Protein AF-0000000074207151 (afdb_homodimer)

pLDDT: mean 81.83, std 17.17, range [24.09, 97.5]

InterPro domains:
  IPR008628 Golgi phosphoprotein 3-like [PF05719] (12-209)
  IPR038261 Golgi phosphoprotein 3-like domain superfamily [G3DSA:1.10.3630.10] (6-221)

Foldseek 3Di:
DPPPPPPPDDDPVRVVQVVQADPVLRDGPPDDLQLLLVLLVLQLVCLLQVQWDWACDADPQGTKIAGPVVRADPDPLSNVLSVVRPVPIDHLLVSSVVNRVPRVVVVVVVCVVVQQKDWDWDADVHHRTDIDIDGSPDCVVVVLLVQQQCCLPVVDQHDLVSLLVLLSCLLSVCQPVVCVSRNDDPSSNVSSVCSQCLNRDPDPSSVSSVSSSVSSNVNSSCSSVPVPPPVD/DPPPPPPPDDDPVRVVQVVQADPVLRDGPPDDLQLLLVLLVLQLVCVLQVQWDWAPDADPQGTKIAGPVVRADPDPLSNVLSVVRPVPIDHLLVSSVVNRVPRVVVVVVVCVVVQQKDWDWDADVHHRTDIDIDGSPDCVVVVLLVQQQCCLPVVDQHDLVSLLVLLSCLLSVCQVVVCVSRNDDPSSNVSSVCSCCLNRDPDPSSVSSVSSSVSSNVNSSCSSVPVPPPVD

Sequence (464 aa):
MTAPTTPDTSLIAEDLLLLLFDPRSGTIAGENTLFYTLAGAVLTELAVGDHVEIDSKPGLTGPKITANAGSPPADPLLRERWDLLVQKPRGSQTFLAEVGPYLREPLLDRLVERGHVGREKRKALGFIPTTALTDGGTPRRAELLAAVRPVLTDGAEPDPRTAVLGALLSASGSLPVLNSDIPWSGAVYTRGKELEQGDWGASAAGEAVLRTTIAIATSSAAIAIASVQSNSMTAPTTPDTSLIAEDLLLLLFDPRSGTIAGENTLFYTLAGAVLTELAVGDHVEIDSKPGLTGPKITANAGSPPADPLLRERWDLLVQKPRGSQTFLAEVGPYLREPLLDRLVERGHVGREKRKALGFIPTTALTDGGTPRRAELLAAVRPVLTDGAEPDPRTAVLGALLSASGSLPVLNSDIPWSGAVYTRGKELEQGDWGASAAGEAVLRTTIAIATSSAAIAIASVQSNS

Organism: NCBI:txid88382

Solvent-accessible surface area (backbone atoms only — not comparable to full-atom values): 24074 Å² total; per-residue (Å²): 131,77,69,78,72,66,75,84,68,77,49,60,36,45,53,46,50,46,66,38,38,38,56,89,78,32,43,52,59,36,48,64,42,36,33,49,42,44,24,33,30,48,51,28,49,35,36,63,69,52,25,36,45,72,42,86,57,72,36,71,43,33,30,38,34,36,46,36,85,92,35,76,56,85,51,66,74,57,28,58,58,46,49,51,24,64,74,42,64,34,25,36,36,54,46,29,64,70,48,8,78,66,43,62,61,61,44,49,51,49,35,38,74,73,31,54,33,29,82,37,84,40,53,44,84,76,56,15,82,31,45,40,44,32,66,34,78,52,64,60,55,59,52,51,45,64,58,32,36,45,31,38,71,67,62,46,85,50,56,67,69,43,37,47,49,40,14,49,44,40,72,52,65,38,47,45,71,38,28,93,80,37,71,59,47,71,63,28,51,54,41,21,53,37,32,30,64,23,65,67,55,99,43,76,55,23,52,33,38,22,54,30,39,48,41,34,55,43,28,56,59,32,53,62,26,48,79,61,53,75,80,106,130,75,70,78,73,67,76,86,68,76,48,60,37,46,52,46,52,46,66,38,38,38,55,90,76,31,44,52,59,37,48,65,42,36,32,48,43,43,25,32,29,49,50,29,49,35,36,61,70,52,26,36,46,72,43,84,57,71,36,72,43,34,31,39,33,36,45,35,85,91,35,77,56,85,49,67,74,56,28,59,59,45,50,50,24,62,75,43,64,34,25,37,38,54,45,28,64,71,49,7,77,66,43,60,63,62,43,50,51,51,35,36,74,72,31,56,31,30,82,39,83,41,54,42,83,76,57,16,81,29,45,40,44,34,67,33,77,53,63,60,54,59,52,50,46,65,57,34,36,44,33,37,71,69,62,46,84,49,56,67,70,44,37,48,50,40,13,49,44,39,69,53,64,40,48,44,71,38,28,91,79,39,70,60,46,73,63,30,51,52,42,21,53,35,33,30,65,22,65,66,54,98,42,75,55,22,52,32,36,23,54,29,39,49,41,34,54,44,29,56,57,31,53,63,25,49,78,63,54,74,81,107

Radius of gyration: 22.94 Å; Cα contacts (8 Å, |Δi|>4): 802; chains: 2; bounding box: 50×70×58 Å

Structure (mmCIF, N/CA/C/O backbone):
data_AF-0000000074207151-model_v1
#
loop_
_entity.id
_entity.type
_entity.pdbx_description
1 polymer 'Golgi phosphoprotein 3 GPP34'
#
loop_
_atom_site.group_PDB
_atom_site.id
_atom_site.type_symbol
_atom_site.label_atom_id
_atom_site.label_alt_id
_atom_site.label_comp_id
_atom_site.label_asym_id
_atom_site.label_entity_id
_atom_site.label_seq_id
_atom_site.pdbx_PDB_ins_code
_atom_site.Cartn_x
_atom_site.Cartn_y
_atom_site.Cartn_z
_atom_site.occupancy
_atom_site.B_iso_or_equiv
_atom_site.auth_seq_id
_atom_site.auth_comp_id
_atom_site.auth_asym_id
_atom_site.auth_atom_id
_atom_site.pdbx_PDB_model_num
ATOM 1 N N . MET A 1 1 ? -20.766 29.281 32.156 1 27.58 1 MET A N 1
ATOM 2 C CA . MET A 1 1 ? -19.594 29.562 31.312 1 27.58 1 MET A CA 1
ATOM 3 C C . MET A 1 1 ? -19.312 28.391 30.375 1 27.58 1 MET A C 1
ATOM 5 O O . MET A 1 1 ? -18.953 27.297 30.828 1 27.58 1 MET A O 1
ATOM 9 N N . THR A 1 2 ? -20.016 28.266 29.281 1 30.5 2 THR A N 1
ATOM 10 C CA . THR A 1 2 ? -20.094 27.172 28.312 1 30.5 2 THR A CA 1
ATOM 11 C C . THR A 1 2 ? -18.719 26.859 27.75 1 30.5 2 THR A C 1
ATOM 13 O O . THR A 1 2 ? -17.984 27.75 27.344 1 30.5 2 THR A O 1
ATOM 16 N N . ALA A 1 3 ? -18.047 25.922 28.312 1 38.69 3 ALA A N 1
ATOM 17 C CA . ALA A 1 3 ? -16.703 25.562 27.891 1 38.69 3 ALA A CA 1
ATOM 18 C C . ALA A 1 3 ? -16.562 25.703 26.375 1 38.69 3 ALA A C 1
ATOM 20 O O . ALA A 1 3 ? -17.484 25.391 25.625 1 38.69 3 ALA A O 1
ATOM 21 N N . PRO A 1 4 ? -15.82 26.797 25.938 1 35.03 4 PRO A N 1
ATOM 22 C CA . PRO A 1 4 ? -15.703 26.938 24.484 1 35.03 4 PRO A CA 1
ATOM 23 C C . PRO A 1 4 ? -15.602 25.609 23.766 1 35.03 4 PRO A C 1
ATOM 25 O O . PRO A 1 4 ? -14.984 24.672 24.281 1 35.03 4 PRO A O 1
ATOM 28 N N . THR A 1 5 ? -16.688 24.969 23.391 1 36.44 5 THR A N 1
ATOM 29 C CA . THR A 1 5 ? -16.703 23.844 22.484 1 36.44 5 THR A CA 1
ATOM 30 C C . THR A 1 5 ? -15.57 23.953 21.453 1 36.44 5 THR A C 1
ATOM 32 O O . THR A 1 5 ? -15.555 24.875 20.641 1 36.44 5 THR A O 1
ATOM 35 N N . THR A 1 6 ? -14.266 23.953 21.859 1 39.94 6 THR A N 1
ATOM 36 C CA . THR A 1 6 ? -13.164 23.953 20.906 1 39.94 6 THR A CA 1
ATOM 37 C C . THR A 1 6 ? -13.602 23.375 19.562 1 39.94 6 THR A C 1
ATOM 39 O O . THR A 1 6 ? -14.164 22.281 19.5 1 39.94 6 THR A O 1
ATOM 42 N N . PRO A 1 7 ? -14.07 24.156 18.656 1 44.84 7 PRO A N 1
ATOM 43 C CA . PRO A 1 7 ? -14.539 23.688 17.344 1 44.84 7 PRO A CA 1
ATOM 44 C C . PRO A 1 7 ? -13.828 22.422 16.891 1 44.84 7 PRO A C 1
ATOM 46 O O . PRO A 1 7 ? -12.625 22.266 17.094 1 44.84 7 PRO A O 1
ATOM 49 N N . ASP A 1 8 ? -14.344 21.234 17.188 1 52.12 8 ASP A N 1
ATOM 50 C CA . ASP A 1 8 ? -13.977 19.844 16.922 1 52.12 8 ASP A CA 1
ATOM 51 C C . ASP A 1 8 ? -13.273 19.719 15.57 1 52.12 8 ASP A C 1
ATOM 53 O O . ASP A 1 8 ? -13.914 19.422 14.562 1 52.12 8 ASP A O 1
ATOM 57 N N . THR A 1 9 ? -12.312 20.641 15.258 1 79.12 9 THR A N 1
ATOM 58 C CA . THR A 1 9 ? -11.68 20.672 13.945 1 79.12 9 THR A CA 1
ATOM 59 C C . THR A 1 9 ? -10.898 19.391 13.688 1 79.12 9 THR A C 1
ATOM 61 O O . THR A 1 9 ? -10.164 18.922 14.562 1 79.12 9 THR A O 1
ATOM 64 N N . SER A 1 10 ? -11.242 18.703 12.711 1 91.5 10 SER A N 1
ATOM 65 C CA . SER A 1 10 ? -10.57 17.484 12.281 1 91.5 10 SER A CA 1
ATOM 66 C C . SER A 1 10 ? -9.086 17.734 12.023 1 91.5 10 SER A C 1
ATOM 68 O O . SER A 1 10 ? -8.695 18.828 11.617 1 91.5 10 SER A O 1
ATOM 70 N N . LEU A 1 11 ? -8.289 16.859 12.453 1 94.94 11 LEU A N 1
ATOM 71 C CA . LEU A 1 11 ? -6.867 16.891 12.117 1 94.94 11 LEU A CA 1
ATOM 72 C C . LEU A 1 11 ? -6.652 16.688 10.625 1 94.94 11 LEU A C 1
ATOM 74 O O . LEU A 1 11 ? -7.477 16.062 9.945 1 94.94 11 LEU A O 1
ATOM 78 N N . ILE A 1 12 ? -5.527 17.219 10.18 1 92.81 12 ILE A N 1
ATOM 79 C CA . ILE A 1 12 ? -5.125 17 8.797 1 92.81 12 ILE A CA 1
ATOM 80 C C . ILE A 1 12 ? -5.008 15.508 8.531 1 92.81 12 ILE A C 1
ATOM 82 O O . ILE A 1 12 ? -5.445 15.016 7.488 1 92.81 12 ILE A O 1
ATOM 86 N N . ALA A 1 13 ? -4.473 14.781 9.516 1 94.75 13 ALA A N 1
ATOM 87 C CA . ALA A 1 13 ? -4.285 13.344 9.367 1 94.75 13 ALA A CA 1
ATOM 88 C C . ALA A 1 13 ? -5.629 12.625 9.258 1 94.75 13 ALA A C 1
ATOM 90 O O . ALA A 1 13 ? -5.758 11.648 8.508 1 94.75 13 ALA A O 1
ATOM 91 N N . GLU A 1 14 ? -6.633 13.047 9.992 1 96.94 14 GLU A N 1
ATOM 92 C CA . GLU A 1 14 ? -7.965 12.469 9.906 1 96.94 14 GLU A CA 1
ATOM 93 C C . GLU A 1 14 ? -8.586 12.695 8.531 1 96.94 14 GLU A C 1
ATOM 95 O O . GLU A 1 14 ? -9.109 11.766 7.918 1 96.94 14 GLU A O 1
ATOM 100 N N . ASP A 1 15 ? -8.492 13.922 8.094 1 96.5 15 ASP A N 1
ATOM 101 C CA . ASP A 1 15 ? -9.055 14.266 6.793 1 96.5 15 ASP A CA 1
ATOM 102 C C . ASP A 1 15 ? -8.336 13.531 5.668 1 96.5 15 ASP A C 1
ATOM 104 O O . ASP A 1 15 ? -8.961 13.07 4.711 1 96.5 15 ASP A O 1
ATOM 108 N N . LEU A 1 16 ? -7.031 13.438 5.828 1 95.19 16 LEU A N 1
ATOM 109 C CA . LEU A 1 16 ? -6.246 12.719 4.832 1 95.19 16 LEU A CA 1
ATOM 110 C C . LEU A 1 16 ? -6.645 11.25 4.789 1 95.19 16 LEU A C 1
ATOM 112 O O . LEU A 1 16 ? -6.832 10.68 3.711 1 95.19 16 LEU A O 1
ATOM 116 N N . LEU A 1 17 ? -6.758 10.648 5.957 1 96.38 17 LEU A N 1
ATOM 117 C CA . LEU A 1 17 ? -7.164 9.25 6.023 1 96.38 17 LEU A CA 1
ATOM 118 C C . LEU A 1 17 ? -8.547 9.055 5.402 1 96.38 17 LEU A C 1
ATOM 120 O O . LEU A 1 17 ? -8.773 8.078 4.68 1 96.38 17 LEU A O 1
ATOM 124 N N . LEU A 1 18 ? -9.414 9.984 5.664 1 96.88 18 LEU A N 1
ATOM 125 C CA . LEU A 1 18 ? -10.75 9.922 5.098 1 96.88 18 LEU A CA 1
ATOM 126 C C . LEU A 1 18 ? -10.711 10.039 3.578 1 96.88 18 LEU A C 1
ATOM 128 O O . LEU A 1 18 ? -11.445 9.336 2.879 1 96.88 18 LEU A O 1
ATOM 132 N N . LEU A 1 19 ? -9.836 10.867 3.045 1 96.44 19 LEU A N 1
ATOM 133 C CA . LEU A 1 19 ? -9.68 11.023 1.604 1 96.44 19 LEU A CA 1
ATOM 134 C C . LEU A 1 19 ? -9.078 9.766 0.98 1 96.44 19 LEU A C 1
ATOM 136 O O . LEU A 1 19 ? -9.43 9.398 -0.143 1 96.44 19 LEU A O 1
ATOM 140 N N . LEU A 1 20 ? -8.211 9.086 1.729 1 94.69 20 LEU A N 1
ATOM 141 C CA . LEU A 1 20 ? -7.539 7.883 1.235 1 94.69 20 LEU A CA 1
ATOM 142 C C . LEU A 1 20 ? -8.453 6.672 1.33 1 94.69 20 LEU A C 1
ATOM 144 O O . LEU A 1 20 ? -8.188 5.637 0.716 1 94.69 20 LEU A O 1
ATOM 148 N N . PHE A 1 21 ? -9.484 6.824 2.105 1 94.12 21 PHE A N 1
ATOM 149 C CA . PHE A 1 21 ? -10.477 5.773 2.301 1 94.12 21 PHE A CA 1
ATOM 150 C C . PHE A 1 21 ? -11.445 5.719 1.126 1 94.12 21 PHE A C 1
ATOM 152 O O . PHE A 1 21 ? -12 6.746 0.72 1 94.12 21 PHE A O 1
ATOM 159 N N . ASP A 1 22 ? -11.641 4.59 0.52 1 87.94 22 ASP A N 1
ATOM 160 C CA . ASP A 1 22 ? -12.648 4.363 -0.511 1 87.94 22 ASP A CA 1
ATOM 161 C C . ASP A 1 22 ? -13.836 3.586 0.047 1 87.94 22 ASP A C 1
ATOM 163 O O . ASP A 1 22 ? -13.734 2.385 0.306 1 87.94 22 ASP A O 1
ATOM 167 N N . PRO A 1 23 ? -14.93 4.199 0.179 1 88.69 23 PRO A N 1
ATOM 168 C CA . PRO A 1 23 ? -16.078 3.527 0.784 1 88.69 23 PRO A CA 1
ATOM 169 C C . PRO A 1 23 ? -16.656 2.426 -0.103 1 88.69 23 PRO A C 1
ATOM 171 O O . PRO A 1 23 ? -17.406 1.577 0.374 1 88.69 23 PRO A O 1
ATOM 174 N N . ARG A 1 24 ? -16.406 2.434 -1.391 1 82.56 24 ARG A N 1
ATOM 175 C CA . ARG A 1 24 ? -16.922 1.416 -2.301 1 82.56 24 ARG A CA 1
ATOM 176 C C . ARG A 1 24 ? -16.266 0.066 -2.043 1 82.56 24 ARG A C 1
ATOM 178 O O . ARG A 1 24 ? -16.922 -0.975 -2.109 1 82.56 24 ARG A O 1
ATOM 185 N N . SER A 1 25 ? -15.07 0.11 -1.684 1 73.88 25 SER A N 1
ATOM 186 C CA . SER A 1 25 ? -14.312 -1.119 -1.492 1 73.88 25 SER A CA 1
ATOM 187 C C . SER A 1 25 ? -14 -1.354 -0.018 1 73.88 25 SER A C 1
ATOM 189 O O . SER A 1 25 ? -13.617 -2.459 0.373 1 73.88 25 SER A O 1
ATOM 191 N N . GLY A 1 26 ? -14.094 -0.278 0.765 1 82.5 26 GLY A N 1
ATOM 192 C CA . GLY A 1 26 ? -13.734 -0.38 2.17 1 82.5 26 GLY A CA 1
ATOM 193 C C . GLY A 1 26 ? -12.242 -0.349 2.408 1 82.5 26 GLY A C 1
ATOM 194 O O . GLY A 1 26 ? -11.773 -0.63 3.516 1 82.5 26 GLY A O 1
ATOM 195 N N . THR A 1 27 ? -11.477 -0.031 1.393 1 83.56 27 THR A N 1
ATOM 196 C CA . THR A 1 27 ? -10.023 -0.059 1.485 1 83.56 27 THR A CA 1
ATOM 197 C C . THR A 1 27 ? -9.469 1.347 1.696 1 83.56 27 THR A C 1
ATOM 199 O O . THR A 1 27 ? -10.164 2.336 1.476 1 83.56 27 THR A O 1
ATOM 202 N N . ILE A 1 28 ? -8.25 1.35 2.191 1 88.81 28 ILE A N 1
ATOM 203 C CA . ILE A 1 28 ? -7.512 2.596 2.357 1 88.81 28 ILE A CA 1
ATOM 204 C C . ILE A 1 28 ? -6.258 2.572 1.485 1 88.81 28 ILE A C 1
ATOM 206 O O . ILE A 1 28 ? -5.465 1.633 1.559 1 88.81 28 ILE A O 1
ATOM 210 N N . ALA A 1 29 ? -6.117 3.568 0.637 1 87.25 29 ALA A N 1
ATOM 211 C CA . ALA A 1 29 ? -4.953 3.662 -0.239 1 87.25 29 ALA A CA 1
ATOM 212 C C . ALA A 1 29 ? -3.662 3.748 0.572 1 87.25 29 ALA A C 1
ATOM 214 O O . ALA A 1 29 ? -3.59 4.48 1.56 1 87.25 29 ALA A O 1
ATOM 215 N N . GLY A 1 30 ? -2.625 2.945 0.11 1 85.69 30 GLY A N 1
ATOM 216 C CA . GLY A 1 30 ? -1.329 2.979 0.769 1 85.69 30 GLY A CA 1
ATOM 217 C C . GLY A 1 30 ? -1.15 1.869 1.788 1 85.69 30 GLY A C 1
ATOM 218 O O . GLY A 1 30 ? -0.064 1.703 2.348 1 85.69 30 GLY A O 1
ATOM 219 N N . GLU A 1 31 ? -2.207 1.117 2.129 1 84.88 31 GLU A N 1
ATOM 220 C CA . GLU A 1 31 ? -2.092 -0.038 3.016 1 84.88 31 GLU A CA 1
ATOM 221 C C . GLU A 1 31 ? -1.225 -1.127 2.391 1 84.88 31 GLU A C 1
ATOM 223 O O . GLU A 1 31 ? -1.09 -1.196 1.168 1 84.88 31 GLU A O 1
ATOM 228 N N . ASN A 1 32 ? -0.538 -1.846 3.246 1 80.19 32 ASN A N 1
ATOM 229 C CA . ASN A 1 32 ? 0.312 -2.93 2.766 1 80.19 32 ASN A CA 1
ATOM 230 C C . ASN A 1 32 ? -0.514 -4.074 2.186 1 80.19 32 ASN A C 1
ATOM 232 O O . ASN A 1 32 ? -1.205 -4.781 2.92 1 80.19 32 ASN A O 1
ATOM 236 N N . THR A 1 33 ? -0.488 -4.258 0.905 1 82.19 33 THR A N 1
ATOM 237 C CA . THR A 1 33 ? -1.187 -5.359 0.249 1 82.19 33 THR A CA 1
ATOM 238 C C . THR A 1 33 ? -0.197 -6.305 -0.427 1 82.19 33 THR A C 1
ATOM 240 O O . THR A 1 33 ? -0.569 -7.395 -0.859 1 82.19 33 THR A O 1
ATOM 243 N N . LEU A 1 34 ? 1.073 -5.98 -0.401 1 86.25 34 LEU A N 1
ATOM 244 C CA . LEU A 1 34 ? 2.07 -6.75 -1.136 1 86.25 34 LEU A CA 1
ATOM 245 C C . LEU A 1 34 ? 2.223 -8.148 -0.544 1 86.25 34 LEU A C 1
ATOM 247 O O . LEU A 1 34 ? 2.385 -9.125 -1.28 1 86.25 34 LEU A O 1
ATOM 251 N N . PHE A 1 35 ? 2.227 -8.266 0.757 1 85.44 35 PHE A N 1
ATOM 252 C CA . PHE A 1 35 ? 2.477 -9.547 1.407 1 85.44 35 PHE A CA 1
ATOM 253 C C . PHE A 1 35 ? 1.423 -10.57 1.005 1 85.44 35 PHE A C 1
ATOM 255 O O . PHE A 1 35 ? 1.742 -11.734 0.772 1 85.44 35 PHE A O 1
ATOM 262 N N . TYR A 1 36 ? 0.182 -10.125 0.846 1 85.12 36 TYR A N 1
ATOM 263 C CA . TYR A 1 36 ? -0.853 -11.078 0.457 1 85.12 36 TYR A CA 1
ATOM 264 C C . TYR A 1 36 ? -0.74 -11.43 -1.021 1 85.12 36 TYR A C 1
ATOM 266 O O . TYR A 1 36 ? -1.009 -12.57 -1.416 1 85.12 36 TYR A O 1
ATOM 274 N N . THR A 1 37 ? -0.407 -10.414 -1.772 1 88.81 37 THR A N 1
ATOM 275 C CA . THR A 1 37 ? -0.25 -10.617 -3.207 1 88.81 37 THR A CA 1
ATOM 276 C C . THR A 1 37 ? 0.837 -11.648 -3.49 1 88.81 37 THR A C 1
ATOM 278 O O . THR A 1 37 ? 0.622 -12.594 -4.254 1 88.81 37 THR A O 1
ATOM 281 N N . LEU A 1 38 ? 1.928 -11.578 -2.818 1 92 38 LEU A N 1
ATOM 282 C CA . LEU A 1 38 ? 3.037 -12.508 -3.016 1 92 38 LEU A CA 1
ATOM 283 C C . LEU A 1 38 ? 2.705 -13.883 -2.445 1 92 38 LEU A C 1
ATOM 285 O O . LEU A 1 38 ? 3.043 -14.906 -3.045 1 92 38 LEU A O 1
ATOM 289 N N . ALA A 1 39 ? 2.072 -13.898 -1.343 1 91.12 39 ALA A N 1
ATOM 290 C CA . ALA A 1 39 ? 1.636 -15.164 -0.774 1 91.12 39 ALA A CA 1
ATOM 291 C C . ALA A 1 39 ? 0.654 -15.875 -1.703 1 91.12 39 ALA A C 1
ATOM 293 O O . ALA A 1 39 ? 0.719 -17.094 -1.871 1 91.12 39 ALA A O 1
ATOM 294 N N . GLY A 1 40 ? -0.26 -15.102 -2.252 1 88.62 40 GLY A N 1
ATOM 295 C CA . GLY A 1 40 ? -1.163 -15.656 -3.248 1 88.62 40 GLY A CA 1
ATOM 296 C C . GLY A 1 40 ? -0.441 -16.266 -4.434 1 88.62 40 GLY A C 1
ATOM 297 O O . GLY A 1 40 ? -0.832 -17.328 -4.926 1 88.62 40 GLY A O 1
ATOM 298 N N . ALA A 1 41 ? 0.56 -15.625 -4.887 1 91.81 41 ALA A N 1
ATOM 299 C CA . ALA A 1 41 ? 1.352 -16.141 -6 1 91.81 41 ALA A CA 1
ATOM 300 C C . ALA A 1 41 ? 2.02 -17.469 -5.625 1 91.81 41 ALA A C 1
ATOM 302 O O . ALA A 1 41 ? 2.041 -18.406 -6.422 1 91.81 41 ALA A O 1
ATOM 303 N N . VAL A 1 42 ? 2.568 -17.531 -4.473 1 93.06 42 VAL A N 1
ATOM 304 C CA . VAL A 1 42 ? 3.197 -18.766 -3.988 1 93.06 42 VAL A CA 1
ATOM 305 C C . VAL A 1 42 ? 2.16 -19.875 -3.912 1 93.06 42 VAL A C 1
ATOM 307 O O . VAL A 1 42 ? 2.408 -21 -4.371 1 93.06 42 VAL A O 1
ATOM 310 N N . LEU A 1 43 ? 1.015 -19.578 -3.363 1 90.75 43 LEU A N 1
ATOM 311 C CA . LEU A 1 43 ? -0.05 -20.578 -3.258 1 90.75 43 LEU A CA 1
ATOM 312 C C . LEU A 1 43 ? -0.493 -21.047 -4.641 1 90.75 43 LEU A C 1
ATOM 314 O O . LEU A 1 43 ? -0.719 -22.234 -4.852 1 90.75 43 LEU A O 1
ATOM 318 N N . THR A 1 44 ? -0.646 -20.125 -5.527 1 88.25 44 THR A N 1
ATOM 319 C CA . THR A 1 44 ? -1.039 -20.453 -6.895 1 88.25 44 THR A CA 1
ATOM 320 C C . THR A 1 44 ? -0.025 -21.406 -7.531 1 88.25 44 THR A C 1
ATOM 322 O O . THR A 1 44 ? -0.404 -22.391 -8.164 1 88.25 44 THR A O 1
ATOM 325 N N . GLU A 1 45 ? 1.224 -21.078 -7.363 1 90.81 45 GLU A N 1
ATOM 326 C CA . GLU A 1 45 ? 2.273 -21.922 -7.922 1 90.81 45 GLU A CA 1
ATOM 327 C C . GLU A 1 45 ? 2.225 -23.328 -7.324 1 90.81 45 GLU A C 1
ATOM 329 O O . GLU A 1 45 ? 2.359 -24.312 -8.047 1 90.81 45 GLU A O 1
ATOM 334 N N . LEU A 1 46 ? 2.043 -23.422 -6.07 1 91.62 46 LEU A N 1
ATOM 335 C CA . LEU A 1 46 ? 1.935 -24.719 -5.41 1 91.62 46 LEU A CA 1
ATOM 336 C C . LEU A 1 46 ? 0.728 -25.5 -5.926 1 91.62 46 LEU A C 1
ATOM 338 O O . LEU A 1 46 ? 0.797 -26.719 -6.102 1 91.62 46 LEU A O 1
ATOM 342 N N . ALA A 1 47 ? -0.358 -24.812 -6.145 1 87.44 47 ALA A N 1
ATOM 343 C CA . ALA A 1 47 ? -1.587 -25.438 -6.613 1 87.44 47 ALA A CA 1
ATOM 344 C C . ALA A 1 47 ? -1.442 -25.922 -8.055 1 87.44 47 ALA A C 1
ATOM 346 O O . ALA A 1 47 ? -1.819 -27.047 -8.391 1 87.44 47 ALA A O 1
ATOM 347 N N . VAL A 1 48 ? -0.895 -25.109 -8.914 1 84.38 48 VAL A N 1
ATOM 348 C CA . VAL A 1 48 ? -0.723 -25.453 -10.32 1 84.38 48 VAL A CA 1
ATOM 349 C C . VAL A 1 48 ? 0.243 -26.625 -10.453 1 84.38 48 VAL A C 1
ATOM 351 O O . VAL A 1 48 ? 0.073 -27.484 -11.328 1 84.38 48 VAL A O 1
ATOM 354 N N . GLY A 1 49 ? 1.251 -26.672 -9.586 1 86.69 49 GLY A N 1
ATOM 355 C CA . GLY A 1 49 ? 2.227 -27.75 -9.602 1 86.69 49 GLY A CA 1
ATOM 356 C C . GLY A 1 49 ? 1.746 -29 -8.875 1 86.69 49 GLY A C 1
ATOM 357 O O . GLY A 1 49 ? 2.484 -29.984 -8.758 1 86.69 49 GLY A O 1
ATOM 358 N N . ASP A 1 50 ? 0.532 -28.953 -8.375 1 88.5 50 ASP A N 1
ATOM 359 C CA . ASP A 1 50 ? -0.104 -30.078 -7.695 1 88.5 50 ASP A CA 1
ATOM 360 C C . ASP A 1 50 ? 0.619 -30.422 -6.395 1 88.5 50 ASP A C 1
ATOM 362 O O . ASP A 1 50 ? 0.741 -31.594 -6.035 1 88.5 50 ASP A O 1
ATOM 366 N N . HIS A 1 51 ? 1.136 -29.438 -5.789 1 93.44 51 HIS A N 1
ATOM 367 C CA . HIS A 1 51 ? 1.817 -29.641 -4.516 1 93.44 51 HIS A CA 1
ATOM 368 C C . HIS A 1 51 ? 0.852 -29.484 -3.344 1 93.44 51 HIS A C 1
ATOM 370 O O . HIS A 1 51 ? 1.146 -29.938 -2.234 1 93.44 51 HIS A O 1
ATOM 376 N N . VAL A 1 52 ? -0.266 -28.812 -3.605 1 92 52 VAL A N 1
ATOM 377 C CA . VAL A 1 52 ? -1.268 -28.625 -2.562 1 92 52 VAL A CA 1
ATOM 378 C C . VAL A 1 52 ? -2.664 -28.828 -3.141 1 92 52 VAL A C 1
ATOM 380 O O . VAL A 1 52 ? -2.848 -28.797 -4.359 1 92 52 VAL A O 1
ATOM 383 N N . GLU A 1 53 ? -3.52 -29.078 -2.244 1 88.31 53 GLU A N 1
ATOM 384 C CA . GLU A 1 53 ? -4.949 -29.109 -2.533 1 88.31 53 GLU A CA 1
ATOM 385 C C . GLU A 1 53 ? -5.699 -28.062 -1.718 1 88.31 53 GLU A C 1
ATOM 387 O O . GLU A 1 53 ? -5.41 -27.859 -0.537 1 88.31 53 GLU A O 1
ATOM 392 N N . ILE A 1 54 ? -6.543 -27.281 -2.371 1 83.19 54 ILE A N 1
ATOM 393 C CA . ILE A 1 54 ? -7.375 -26.266 -1.727 1 83.19 54 ILE A CA 1
ATOM 394 C C . ILE A 1 54 ? -8.828 -26.734 -1.704 1 83.19 54 ILE A C 1
ATOM 396 O O . ILE A 1 54 ? -9.43 -26.969 -2.756 1 83.19 54 ILE A O 1
ATOM 400 N N . ASP A 1 55 ? -9.227 -26.938 -0.494 1 80.06 55 ASP A N 1
ATOM 401 C CA . ASP A 1 55 ? -10.602 -27.391 -0.322 1 80.06 55 ASP A CA 1
ATOM 402 C C . ASP A 1 55 ? -11.594 -26.266 -0.606 1 80.06 55 ASP A C 1
ATOM 404 O O . ASP A 1 55 ? -11.344 -25.109 -0.255 1 80.06 55 ASP A O 1
ATOM 408 N N . SER A 1 56 ? -12.531 -26.531 -1.435 1 67.44 56 SER A N 1
ATOM 409 C CA . SER A 1 56 ? -13.523 -25.516 -1.777 1 67.44 56 SER A CA 1
ATOM 410 C C . SER A 1 56 ? -14.445 -25.234 -0.597 1 67.44 56 SER A C 1
ATOM 412 O O . SER A 1 56 ? -15.164 -24.234 -0.594 1 67.44 56 SER A O 1
ATOM 414 N N . LYS A 1 57 ? -14.391 -26.141 0.384 1 67.69 57 LYS A N 1
ATOM 415 C CA . LYS A 1 57 ? -15.273 -25.906 1.52 1 67.69 57 LYS A CA 1
ATOM 416 C C . LYS A 1 57 ? -14.75 -24.766 2.4 1 67.69 57 LYS A C 1
ATOM 418 O O . LYS A 1 57 ? -13.57 -24.75 2.756 1 67.69 57 LYS A O 1
ATOM 423 N N . PRO A 1 58 ? -15.609 -23.812 2.688 1 63.84 58 PRO A N 1
ATOM 424 C CA . PRO A 1 58 ? -15.219 -22.641 3.479 1 63.84 58 PRO A CA 1
ATOM 425 C C . PRO A 1 58 ? -14.977 -22.984 4.949 1 63.84 58 PRO A C 1
ATOM 427 O O . PRO A 1 58 ? -15.617 -23.891 5.488 1 63.84 58 PRO A O 1
ATOM 430 N N . GLY A 1 59 ? -13.828 -22.688 5.496 1 67.06 59 GLY A N 1
ATOM 431 C CA . GLY A 1 59 ? -13.555 -22.75 6.926 1 67.06 59 GLY A CA 1
ATOM 432 C C . GLY A 1 59 ? -13.43 -21.375 7.555 1 67.06 59 GLY A C 1
ATOM 433 O O . GLY A 1 59 ? -13.648 -20.359 6.891 1 67.06 59 GLY A O 1
ATOM 434 N N . LEU A 1 60 ? -13.195 -21.297 8.906 1 68.25 60 LEU A N 1
ATOM 435 C CA . LEU A 1 60 ? -13.117 -20.062 9.68 1 68.25 60 LEU A CA 1
ATOM 436 C C . LEU A 1 60 ? -12.047 -19.141 9.117 1 68.25 60 LEU A C 1
ATOM 438 O O . LEU A 1 60 ? -12.211 -17.922 9.125 1 68.25 60 LEU A O 1
ATOM 442 N N . THR A 1 61 ? -11 -19.781 8.664 1 74.06 61 THR A N 1
ATOM 443 C CA . THR A 1 61 ? -9.898 -19 8.125 1 74.06 61 THR A CA 1
ATOM 444 C C . THR A 1 61 ? -9.75 -19.219 6.625 1 74.06 61 THR A C 1
ATOM 446 O O . THR A 1 61 ? -8.633 -19.266 6.102 1 74.06 61 THR A O 1
ATOM 449 N N . GLY A 1 62 ? -10.891 -19.516 5.961 1 74.62 62 GLY A N 1
ATOM 450 C CA . GLY A 1 62 ? -10.883 -19.734 4.523 1 74.62 62 GLY A CA 1
ATOM 451 C C . GLY A 1 62 ? -10.75 -21.203 4.148 1 74.62 62 GLY A C 1
ATOM 452 O O . GLY A 1 62 ? -10.734 -22.078 5.02 1 74.62 62 GLY A O 1
ATOM 453 N N . PRO A 1 63 ? -10.672 -21.406 2.803 1 79.5 63 PRO A N 1
ATOM 454 C CA . PRO A 1 63 ? -10.508 -22.797 2.367 1 79.5 63 PRO A CA 1
ATOM 455 C C . PRO A 1 63 ? -9.258 -23.453 2.938 1 79.5 63 PRO A C 1
ATOM 457 O O . PRO A 1 63 ? -8.211 -22.812 3.059 1 79.5 63 PRO A O 1
ATOM 460 N N . LYS A 1 64 ? -9.398 -24.656 3.254 1 86.25 64 LYS A N 1
ATOM 461 C CA . LYS A 1 64 ? -8.289 -25.422 3.818 1 86.25 64 LYS A CA 1
ATOM 462 C C . LYS A 1 64 ? -7.273 -25.781 2.742 1 86.25 64 LYS A C 1
ATOM 464 O O . LYS A 1 64 ? -7.648 -26.219 1.649 1 86.25 64 LYS A O 1
ATOM 469 N N . ILE A 1 65 ? -6.043 -25.531 3.031 1 91.06 65 ILE A N 1
ATOM 470 C CA . ILE A 1 65 ? -4.934 -25.891 2.154 1 91.06 65 ILE A CA 1
ATOM 471 C C . ILE A 1 65 ? -4.188 -27.094 2.734 1 91.06 65 ILE A C 1
ATOM 473 O O . ILE A 1 65 ? -3.742 -27.047 3.885 1 91.06 65 ILE A O 1
ATOM 477 N N . THR A 1 66 ? -4.078 -28.141 1.964 1 92.75 66 THR A N 1
ATOM 478 C CA . THR A 1 66 ? -3.391 -29.359 2.391 1 92.75 66 THR A CA 1
ATOM 479 C C . THR A 1 66 ? -2.248 -29.703 1.436 1 92.75 66 THR A C 1
ATOM 481 O O . THR A 1 66 ? -2.395 -29.578 0.217 1 92.75 66 THR A O 1
ATOM 484 N N . ALA A 1 67 ? -1.163 -30.125 2.068 1 95.5 67 ALA A N 1
ATOM 485 C CA . ALA A 1 67 ? -0.019 -30.516 1.25 1 95.5 67 ALA A CA 1
ATOM 486 C C . ALA A 1 67 ? -0.238 -31.891 0.626 1 95.5 67 ALA A C 1
ATOM 488 O O . ALA A 1 67 ? -0.781 -32.812 1.271 1 95.5 67 ALA A O 1
ATOM 489 N N . ASN A 1 68 ? 0.12 -31.938 -0.625 1 94.44 68 ASN 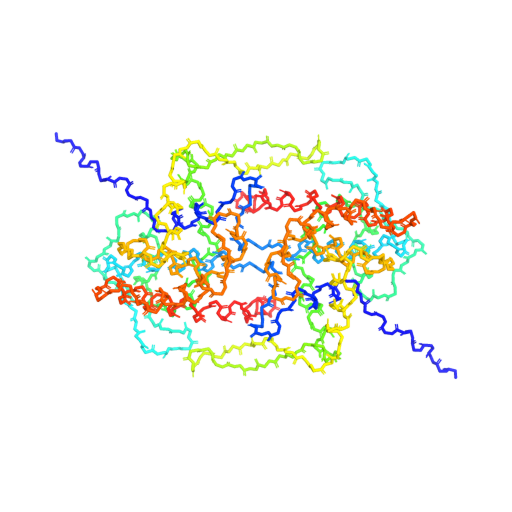A N 1
ATOM 490 C CA . ASN A 1 68 ? 0.251 -33.25 -1.23 1 94.44 68 ASN A CA 1
ATOM 491 C C . ASN A 1 68 ? 1.584 -33.906 -0.873 1 94.44 68 ASN A C 1
ATOM 493 O O . ASN A 1 68 ? 2.615 -33.594 -1.469 1 94.44 68 ASN A O 1
ATOM 497 N N . ALA A 1 69 ? 1.613 -34.75 0.086 1 85.62 69 ALA A N 1
ATOM 498 C CA . ALA A 1 69 ? 2.818 -35.281 0.707 1 85.62 69 ALA A CA 1
ATOM 499 C C . ALA A 1 69 ? 3.729 -35.938 -0.333 1 85.62 69 ALA A C 1
ATOM 501 O O . ALA A 1 69 ? 4.953 -35.906 -0.192 1 85.62 69 ALA A O 1
ATOM 502 N N . GLY A 1 70 ? 3.293 -36.406 -1.377 1 88.81 70 GLY A N 1
ATOM 503 C CA . GLY A 1 70 ? 4.109 -37.094 -2.359 1 88.81 70 GLY A CA 1
ATOM 504 C C . GLY A 1 70 ? 4.645 -36.188 -3.443 1 88.81 70 GLY A C 1
ATOM 505 O O . GLY A 1 70 ? 5.289 -36.625 -4.391 1 88.81 70 GLY A O 1
ATOM 506 N N . SER A 1 71 ? 4.512 -34.875 -3.27 1 93.06 71 SER A N 1
ATOM 507 C CA . SER A 1 71 ? 4.879 -33.969 -4.352 1 93.06 71 SER A CA 1
ATOM 508 C C . SER A 1 71 ? 5.613 -32.719 -3.824 1 93.06 71 SER A C 1
ATOM 510 O O . SER A 1 71 ? 5.164 -31.609 -4.012 1 93.06 71 SER A O 1
ATOM 512 N N . PRO A 1 72 ? 6.777 -32.969 -3.201 1 94.75 72 PRO A N 1
ATOM 513 C CA . PRO A 1 72 ? 7.523 -31.812 -2.715 1 94.75 72 PRO A CA 1
ATOM 514 C C . PRO A 1 72 ? 8.031 -30.922 -3.846 1 94.75 72 PRO A C 1
ATOM 516 O O . PRO A 1 72 ? 8.539 -31.422 -4.855 1 94.75 72 PRO A O 1
ATOM 519 N N . PRO A 1 73 ? 7.836 -29.609 -3.668 1 95.75 73 PRO A N 1
ATOM 520 C CA . PRO A 1 73 ? 8.375 -28.719 -4.688 1 95.75 73 PRO A CA 1
ATOM 521 C C . PRO A 1 73 ? 9.898 -28.734 -4.75 1 95.75 73 PRO A C 1
ATOM 523 O O . PRO A 1 73 ? 10.562 -28.906 -3.721 1 95.75 73 PRO A O 1
ATOM 526 N N . ALA A 1 74 ? 10.477 -28.516 -5.938 1 94.12 74 ALA A N 1
ATOM 527 C CA . ALA A 1 74 ? 11.93 -28.484 -6.129 1 94.12 74 ALA A CA 1
ATOM 528 C C . ALA A 1 74 ? 12.516 -27.156 -5.66 1 94.12 74 ALA A C 1
ATOM 530 O O . ALA A 1 74 ? 13.602 -27.109 -5.078 1 94.12 74 ALA A O 1
ATOM 531 N N . ASP A 1 75 ? 11.828 -26.125 -5.871 1 95.5 75 ASP A N 1
ATOM 532 C CA . ASP A 1 75 ? 12.32 -24.797 -5.512 1 95.5 75 ASP A CA 1
ATOM 533 C C . ASP A 1 75 ? 12.352 -24.625 -3.994 1 95.5 75 ASP A C 1
ATOM 535 O O . ASP A 1 75 ? 11.352 -24.859 -3.312 1 95.5 75 ASP A O 1
ATOM 539 N N . PRO A 1 76 ? 13.484 -24.141 -3.508 1 95.94 76 PRO A N 1
ATOM 540 C CA . PRO A 1 76 ? 13.617 -24.047 -2.053 1 95.94 76 PRO A CA 1
ATOM 541 C C . PRO A 1 76 ? 12.609 -23.078 -1.432 1 95.94 76 PRO A C 1
ATOM 543 O O . PRO A 1 76 ? 12.141 -23.312 -0.316 1 95.94 76 PRO A O 1
ATOM 546 N N . LEU A 1 77 ? 12.305 -22.031 -2.074 1 96.38 77 LEU A N 1
ATOM 547 C CA . LEU A 1 77 ? 11.344 -21.078 -1.549 1 96.38 77 LEU A CA 1
ATOM 548 C C . LEU A 1 77 ? 9.961 -21.703 -1.427 1 96.38 77 LEU A C 1
ATOM 550 O O . LEU A 1 77 ? 9.281 -21.531 -0.409 1 96.38 77 LEU A O 1
ATOM 554 N N . LEU A 1 78 ? 9.539 -22.453 -2.422 1 96.31 78 LEU A N 1
ATOM 555 C CA . LEU A 1 78 ? 8.25 -23.141 -2.4 1 96.31 78 LEU A CA 1
ATOM 556 C C . LEU A 1 78 ? 8.266 -24.281 -1.382 1 96.31 78 LEU A C 1
ATOM 558 O O . LEU A 1 78 ? 7.277 -24.5 -0.678 1 96.31 78 LEU A O 1
ATOM 562 N N . ARG A 1 79 ? 9.406 -24.938 -1.32 1 96.31 79 ARG A N 1
ATOM 563 C CA . ARG A 1 79 ? 9.539 -26.078 -0.429 1 96.31 79 ARG A CA 1
ATOM 564 C C . ARG A 1 79 ? 9.375 -25.672 1.028 1 96.31 79 ARG A C 1
ATOM 566 O O . ARG A 1 79 ? 8.688 -26.344 1.797 1 96.31 79 ARG A O 1
ATOM 573 N N . GLU A 1 80 ? 9.953 -24.578 1.376 1 96.25 80 GLU A N 1
ATOM 574 C CA . GLU A 1 80 ? 9.875 -24.078 2.744 1 96.25 80 GLU A CA 1
ATOM 575 C C . GLU A 1 80 ? 8.422 -23.812 3.15 1 96.25 80 GLU A C 1
ATOM 577 O O . GLU A 1 80 ? 8.023 -24.125 4.273 1 96.25 80 GLU A O 1
ATOM 582 N N . ARG A 1 81 ? 7.633 -23.266 2.32 1 95.62 81 ARG A N 1
ATOM 583 C CA . ARG A 1 81 ? 6.238 -22.953 2.609 1 95.62 81 ARG A CA 1
ATOM 584 C C . ARG A 1 81 ? 5.375 -24.203 2.553 1 95.62 81 ARG A C 1
ATOM 586 O O . ARG A 1 81 ? 4.406 -24.344 3.307 1 95.62 81 ARG A O 1
ATOM 593 N N . TRP A 1 82 ? 5.738 -25.078 1.627 1 96.19 82 TRP A N 1
ATOM 594 C CA . TRP A 1 82 ? 5.07 -26.375 1.528 1 96.19 82 TRP A CA 1
ATOM 595 C C . TRP A 1 82 ? 5.258 -27.188 2.809 1 96.19 82 TRP A C 1
ATOM 597 O O . TRP A 1 82 ? 4.32 -27.812 3.291 1 96.19 82 TRP A O 1
ATOM 607 N N . ASP A 1 83 ? 6.438 -27.125 3.395 1 96.31 83 ASP A N 1
ATOM 608 C CA . ASP A 1 83 ? 6.75 -27.844 4.621 1 96.31 83 ASP A CA 1
ATOM 609 C C . ASP A 1 83 ? 5.844 -27.406 5.77 1 96.31 83 ASP A C 1
ATOM 611 O O . ASP A 1 83 ? 5.488 -28.203 6.633 1 96.31 83 ASP A O 1
ATOM 615 N N . LEU A 1 84 ? 5.48 -26.156 5.789 1 95.31 84 LEU A N 1
ATOM 616 C CA . LEU A 1 84 ? 4.551 -25.656 6.801 1 95.31 84 LEU A CA 1
ATOM 617 C C . LEU A 1 84 ? 3.209 -26.375 6.703 1 95.31 84 LEU A C 1
ATOM 619 O O . LEU A 1 84 ? 2.594 -26.688 7.727 1 95.31 84 LEU A O 1
ATOM 623 N N . LEU A 1 85 ? 2.799 -26.609 5.469 1 94.81 85 LEU A N 1
ATOM 624 C CA . LEU A 1 85 ? 1.514 -27.25 5.227 1 94.81 85 LEU A CA 1
ATOM 625 C C . LEU A 1 85 ? 1.588 -28.734 5.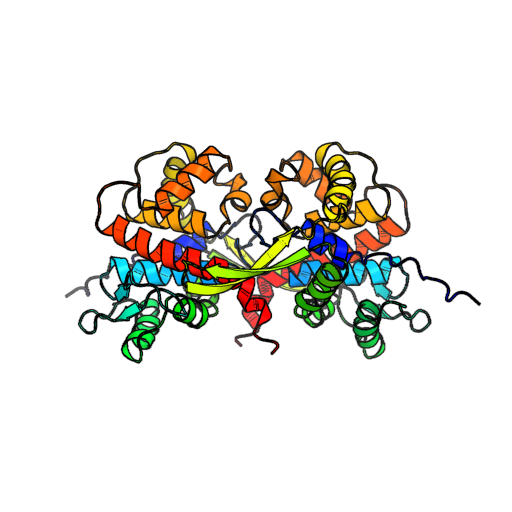535 1 94.81 85 LEU A C 1
ATOM 627 O O . LEU A 1 85 ? 0.586 -29.344 5.914 1 94.81 85 LEU A O 1
ATOM 631 N N . VAL A 1 86 ? 2.781 -29.359 5.289 1 94.75 86 VAL A N 1
ATOM 632 C CA . VAL A 1 86 ? 3.002 -30.75 5.645 1 94.75 86 VAL A CA 1
ATOM 633 C C . VAL A 1 86 ? 2.875 -30.922 7.156 1 94.75 86 VAL A C 1
ATOM 635 O O . VAL A 1 86 ? 2.309 -31.922 7.625 1 94.75 86 VAL A O 1
ATOM 638 N N . GLN A 1 87 ? 3.375 -29.984 7.863 1 94.94 87 GLN A N 1
ATOM 639 C CA . GLN A 1 87 ? 3.273 -30.031 9.32 1 94.94 87 GLN A CA 1
ATOM 640 C C . GLN A 1 87 ? 1.82 -29.938 9.773 1 94.94 87 GLN A C 1
ATOM 642 O O . GLN A 1 87 ? 1.375 -30.719 10.617 1 94.94 87 GLN A O 1
ATOM 647 N N . LYS A 1 88 ? 1.116 -28.984 9.242 1 94.44 88 LYS A N 1
ATOM 648 C CA . LYS A 1 88 ? -0.282 -28.766 9.602 1 94.44 88 LYS A CA 1
ATOM 649 C C . LYS A 1 88 ? -1.028 -28.047 8.484 1 94.44 88 LYS A C 1
ATOM 651 O O . LYS A 1 88 ? -0.593 -26.984 8.023 1 94.44 88 LYS A O 1
ATOM 656 N N . PRO A 1 89 ? -2.076 -28.734 8.086 1 92.25 89 PRO A N 1
ATOM 657 C CA . PRO A 1 89 ? -2.916 -27.984 7.145 1 92.25 89 PRO A CA 1
ATOM 658 C C . PRO A 1 89 ? -3.35 -26.625 7.688 1 92.25 89 PRO A C 1
ATOM 660 O O . PRO A 1 89 ? -3.473 -26.453 8.906 1 92.25 89 PRO A O 1
ATOM 663 N N . ARG A 1 90 ? -3.479 -25.641 6.832 1 88.81 90 ARG A N 1
ATOM 664 C CA . ARG A 1 90 ? -3.857 -24.297 7.203 1 88.81 90 ARG A CA 1
ATOM 665 C C . ARG A 1 90 ? -5.039 -23.797 6.371 1 88.81 90 ARG A C 1
ATOM 667 O O . ARG A 1 90 ? -5.199 -24.203 5.215 1 88.81 90 ARG A O 1
ATOM 674 N N . GLY A 1 91 ? -5.844 -22.938 7.004 1 85.44 91 GLY A N 1
ATOM 675 C CA . GLY A 1 91 ? -6.723 -22.125 6.184 1 85.44 91 GLY A CA 1
ATOM 676 C C . GLY A 1 91 ? -5.977 -21.125 5.305 1 85.44 91 GLY A C 1
ATOM 677 O O . GLY A 1 91 ? -4.863 -20.719 5.637 1 85.44 91 GLY A O 1
ATOM 678 N N . SER A 1 92 ? -6.566 -20.797 4.176 1 84.25 92 SER A N 1
ATOM 679 C CA . SER A 1 92 ? -5.906 -19.938 3.207 1 84.25 92 SER A CA 1
ATOM 680 C C . SER A 1 92 ? -5.484 -18.609 3.844 1 84.25 92 SER A C 1
ATOM 682 O O . SER A 1 92 ? -4.387 -18.125 3.588 1 84.25 92 SER A O 1
ATOM 684 N N . GLN A 1 93 ? -6.32 -18.016 4.676 1 81 93 GLN A N 1
ATOM 685 C CA . GLN A 1 93 ? -5.996 -16.734 5.309 1 81 93 GLN A CA 1
ATOM 686 C C . GLN A 1 93 ? -4.805 -16.875 6.25 1 81 93 GLN A C 1
ATOM 688 O O . GLN A 1 93 ? -3.914 -16.031 6.262 1 81 93 GLN A O 1
ATOM 693 N N . THR A 1 94 ? -4.848 -17.906 7.031 1 83.56 94 THR A N 1
ATOM 694 C CA . THR A 1 94 ? -3.756 -18.188 7.961 1 83.56 94 THR A CA 1
ATOM 695 C C . THR A 1 94 ? -2.447 -18.406 7.207 1 83.56 94 THR A C 1
ATOM 697 O O . THR A 1 94 ? -1.404 -17.875 7.59 1 83.56 94 THR A O 1
ATOM 700 N N . PHE A 1 95 ? -2.578 -19.188 6.148 1 88.94 95 PHE A N 1
ATOM 701 C CA . PHE A 1 95 ? -1.397 -19.484 5.348 1 88.94 95 PHE A CA 1
ATOM 702 C C . PHE A 1 95 ? -0.805 -18.203 4.766 1 88.94 95 PHE A C 1
ATOM 704 O O . PHE A 1 95 ? 0.4 -17.969 4.875 1 88.94 95 PHE A O 1
ATOM 711 N N . LEU A 1 96 ? -1.642 -17.344 4.164 1 88.19 96 LEU A N 1
ATOM 712 C CA . LEU A 1 96 ? -1.174 -16.125 3.523 1 88.19 96 LEU A CA 1
ATOM 713 C C . LEU A 1 96 ? -0.548 -15.18 4.547 1 88.19 96 LEU A C 1
ATOM 715 O O . LEU A 1 96 ? 0.498 -14.578 4.289 1 88.19 96 LEU A O 1
ATOM 719 N N . ALA A 1 97 ? -1.118 -15.125 5.695 1 83.62 97 ALA A N 1
ATOM 720 C CA . ALA A 1 97 ? -0.629 -14.242 6.754 1 83.62 97 ALA A CA 1
ATOM 721 C C . ALA A 1 97 ? 0.699 -14.742 7.312 1 83.62 97 ALA A C 1
ATOM 723 O O . ALA A 1 97 ? 1.556 -13.945 7.703 1 83.62 97 ALA A O 1
ATOM 724 N N . GLU A 1 98 ? 0.851 -15.984 7.355 1 88.5 98 GLU A N 1
ATOM 725 C CA . GLU A 1 98 ? 2.045 -16.594 7.941 1 88.5 98 GLU A CA 1
ATOM 726 C C . GLU A 1 98 ? 3.232 -16.5 6.984 1 88.5 98 GLU A C 1
ATOM 728 O O . GLU A 1 98 ? 4.371 -16.328 7.422 1 88.5 98 GLU A O 1
ATOM 733 N N . VAL A 1 99 ? 2.951 -16.578 5.719 1 92.12 99 VAL A N 1
ATOM 734 C CA . VAL A 1 99 ? 4.055 -16.703 4.773 1 92.12 99 VAL A CA 1
ATOM 735 C C . VAL A 1 99 ? 4.309 -15.359 4.098 1 92.12 99 VAL A C 1
ATOM 737 O O . VAL A 1 99 ? 5.445 -15.047 3.734 1 92.12 99 VAL A O 1
ATOM 740 N N . GLY A 1 100 ? 3.318 -14.586 3.898 1 90.25 100 GLY A N 1
ATOM 741 C CA . GLY A 1 100 ? 3.314 -13.391 3.066 1 90.25 100 GLY A CA 1
ATOM 742 C C . GLY A 1 100 ? 4.363 -12.375 3.475 1 90.25 100 GLY A C 1
ATOM 743 O O . GLY A 1 100 ? 5.164 -11.93 2.646 1 90.25 100 GLY A O 1
ATOM 744 N N . PRO A 1 101 ? 4.387 -12.094 4.809 1 87 101 PRO A N 1
ATOM 745 C CA . PRO A 1 101 ? 5.27 -11.023 5.27 1 87 101 PRO A CA 1
ATOM 746 C C . PRO A 1 101 ? 6.746 -11.336 5.035 1 87 101 PRO A C 1
ATOM 748 O O . PRO A 1 101 ? 7.586 -10.438 5.066 1 87 101 PRO A O 1
ATOM 751 N N . TYR A 1 102 ? 7.113 -12.547 4.676 1 92 102 TYR A N 1
ATOM 752 C CA . TYR A 1 102 ? 8.516 -12.945 4.602 1 92 102 TYR A CA 1
ATOM 753 C C . TYR A 1 102 ? 8.922 -13.227 3.16 1 92 102 TYR A C 1
ATOM 755 O O . TYR A 1 102 ? 10.023 -13.719 2.908 1 92 102 TYR A O 1
ATOM 763 N N . LEU A 1 103 ? 8.094 -12.844 2.264 1 94.19 103 LEU A N 1
ATOM 764 C CA . LEU A 1 103 ? 8.359 -13.258 0.893 1 94.19 103 LEU A CA 1
ATOM 765 C C . LEU A 1 103 ? 9.078 -12.156 0.123 1 94.19 103 LEU A C 1
ATOM 767 O O . LEU A 1 103 ? 9.844 -12.43 -0.805 1 94.19 103 LEU A O 1
ATOM 771 N N . ARG A 1 104 ? 8.859 -10.922 0.51 1 92.19 104 ARG A N 1
ATOM 772 C CA . ARG A 1 104 ? 9.391 -9.805 -0.272 1 92.19 104 ARG A CA 1
ATOM 773 C C . ARG A 1 104 ? 10.906 -9.898 -0.402 1 92.19 104 ARG A C 1
ATOM 775 O O . ARG A 1 104 ? 11.438 -9.891 -1.513 1 92.19 104 ARG A O 1
ATOM 782 N N . GLU A 1 105 ? 11.594 -10.086 0.682 1 93 105 GLU A N 1
ATOM 783 C CA . GLU A 1 105 ? 13.047 -9.961 0.667 1 93 105 GLU A CA 1
ATOM 784 C C . GLU A 1 105 ? 13.695 -11.125 -0.079 1 93 105 GLU A C 1
ATOM 786 O O . GLU A 1 105 ? 14.516 -10.914 -0.974 1 93 105 GLU A O 1
ATOM 791 N N . PRO A 1 106 ? 13.328 -12.328 0.179 1 95.5 106 PRO A N 1
ATOM 792 C CA . PRO A 1 106 ? 13.945 -13.414 -0.594 1 95.5 106 PRO A CA 1
ATOM 793 C C . PRO A 1 106 ? 13.641 -13.32 -2.088 1 95.5 106 PRO A C 1
ATOM 795 O O . PRO A 1 106 ? 14.484 -13.656 -2.918 1 95.5 106 PRO A O 1
ATOM 798 N N . LEU A 1 107 ? 12.477 -12.891 -2.439 1 96.56 107 LEU A N 1
ATOM 799 C CA . LEU A 1 107 ? 12.133 -12.766 -3.852 1 96.56 107 LEU A CA 1
ATOM 800 C C . LEU A 1 107 ? 12.93 -11.648 -4.508 1 96.56 107 LEU A C 1
ATOM 802 O O . LEU A 1 107 ? 13.414 -11.797 -5.637 1 96.56 107 LEU A O 1
ATOM 806 N N . LEU A 1 108 ? 13.055 -10.562 -3.801 1 94.12 108 LEU A N 1
ATOM 807 C CA . LEU A 1 108 ? 13.852 -9.461 -4.32 1 94.12 108 LEU A CA 1
ATOM 808 C C . LEU A 1 108 ? 15.312 -9.875 -4.484 1 94.12 108 LEU A C 1
ATOM 810 O O . LEU A 1 108 ? 15.953 -9.531 -5.48 1 94.12 108 LEU A O 1
ATOM 814 N N . ASP A 1 109 ? 15.812 -10.617 -3.521 1 94.88 109 ASP A N 1
ATOM 815 C CA . ASP A 1 109 ? 17.188 -11.102 -3.598 1 94.88 109 ASP A CA 1
ATOM 816 C C . ASP A 1 109 ? 17.391 -11.961 -4.848 1 94.88 109 ASP A C 1
ATOM 818 O O . ASP A 1 109 ? 18.422 -11.828 -5.527 1 94.88 109 ASP A O 1
ATOM 822 N N . ARG A 1 110 ? 16.453 -12.742 -5.145 1 96.12 110 ARG A N 1
ATOM 823 C CA . ARG A 1 110 ? 16.531 -13.594 -6.332 1 96.12 110 ARG A CA 1
ATOM 824 C C . ARG A 1 110 ? 16.531 -12.75 -7.602 1 96.12 110 ARG A C 1
ATOM 826 O O . ARG A 1 110 ? 17.297 -13.023 -8.531 1 96.12 110 ARG A O 1
ATOM 833 N N . LEU A 1 111 ? 15.695 -11.75 -7.652 1 96.69 111 LEU A N 1
ATOM 834 C CA . LEU A 1 111 ? 15.617 -10.883 -8.828 1 96.69 111 LEU A CA 1
ATOM 835 C C . LEU A 1 111 ? 16.922 -10.109 -9.016 1 96.69 111 LEU A C 1
ATOM 837 O O . LEU A 1 111 ? 17.359 -9.891 -10.148 1 96.69 111 LEU A O 1
ATOM 841 N N . VAL A 1 112 ? 17.531 -9.742 -7.906 1 95.19 112 VAL A N 1
ATOM 842 C CA . VAL A 1 112 ? 18.797 -9.023 -7.957 1 95.19 112 VAL A CA 1
ATOM 843 C C . VAL A 1 112 ? 19.906 -9.961 -8.414 1 95.19 112 VAL A C 1
ATOM 845 O O . VAL A 1 112 ? 20.734 -9.602 -9.266 1 95.19 112 VAL A O 1
ATOM 848 N N . GLU A 1 113 ? 19.938 -11.109 -7.895 1 95.5 113 GLU A N 1
ATOM 849 C CA . GLU A 1 113 ? 20.938 -12.109 -8.258 1 95.5 113 GLU A CA 1
ATOM 850 C C . GLU A 1 113 ? 20.875 -12.43 -9.75 1 95.5 113 GLU A C 1
ATOM 852 O O . GLU A 1 113 ? 21.906 -12.609 -10.398 1 95.5 113 GLU A O 1
ATOM 857 N N . ARG A 1 114 ? 19.703 -12.445 -10.328 1 95.56 114 ARG A N 1
ATOM 858 C CA . ARG A 1 114 ? 19.516 -12.789 -11.734 1 95.56 114 ARG A CA 1
ATOM 859 C C . ARG A 1 114 ? 19.656 -11.562 -12.625 1 95.56 114 ARG A C 1
ATOM 861 O O . ARG A 1 114 ? 19.562 -11.664 -13.844 1 95.56 114 ARG A O 1
ATOM 868 N N . GLY A 1 115 ? 19.797 -10.406 -12 1 96 115 GLY A N 1
ATOM 869 C CA . GLY A 1 115 ? 20.062 -9.188 -12.734 1 96 115 GLY A CA 1
ATOM 870 C C . GLY A 1 115 ? 18.812 -8.484 -13.219 1 96 115 GLY A C 1
ATOM 871 O O . GLY A 1 115 ? 18.891 -7.566 -14.039 1 96 115 GLY A O 1
ATOM 872 N N . HIS A 1 116 ? 17.625 -8.844 -12.75 1 96.69 116 HIS A N 1
ATOM 873 C CA . HIS A 1 116 ? 16.375 -8.242 -13.203 1 96.69 116 HIS A CA 1
ATOM 874 C C . HIS A 1 116 ? 16.109 -6.934 -12.469 1 96.69 116 HIS A C 1
ATOM 876 O O . HIS A 1 116 ? 15.414 -6.055 -12.992 1 96.69 116 HIS A O 1
ATOM 882 N N . VAL A 1 117 ? 16.578 -6.797 -11.195 1 95.62 117 VAL A N 1
ATOM 883 C CA . VAL A 1 117 ? 16.469 -5.605 -10.359 1 95.62 117 VAL A CA 1
ATOM 884 C C . VAL A 1 117 ? 17.859 -5.219 -9.836 1 95.62 117 VAL A C 1
ATOM 886 O O . VAL A 1 117 ? 18.672 -6.086 -9.508 1 95.62 117 VAL A O 1
ATOM 889 N N . GLY A 1 118 ? 18.109 -4.008 -9.875 1 94.5 118 GLY A N 1
ATOM 890 C CA . GLY A 1 118 ? 19.328 -3.506 -9.281 1 94.5 118 GLY A CA 1
ATOM 891 C C . GLY A 1 118 ? 19.109 -2.854 -7.926 1 94.5 118 GLY A C 1
ATOM 892 O O . GLY A 1 118 ? 18.031 -2.33 -7.652 1 94.5 118 GLY A O 1
ATOM 893 N N . ARG A 1 119 ? 20.156 -2.996 -7.062 1 90.25 119 ARG A N 1
ATOM 894 C CA . ARG A 1 119 ? 20.203 -2.254 -5.809 1 90.25 119 ARG A CA 1
ATOM 895 C C . ARG A 1 119 ? 21.344 -1.242 -5.82 1 90.25 119 ARG A C 1
ATOM 897 O O . ARG A 1 119 ? 22.5 -1.603 -6.062 1 90.25 119 ARG A O 1
ATOM 904 N N . GLU A 1 120 ? 20.891 -0.01 -5.695 1 87.19 120 GLU A N 1
ATOM 905 C CA . GLU A 1 120 ? 21.906 1.041 -5.707 1 87.19 120 GLU A CA 1
ATOM 906 C C . GLU A 1 120 ? 21.859 1.873 -4.43 1 87.19 120 GLU A C 1
ATOM 908 O O . GLU A 1 120 ? 20.781 2.217 -3.951 1 87.19 120 GLU A O 1
ATOM 913 N N . LYS A 1 121 ? 23.078 2.092 -3.947 1 83.12 121 LYS A N 1
ATOM 914 C CA . LYS A 1 121 ? 23.156 3.025 -2.826 1 83.12 121 LYS A CA 1
ATOM 915 C C . LYS A 1 121 ? 23.016 4.469 -3.301 1 83.12 121 LYS A C 1
ATOM 917 O O . LYS A 1 121 ? 23.609 4.859 -4.309 1 83.12 121 LYS A O 1
ATOM 922 N N . ARG A 1 122 ? 22.047 5.094 -2.775 1 76.5 122 ARG A N 1
ATOM 923 C CA . ARG A 1 122 ? 21.812 6.504 -3.084 1 76.5 122 ARG A CA 1
ATOM 924 C C . ARG A 1 122 ? 21.688 7.328 -1.809 1 76.5 122 ARG A C 1
ATOM 926 O O . ARG A 1 122 ? 21.812 6.797 -0.703 1 76.5 122 ARG A O 1
ATOM 933 N N . LYS A 1 123 ? 21.859 8.625 -2.014 1 70.06 123 LYS A N 1
ATOM 934 C CA . LYS A 1 123 ? 21.609 9.539 -0.903 1 70.06 123 LYS A CA 1
ATOM 935 C C . LYS A 1 123 ? 20.281 10.266 -1.078 1 70.06 123 LYS A C 1
ATOM 937 O O . LYS A 1 123 ? 20.031 10.852 -2.133 1 70.06 123 LYS A O 1
ATOM 942 N N . ALA A 1 124 ? 19.391 9.945 -0.119 1 62.47 124 ALA A N 1
ATOM 943 C CA . ALA A 1 124 ? 18.156 10.711 -0.108 1 62.47 124 ALA A CA 1
ATOM 944 C C . ALA A 1 124 ? 18.391 12.133 0.4 1 62.47 124 ALA A C 1
ATOM 946 O O . ALA A 1 124 ? 19.078 12.328 1.397 1 62.47 124 ALA A O 1
ATOM 947 N N . LEU A 1 125 ? 17.844 13.055 -0.236 1 59.75 125 LEU A N 1
ATOM 948 C CA . LEU A 1 125 ? 17.969 14.461 0.107 1 59.75 125 LEU A CA 1
ATOM 949 C C . LEU A 1 125 ? 19.438 14.867 0.21 1 59.75 125 LEU A C 1
ATOM 951 O O . LEU A 1 125 ? 19.797 15.734 1.017 1 59.75 125 LEU A O 1
ATOM 955 N N . GLY A 1 126 ? 20.312 14.18 -0.41 1 60.16 126 GLY A N 1
ATOM 956 C CA . GLY A 1 126 ? 21.719 14.516 -0.58 1 60.16 126 GLY A CA 1
ATOM 957 C C . GLY A 1 126 ? 22.609 13.969 0.524 1 60.16 126 GLY A C 1
ATOM 958 O O . GLY A 1 126 ? 23.828 14.008 0.419 1 60.16 126 GLY A O 1
ATOM 959 N N . PHE A 1 127 ? 22.016 13.469 1.644 1 64.25 127 PHE A N 1
ATOM 960 C CA . PHE A 1 127 ? 22.938 13.117 2.717 1 64.25 127 PHE A CA 1
ATOM 961 C C . PHE A 1 127 ? 22.484 11.844 3.424 1 64.25 127 PHE A C 1
ATOM 963 O O . PHE A 1 127 ? 23.203 11.305 4.27 1 64.25 127 PHE A O 1
ATOM 970 N N . ILE A 1 128 ? 21.328 11.328 3.145 1 64 128 ILE A N 1
ATOM 971 C CA . ILE A 1 128 ? 20.875 10.148 3.861 1 64 128 ILE A CA 1
ATOM 972 C C . ILE A 1 128 ? 21.078 8.906 2.994 1 64 128 ILE A C 1
ATOM 974 O O . ILE A 1 128 ? 20.438 8.75 1.956 1 64 128 ILE A O 1
ATOM 978 N N . PRO A 1 129 ? 21.969 8.109 3.469 1 70.75 129 PRO A N 1
ATOM 979 C CA . PRO A 1 129 ? 22.188 6.887 2.693 1 70.75 129 PRO A CA 1
ATOM 980 C C . PRO A 1 129 ? 20.938 6.031 2.568 1 70.75 129 PRO A C 1
ATOM 982 O O . PRO A 1 129 ? 20.219 5.824 3.555 1 70.75 129 PRO A O 1
ATOM 985 N N . THR A 1 130 ? 20.562 5.746 1.321 1 72.31 130 THR A N 1
ATOM 986 C CA . THR A 1 130 ? 19.406 4.898 1.071 1 72.31 130 THR A CA 1
ATOM 987 C C . THR A 1 130 ? 19.688 3.895 -0.042 1 72.31 130 THR A C 1
ATOM 989 O O . THR A 1 130 ? 20.703 4.016 -0.746 1 72.31 130 THR A O 1
ATOM 992 N N . THR A 1 131 ? 18.922 2.734 0.023 1 79.06 131 THR A N 1
ATOM 993 C CA . THR A 1 131 ? 19.016 1.751 -1.051 1 79.06 131 THR A CA 1
ATOM 994 C C . THR A 1 131 ? 17.828 1.897 -2.01 1 79.06 131 THR A C 1
ATOM 996 O O . THR A 1 131 ? 16.672 1.912 -1.583 1 79.06 131 THR A O 1
ATOM 999 N N . ALA A 1 132 ? 18.172 2.197 -3.225 1 81.5 132 ALA A N 1
ATOM 1000 C CA . ALA A 1 132 ? 17.156 2.342 -4.254 1 81.5 132 ALA A CA 1
ATOM 1001 C C . ALA A 1 132 ? 17.125 1.125 -5.176 1 81.5 132 ALA A C 1
ATOM 1003 O O . ALA A 1 132 ? 18.172 0.588 -5.539 1 81.5 132 ALA A O 1
ATOM 1004 N N . LEU A 1 133 ? 15.93 0.649 -5.438 1 88.38 133 LEU A N 1
ATOM 1005 C CA . LEU A 1 133 ? 15.766 -0.379 -6.461 1 88.38 133 LEU A CA 1
ATOM 1006 C C . LEU A 1 133 ? 15.766 0.235 -7.855 1 88.38 133 LEU A C 1
ATOM 1008 O O . LEU A 1 133 ? 15.18 1.299 -8.07 1 88.38 133 LEU A O 1
ATOM 1012 N N . THR A 1 134 ? 16.5 -0.348 -8.695 1 90.94 134 THR A N 1
ATOM 1013 C CA . THR A 1 134 ? 16.609 0.142 -10.062 1 90.94 134 THR A CA 1
ATOM 1014 C C . THR A 1 134 ? 16.391 -0.992 -11.062 1 90.94 134 THR A C 1
ATOM 1016 O O . THR A 1 134 ? 16.297 -2.158 -10.672 1 90.94 134 THR A O 1
ATOM 1019 N N . ASP A 1 135 ? 16.219 -0.539 -12.312 1 93.5 135 ASP A N 1
ATOM 1020 C CA . ASP A 1 135 ? 16.141 -1.536 -13.375 1 93.5 135 ASP A CA 1
ATOM 1021 C C . ASP A 1 135 ? 17.438 -2.324 -13.477 1 93.5 135 ASP A C 1
ATOM 1023 O O . ASP A 1 135 ? 18.531 -1.74 -13.508 1 93.5 135 ASP A O 1
ATOM 1027 N N . GLY A 1 136 ? 17.422 -3.607 -13.5 1 94.88 136 GLY A N 1
ATOM 1028 C CA . GLY A 1 136 ? 18.594 -4.461 -13.555 1 94.88 136 GLY A CA 1
ATOM 1029 C C . GLY A 1 136 ? 19.172 -4.598 -14.953 1 94.88 136 GLY A C 1
ATOM 1030 O O . GLY A 1 136 ? 20.281 -5.094 -15.133 1 94.88 136 GLY A O 1
ATOM 1031 N N . GLY A 1 137 ? 18.375 -4.266 -15.953 1 93.62 137 GLY A N 1
ATOM 1032 C CA . GLY A 1 137 ? 18.938 -4.203 -17.297 1 93.62 137 GLY A CA 1
ATOM 1033 C C . GLY A 1 137 ? 18.562 -5.402 -18.156 1 93.62 137 GLY A C 1
ATOM 1034 O O . GLY A 1 137 ? 18.922 -5.469 -19.328 1 93.62 137 GLY A O 1
ATOM 1035 N N . THR A 1 138 ? 17.938 -6.414 -17.656 1 96.19 138 THR A N 1
ATOM 1036 C CA . THR A 1 138 ? 17.5 -7.551 -18.453 1 96.19 138 THR A CA 1
ATOM 1037 C C . THR A 1 138 ? 16.141 -7.281 -19.078 1 96.19 138 THR A C 1
ATOM 1039 O O . THR A 1 138 ? 15.391 -6.422 -18.594 1 96.19 138 THR A O 1
ATOM 1042 N N . PRO A 1 139 ? 15.805 -7.969 -20.062 1 96.31 139 PRO A N 1
ATOM 1043 C CA . PRO A 1 139 ? 14.523 -7.73 -20.734 1 96.31 139 PRO A CA 1
ATOM 1044 C C . PRO A 1 139 ? 13.352 -8.414 -20.031 1 96.31 139 PRO A C 1
ATOM 1046 O O . PRO A 1 139 ? 12.211 -8.328 -20.5 1 96.31 139 PRO A O 1
ATOM 1049 N N . ARG A 1 140 ? 13.555 -8.992 -18.938 1 96 140 ARG A N 1
ATOM 1050 C CA . ARG A 1 140 ? 12.562 -9.875 -18.344 1 96 140 ARG A CA 1
ATOM 1051 C C . ARG A 1 140 ? 11.281 -9.117 -18.016 1 96 140 ARG A C 1
ATOM 1053 O O . ARG A 1 140 ? 10.18 -9.562 -18.359 1 96 140 ARG A O 1
ATOM 1060 N N . ARG A 1 141 ? 11.359 -7.973 -17.312 1 96.81 141 ARG A N 1
ATOM 1061 C CA . ARG A 1 141 ? 10.156 -7.219 -16.969 1 96.81 141 ARG A CA 1
ATOM 1062 C C . ARG A 1 141 ? 9.406 -6.793 -18.234 1 96.81 141 ARG A C 1
ATOM 1064 O O . ARG A 1 141 ? 8.18 -6.895 -18.281 1 96.81 141 ARG A O 1
ATOM 1071 N N . ALA A 1 142 ? 10.156 -6.344 -19.203 1 96.44 142 ALA A N 1
ATOM 1072 C CA . ALA A 1 142 ? 9.547 -5.922 -20.453 1 96.44 142 ALA A CA 1
ATOM 1073 C C . ALA A 1 142 ? 8.836 -7.086 -21.141 1 96.44 142 ALA A C 1
ATOM 1075 O O . ALA A 1 142 ? 7.762 -6.914 -21.719 1 96.44 142 ALA A O 1
ATOM 1076 N N . GLU A 1 143 ? 9.43 -8.203 -21.125 1 97.25 143 GLU A N 1
ATOM 1077 C CA . GLU A 1 143 ? 8.82 -9.406 -21.688 1 97.25 143 GLU A CA 1
ATOM 1078 C C . GLU A 1 143 ? 7.527 -9.766 -20.969 1 97.25 143 GLU A C 1
ATOM 1080 O O . GLU A 1 143 ? 6.535 -10.125 -21.609 1 97.25 143 GLU A O 1
ATOM 1085 N N . LEU A 1 144 ? 7.574 -9.68 -19.688 1 97.19 144 LEU A N 1
ATOM 1086 C CA . LEU A 1 144 ? 6.383 -9.969 -18.906 1 97.19 144 LEU A CA 1
ATOM 1087 C C . LEU A 1 144 ? 5.262 -8.984 -19.234 1 97.19 144 LEU A C 1
ATOM 1089 O O . LEU A 1 144 ? 4.109 -9.383 -19.406 1 97.19 144 LEU A O 1
ATOM 1093 N N . LEU A 1 145 ? 5.609 -7.727 -19.359 1 97.44 145 LEU A N 1
ATOM 1094 C CA . LEU A 1 145 ? 4.629 -6.699 -19.688 1 97.44 145 LEU A CA 1
ATOM 1095 C C . LEU A 1 145 ? 4.062 -6.922 -21.078 1 97.44 145 LEU A C 1
ATOM 1097 O O . LEU A 1 145 ? 2.857 -6.766 -21.297 1 97.44 145 LEU A O 1
ATOM 1101 N N . ALA A 1 146 ? 4.918 -7.289 -21.953 1 97.12 146 ALA A N 1
ATOM 1102 C CA . ALA A 1 146 ? 4.484 -7.535 -23.328 1 97.12 146 ALA A CA 1
ATOM 1103 C C . ALA A 1 146 ? 3.49 -8.688 -23.391 1 97.12 146 ALA A C 1
ATOM 1105 O O . ALA A 1 146 ? 2.615 -8.719 -24.266 1 97.12 146 ALA A O 1
ATOM 1106 N N . ALA A 1 147 ? 3.656 -9.609 -22.5 1 96.5 147 ALA A N 1
ATOM 1107 C CA . ALA A 1 147 ? 2.762 -10.766 -22.469 1 96.5 147 ALA A CA 1
ATOM 1108 C C . ALA A 1 147 ? 1.439 -10.414 -21.797 1 96.5 147 ALA A C 1
ATOM 1110 O O . ALA A 1 147 ? 0.368 -10.773 -22.281 1 96.5 147 ALA A O 1
ATOM 1111 N N . VAL A 1 148 ? 1.466 -9.625 -20.672 1 96.94 148 VAL A N 1
ATOM 1112 C CA . VAL A 1 148 ? 0.298 -9.438 -19.828 1 96.94 148 VAL A CA 1
ATOM 1113 C C . VAL A 1 148 ? -0.548 -8.281 -20.344 1 96.94 148 VAL A C 1
ATOM 1115 O O . VAL A 1 148 ? -1.778 -8.328 -20.297 1 96.94 148 VAL A O 1
ATOM 1118 N N . ARG A 1 149 ? 0.092 -7.281 -20.891 1 97.5 149 ARG A N 1
ATOM 1119 C CA . ARG A 1 149 ? -0.601 -6.051 -21.266 1 97.5 149 ARG A CA 1
ATOM 1120 C C . ARG A 1 149 ? -1.66 -6.32 -22.328 1 97.5 149 ARG A C 1
ATOM 1122 O O . ARG A 1 149 ? -2.824 -5.949 -22.156 1 97.5 149 ARG A O 1
ATOM 1129 N N . PRO A 1 150 ? -1.376 -7.004 -23.422 1 96.5 150 PRO A N 1
ATOM 1130 C CA . PRO A 1 150 ? -2.41 -7.25 -24.438 1 96.5 150 PRO A CA 1
ATOM 1131 C C . PRO A 1 150 ? -3.578 -8.07 -23.891 1 96.5 150 PRO A C 1
ATOM 1133 O O . PRO A 1 150 ? -4.719 -7.898 -24.344 1 96.5 150 PRO A O 1
ATOM 1136 N N . VAL A 1 151 ? -3.307 -8.945 -22.984 1 94.69 151 VAL A N 1
ATOM 1137 C CA . VAL A 1 151 ? -4.359 -9.758 -22.391 1 94.69 151 VAL A CA 1
ATOM 1138 C C . VAL A 1 151 ? -5.324 -8.859 -21.609 1 94.69 151 VAL A C 1
ATOM 1140 O O . VAL A 1 151 ? -6.543 -9 -21.734 1 94.69 151 VAL A O 1
ATOM 1143 N N . LEU A 1 152 ? -4.793 -7.922 -20.875 1 95.44 152 LEU A N 1
ATOM 1144 C CA . LEU A 1 152 ? -5.602 -7.066 -20.016 1 95.44 152 LEU A CA 1
ATOM 1145 C C . LEU A 1 152 ? -6.246 -5.941 -20.812 1 95.44 152 LEU A C 1
ATOM 1147 O O . LEU A 1 152 ? -7.391 -5.562 -20.562 1 95.44 152 LEU A O 1
ATOM 1151 N N . THR A 1 153 ? -5.574 -5.391 -21.812 1 95.62 153 THR A N 1
ATOM 1152 C CA . THR A 1 153 ? -6.039 -4.188 -22.5 1 95.62 153 THR A CA 1
ATOM 1153 C C . THR A 1 153 ? -6.828 -4.547 -23.75 1 95.62 153 THR A C 1
ATOM 1155 O O . THR A 1 153 ? -7.766 -3.838 -24.125 1 95.6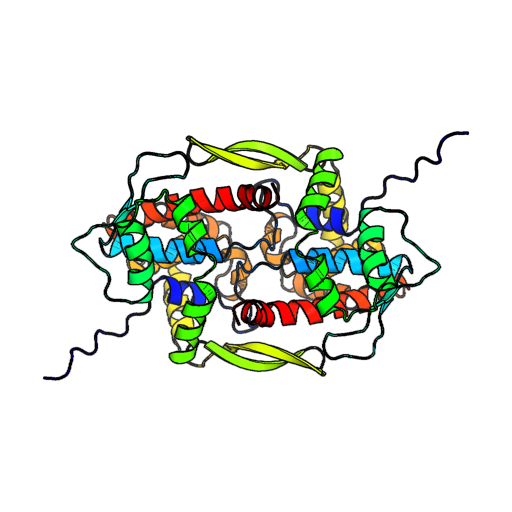2 153 THR A O 1
ATOM 1158 N N . ASP A 1 154 ? -6.434 -5.648 -24.375 1 93 154 ASP A N 1
ATOM 1159 C CA . ASP A 1 154 ? -6.992 -5.938 -25.703 1 93 154 ASP A CA 1
ATOM 1160 C C . ASP A 1 154 ? -7.812 -7.227 -25.672 1 93 154 ASP A C 1
ATOM 1162 O O . ASP A 1 154 ? -8.422 -7.598 -26.672 1 93 154 ASP A O 1
ATOM 1166 N N . GLY A 1 155 ? -7.75 -7.875 -24.656 1 89.75 155 GLY A N 1
ATOM 1167 C CA . GLY A 1 155 ? -8.508 -9.109 -24.547 1 89.75 155 GLY A CA 1
ATOM 1168 C C . GLY A 1 155 ? -7.855 -10.281 -25.25 1 89.75 155 GLY A C 1
ATOM 1169 O O . GLY A 1 155 ? -8.531 -11.242 -25.625 1 89.75 155 GLY A O 1
ATOM 1170 N N . ALA A 1 156 ? -6.57 -10.242 -25.531 1 92.56 156 ALA A N 1
ATOM 1171 C CA . ALA A 1 156 ? -5.836 -11.344 -26.141 1 92.56 156 ALA A CA 1
ATOM 1172 C C . ALA A 1 156 ? -5.941 -12.609 -25.297 1 92.56 156 ALA A C 1
ATOM 1174 O O . ALA A 1 156 ? -6.039 -12.539 -24.062 1 92.56 156 ALA A O 1
ATOM 1175 N N . GLU A 1 157 ? -5.938 -13.75 -25.922 1 89.5 157 GLU A N 1
ATOM 1176 C CA . GLU A 1 157 ? -5.969 -15.023 -25.219 1 89.5 157 GLU A CA 1
ATOM 1177 C C . GLU A 1 157 ? -4.621 -15.328 -24.578 1 89.5 157 GLU A C 1
ATOM 1179 O O . GLU A 1 157 ? -3.594 -15.367 -25.25 1 89.5 157 GLU A O 1
ATOM 1184 N N . PRO A 1 158 ? -4.621 -15.484 -23.328 1 90.25 158 PRO A N 1
ATOM 1185 C CA . PRO A 1 158 ? -3.344 -15.719 -22.641 1 90.25 158 PRO A CA 1
ATOM 1186 C C . PRO A 1 158 ? -2.965 -17.203 -22.594 1 90.25 158 PRO A C 1
ATOM 1188 O O . PRO A 1 158 ? -3.844 -18.062 -22.609 1 90.25 158 PRO A O 1
ATOM 1191 N N . ASP A 1 159 ? -1.658 -17.547 -22.641 1 87.62 159 ASP A N 1
ATOM 1192 C CA . ASP A 1 159 ? -1.209 -18.828 -22.125 1 87.62 159 ASP A CA 1
ATOM 1193 C C . ASP A 1 159 ? -1.441 -18.938 -20.625 1 87.62 159 ASP A C 1
ATOM 1195 O O . ASP A 1 159 ? -1.718 -17.938 -19.953 1 87.62 159 ASP A O 1
ATOM 1199 N N . PRO A 1 160 ? -1.41 -20.094 -20.062 1 85.12 160 PRO A N 1
ATOM 1200 C CA . PRO A 1 160 ? -1.778 -20.312 -18.672 1 85.12 160 PRO A CA 1
ATOM 1201 C C . PRO A 1 160 ? -0.964 -19.453 -17.703 1 85.12 160 PRO A C 1
ATOM 1203 O O . PRO A 1 160 ? -1.523 -18.859 -16.781 1 85.12 160 PRO A O 1
ATOM 1206 N N . ARG A 1 161 ? 0.318 -19.328 -17.875 1 87.5 161 ARG A N 1
ATOM 1207 C CA . ARG A 1 161 ? 1.161 -18.547 -16.969 1 87.5 161 ARG A CA 1
ATOM 1208 C C . ARG A 1 161 ? 0.81 -17.078 -17.016 1 87.5 161 ARG A C 1
ATOM 1210 O O . ARG A 1 161 ? 0.723 -16.406 -15.984 1 87.5 161 ARG A O 1
ATOM 1217 N N . THR A 1 162 ? 0.583 -16.562 -18.203 1 91.62 162 THR A N 1
ATOM 1218 C CA . THR A 1 162 ? 0.195 -15.164 -18.375 1 91.62 162 THR A CA 1
ATOM 1219 C C . THR A 1 162 ? -1.176 -14.898 -17.766 1 91.62 162 THR A C 1
ATOM 1221 O O . THR A 1 162 ? -1.397 -13.852 -17.156 1 91.62 162 THR A O 1
ATOM 1224 N N . ALA A 1 163 ? -2.033 -15.852 -17.891 1 88.62 163 ALA A N 1
ATOM 1225 C CA . ALA A 1 163 ? -3.361 -15.727 -17.281 1 88.62 163 ALA A CA 1
ATOM 1226 C C . ALA A 1 163 ? -3.27 -15.625 -15.766 1 88.62 163 ALA A C 1
ATOM 1228 O O . ALA A 1 163 ? -3.945 -14.797 -15.148 1 88.62 163 ALA A O 1
ATOM 1229 N N . VAL A 1 164 ? -2.404 -16.469 -15.25 1 87.62 164 VAL A N 1
ATOM 1230 C CA . VAL A 1 164 ? -2.211 -16.484 -13.805 1 87.62 164 VAL A CA 1
ATOM 1231 C C . VAL A 1 164 ? -1.651 -15.133 -13.352 1 87.62 164 VAL A C 1
ATOM 1233 O O . VAL A 1 164 ? -2.162 -14.531 -12.406 1 87.62 164 VAL A O 1
ATOM 1236 N N . LEU A 1 165 ? -0.66 -14.625 -14.039 1 92.12 165 LEU A N 1
ATOM 1237 C CA . LEU A 1 165 ? -0.054 -13.344 -13.688 1 92.12 165 LEU A CA 1
ATOM 1238 C C . LEU A 1 165 ? -1.068 -12.211 -13.805 1 92.12 165 LEU A C 1
ATOM 1240 O O . LEU A 1 165 ? -1.146 -11.344 -12.93 1 92.12 165 LEU A O 1
ATOM 1244 N N . GLY A 1 166 ? -1.855 -12.234 -14.859 1 92 166 GLY A N 1
ATOM 1245 C CA . GLY A 1 166 ? -2.896 -11.234 -15.023 1 92 166 GLY A CA 1
ATOM 1246 C C . GLY A 1 166 ? -3.936 -11.258 -13.922 1 92 166 GLY A C 1
ATOM 1247 O O . GLY A 1 166 ? -4.344 -10.211 -13.422 1 92 166 GLY A O 1
ATOM 1248 N N . ALA A 1 167 ? -4.344 -12.461 -13.555 1 88.69 167 ALA A N 1
ATOM 1249 C CA . ALA A 1 167 ? -5.324 -12.633 -12.484 1 88.69 167 ALA A CA 1
ATOM 1250 C C . ALA A 1 167 ? -4.781 -12.109 -11.156 1 88.69 167 ALA A C 1
ATOM 1252 O O . ALA A 1 167 ? -5.492 -11.422 -10.414 1 88.69 167 ALA A O 1
ATOM 1253 N N . LEU A 1 168 ? -3.553 -12.414 -10.898 1 88.81 168 LEU A N 1
ATOM 1254 C CA . LEU A 1 168 ? -2.945 -12 -9.641 1 88.81 168 LEU A CA 1
ATOM 1255 C C . LEU A 1 168 ? -2.717 -10.492 -9.609 1 88.81 168 LEU A C 1
ATOM 1257 O O . LEU A 1 168 ? -2.877 -9.852 -8.57 1 88.81 168 LEU A O 1
ATOM 1261 N N . LEU A 1 169 ? -2.32 -9.859 -10.727 1 91.25 169 LEU A N 1
ATOM 1262 C CA . LEU A 1 169 ? -2.211 -8.406 -10.82 1 91.25 169 LEU A CA 1
ATOM 1263 C C . LEU A 1 169 ? -3.551 -7.738 -10.523 1 91.25 169 LEU A C 1
ATOM 1265 O O . LEU A 1 169 ? -3.615 -6.773 -9.766 1 91.25 169 LEU A O 1
ATOM 1269 N N . SER A 1 170 ? -4.539 -8.312 -11.109 1 87.88 170 SER A N 1
ATOM 1270 C CA . SER A 1 170 ? -5.883 -7.793 -10.875 1 87.88 170 SER A CA 1
ATOM 1271 C C . SER A 1 170 ? -6.285 -7.926 -9.414 1 87.88 170 SER A C 1
ATOM 1273 O O . SER A 1 170 ? -6.746 -6.961 -8.797 1 87.88 170 SER A O 1
ATOM 1275 N N . ALA A 1 171 ? -6.066 -9.078 -8.852 1 82.88 171 ALA A N 1
ATOM 1276 C CA . ALA A 1 171 ? -6.441 -9.359 -7.473 1 82.88 171 ALA A CA 1
ATOM 1277 C C . ALA A 1 171 ? -5.66 -8.477 -6.5 1 82.88 171 ALA A C 1
ATOM 1279 O O . ALA A 1 171 ? -6.141 -8.164 -5.41 1 82.88 171 ALA A O 1
ATOM 1280 N N . SER A 1 172 ? -4.5 -8.094 -6.844 1 84.06 172 SER A N 1
ATOM 1281 C CA . SER A 1 172 ? -3.66 -7.258 -5.992 1 84.06 172 SER A CA 1
ATOM 1282 C C . SER A 1 172 ? -4.258 -5.863 -5.82 1 84.06 172 SER A C 1
ATOM 1284 O O . SER A 1 172 ? -3.873 -5.125 -4.91 1 84.06 172 SER A O 1
ATOM 1286 N N . GLY A 1 173 ? -5.141 -5.477 -6.773 1 81.94 173 GLY A N 1
ATOM 1287 C CA . GLY A 1 173 ? -5.684 -4.129 -6.762 1 81.94 173 GLY A CA 1
ATOM 1288 C C . GLY A 1 173 ? -4.699 -3.086 -7.258 1 81.94 173 GLY A C 1
ATOM 1289 O O . GLY A 1 173 ? -4.965 -1.884 -7.168 1 81.94 173 GLY A O 1
ATOM 1290 N N . SER A 1 174 ? -3.602 -3.469 -7.863 1 86.31 174 SER A N 1
ATOM 1291 C CA . SER A 1 174 ? -2.51 -2.549 -8.164 1 86.31 174 SER A CA 1
ATOM 1292 C C . SER A 1 174 ? -2.582 -2.055 -9.602 1 86.31 174 SER A C 1
ATOM 1294 O O . SER A 1 174 ? -1.808 -1.186 -10.008 1 86.31 174 SER A O 1
ATOM 1296 N N . LEU A 1 175 ? -3.555 -2.51 -10.375 1 87.88 175 LEU A N 1
ATOM 1297 C CA . LEU A 1 175 ? -3.578 -2.189 -11.805 1 87.88 175 LEU A CA 1
ATOM 1298 C C . LEU A 1 175 ? -3.688 -0.683 -12.016 1 87.88 175 LEU A C 1
ATOM 1300 O O . LEU A 1 175 ? -2.998 -0.123 -12.875 1 87.88 175 LEU A O 1
ATOM 1304 N N . PRO A 1 176 ? -4.43 0.054 -11.211 1 83.25 176 PRO A N 1
ATOM 1305 C CA . PRO A 1 176 ? -4.473 1.504 -11.414 1 83.25 176 PRO A CA 1
ATOM 1306 C C . PRO A 1 176 ? -3.111 2.168 -11.219 1 83.25 176 PRO A C 1
ATOM 1308 O O . PRO A 1 176 ? -2.783 3.135 -11.914 1 83.25 176 PRO A O 1
ATOM 1311 N N . VAL A 1 177 ? -2.326 1.637 -10.328 1 83.31 177 VAL A N 1
ATOM 1312 C CA . VAL A 1 177 ? -1.012 2.205 -10.047 1 83.31 177 VAL A CA 1
ATOM 1313 C C . VAL A 1 177 ? -0.051 1.883 -11.188 1 83.31 177 VAL A C 1
ATOM 1315 O O . VAL A 1 177 ? 0.927 2.602 -11.406 1 83.31 177 VAL A O 1
ATOM 1318 N N . LEU A 1 178 ? -0.379 0.848 -11.93 1 89.44 178 LEU A N 1
ATOM 1319 C CA . LEU A 1 178 ? 0.468 0.417 -13.039 1 89.44 178 LEU A CA 1
ATOM 1320 C C . LEU A 1 178 ? 0.018 1.058 -14.344 1 89.44 178 LEU A C 1
ATOM 1322 O O . LEU A 1 178 ? 0.326 0.551 -15.43 1 89.44 178 LEU A O 1
ATOM 1326 N N . ASN A 1 179 ? -0.659 2.137 -14.258 1 85.19 179 ASN A N 1
ATOM 1327 C CA . ASN A 1 179 ? -1.307 2.783 -15.391 1 85.19 179 ASN A CA 1
ATOM 1328 C C . ASN A 1 179 ? -0.305 3.119 -16.5 1 85.19 179 ASN A C 1
ATOM 1330 O O . ASN A 1 179 ? -0.632 3.043 -17.672 1 85.19 179 ASN A O 1
ATOM 1334 N N . SER A 1 180 ? 0.876 3.559 -16.203 1 84.81 180 SER A N 1
ATOM 1335 C CA . SER A 1 180 ? 1.88 3.928 -17.188 1 84.81 180 SER A CA 1
ATOM 1336 C C . SER A 1 180 ? 2.295 2.725 -18.031 1 84.81 180 SER A C 1
ATOM 1338 O O . SER A 1 180 ? 2.672 2.873 -19.203 1 84.81 180 SER A O 1
ATOM 1340 N N . ASP A 1 181 ? 2.213 1.546 -17.516 1 92.44 181 ASP A N 1
ATOM 1341 C CA . ASP A 1 181 ? 2.609 0.318 -18.203 1 92.44 181 ASP A CA 1
ATOM 1342 C C . ASP A 1 181 ? 1.398 -0.394 -18.797 1 92.44 181 ASP A C 1
ATOM 1344 O O . ASP A 1 181 ? 1.478 -0.949 -19.891 1 92.44 181 ASP A O 1
ATOM 1348 N N . ILE A 1 182 ? 0.383 -0.407 -18.062 1 93.75 182 ILE A N 1
ATOM 1349 C CA . ILE A 1 182 ? -0.897 -0.998 -18.438 1 93.75 182 ILE A CA 1
ATOM 1350 C C . ILE A 1 182 ? -2.008 0.042 -18.297 1 93.75 182 ILE A C 1
ATOM 1352 O O . ILE A 1 182 ? -2.541 0.243 -17.203 1 93.75 182 ILE A O 1
ATOM 1356 N N . PRO A 1 183 ? -2.281 0.672 -19.359 1 89.19 183 PRO A N 1
ATOM 1357 C CA . PRO A 1 183 ? -3.26 1.759 -19.266 1 89.19 183 PRO A CA 1
ATOM 1358 C C . PRO A 1 183 ? -4.57 1.321 -18.625 1 89.19 183 PRO A C 1
ATOM 1360 O O . PRO A 1 183 ? -5.293 0.489 -19.188 1 89.19 183 PRO A O 1
ATOM 1363 N N . TRP A 1 184 ? -4.828 1.861 -17.516 1 85.81 184 TRP A N 1
ATOM 1364 C CA . TRP A 1 184 ? -5.961 1.489 -16.672 1 85.81 184 TRP A CA 1
ATOM 1365 C C . TRP A 1 184 ? -7.27 2.004 -17.266 1 85.81 184 TRP A C 1
ATOM 1367 O O . TRP A 1 184 ? -7.336 3.135 -17.75 1 85.81 184 TRP A O 1
ATOM 1377 N N . SER A 1 185 ? -8.297 1.213 -17.234 1 86.19 185 SER A N 1
ATOM 1378 C CA . SER A 1 185 ? -9.641 1.528 -17.719 1 86.19 185 SER A CA 1
ATOM 1379 C C . SER A 1 185 ? -10.68 0.579 -17.125 1 86.19 185 SER A C 1
ATOM 1381 O O . SER A 1 185 ? -10.328 -0.379 -16.438 1 86.19 185 SER A O 1
ATOM 1383 N N . GLY A 1 186 ? -11.938 0.964 -17.328 1 85.56 186 GLY A N 1
ATOM 1384 C CA . GLY A 1 186 ? -13 0.045 -16.953 1 85.56 186 GLY A CA 1
ATOM 1385 C C . GLY A 1 186 ? -12.883 -1.312 -17.625 1 85.56 186 GLY A C 1
ATOM 1386 O O . GLY A 1 186 ? -13.172 -2.34 -17 1 85.56 186 GLY A O 1
ATOM 1387 N N . ALA A 1 187 ? -12.469 -1.279 -18.844 1 91.06 187 ALA A N 1
ATOM 1388 C CA . ALA A 1 187 ? -12.297 -2.525 -19.594 1 91.06 187 ALA A CA 1
ATOM 1389 C C . ALA A 1 187 ? -11.195 -3.385 -18.969 1 91.06 187 ALA A C 1
ATOM 1391 O O . ALA A 1 187 ? -11.336 -4.605 -18.891 1 91.06 187 ALA A O 1
ATOM 1392 N N . VAL A 1 188 ? -10.109 -2.775 -18.594 1 92.19 188 VAL A N 1
ATOM 1393 C CA . VAL A 1 188 ? -9.008 -3.492 -17.953 1 92.19 188 VAL A CA 1
ATOM 1394 C C . VAL A 1 188 ? -9.477 -4.074 -16.625 1 92.19 188 VAL A C 1
ATOM 1396 O O . VAL A 1 188 ? -9.141 -5.207 -16.281 1 92.19 188 VAL A O 1
ATOM 1399 N N . TYR A 1 189 ? -10.227 -3.301 -15.93 1 87.38 189 TYR A N 1
ATOM 1400 C CA . TYR A 1 189 ? -10.812 -3.795 -14.688 1 87.38 189 TYR A CA 1
ATOM 1401 C C . TYR A 1 189 ? -11.664 -5.027 -14.938 1 87.38 189 TYR A C 1
ATOM 1403 O O . TYR A 1 189 ? -11.492 -6.059 -14.281 1 87.38 189 TYR A O 1
ATOM 1411 N N . THR A 1 190 ? -12.555 -4.918 -15.867 1 89.88 190 THR A N 1
ATOM 1412 C CA . THR A 1 190 ? -13.469 -6.012 -16.188 1 89.88 190 THR A CA 1
ATOM 1413 C C . THR A 1 190 ? -12.703 -7.25 -16.641 1 89.88 190 THR A C 1
ATOM 1415 O O . THR A 1 190 ? -12.977 -8.359 -16.172 1 89.88 190 THR A O 1
ATOM 1418 N N . ARG A 1 191 ? -11.734 -7.059 -17.484 1 92.06 191 ARG A N 1
ATOM 1419 C CA . ARG A 1 191 ? -10.914 -8.172 -17.953 1 92.06 191 ARG A CA 1
ATOM 1420 C C . ARG A 1 191 ? -10.156 -8.82 -16.812 1 92.06 191 ARG A C 1
ATOM 1422 O O . ARG A 1 191 ? -10.047 -10.047 -16.734 1 92.06 191 ARG A O 1
ATOM 1429 N N . GLY A 1 192 ? -9.555 -8.039 -15.953 1 90.81 192 GLY A N 1
ATOM 1430 C CA . GLY A 1 192 ? -8.891 -8.562 -14.773 1 90.81 192 GLY A CA 1
ATOM 1431 C C . GLY A 1 192 ? -9.773 -9.461 -13.93 1 90.81 192 GLY A C 1
ATOM 1432 O O . GLY A 1 192 ? -9.352 -10.539 -13.508 1 90.81 192 GLY A O 1
ATOM 1433 N N . LYS A 1 193 ? -11.023 -9.047 -13.773 1 86.06 193 LYS A N 1
ATOM 1434 C CA . LYS A 1 193 ? -11.969 -9.836 -12.984 1 86.06 193 LYS A CA 1
ATOM 1435 C C . LYS A 1 193 ? -12.297 -11.148 -13.688 1 86.06 193 LYS A C 1
ATOM 1437 O O . LYS A 1 193 ? -12.461 -12.18 -13.031 1 86.06 193 LYS A O 1
ATOM 1442 N N . GLU A 1 194 ? -12.391 -11.133 -14.914 1 87.94 194 GLU A N 1
ATOM 1443 C CA . GLU A 1 194 ? -12.594 -12.359 -15.68 1 87.94 194 GLU A CA 1
ATOM 1444 C C . GLU A 1 194 ? -11.438 -13.328 -15.477 1 87.94 194 GLU A C 1
ATOM 1446 O O . GLU A 1 194 ? -11.656 -14.531 -15.305 1 87.94 194 GLU A O 1
ATOM 1451 N N . LEU A 1 195 ? -10.25 -12.844 -15.531 1 89.25 195 LEU A N 1
ATOM 1452 C CA . LEU A 1 195 ? -9.07 -13.672 -15.328 1 89.25 195 LEU A CA 1
ATOM 1453 C C . LEU A 1 195 ? -9.062 -14.281 -13.93 1 89.25 195 LEU A C 1
ATOM 1455 O O . LEU A 1 195 ? -8.711 -15.453 -13.758 1 89.25 195 LEU A O 1
ATOM 1459 N N . GLU A 1 196 ? -9.438 -13.508 -12.977 1 86.06 196 GLU A N 1
ATOM 1460 C CA . GLU A 1 196 ? -9.516 -13.992 -11.602 1 86.06 196 GLU A CA 1
ATOM 1461 C C . GLU A 1 196 ? -10.477 -15.172 -11.484 1 86.06 196 GLU A C 1
ATOM 1463 O O . GLU A 1 196 ? -10.281 -16.047 -10.648 1 86.06 196 GLU A O 1
ATOM 1468 N N . GLN A 1 197 ? -11.469 -15.164 -12.352 1 83.25 197 GLN A N 1
ATOM 1469 C CA . GLN A 1 197 ? -12.5 -16.188 -12.312 1 83.25 197 GLN A CA 1
ATOM 1470 C C . GLN A 1 197 ? -12.094 -17.406 -13.141 1 83.25 197 GLN A C 1
ATOM 1472 O O . GLN A 1 197 ? -12.836 -18.391 -13.211 1 83.25 197 GLN A O 1
ATOM 1477 N N . GLY A 1 198 ? -10.961 -17.375 -13.711 1 80.19 198 GLY A N 1
ATOM 1478 C CA . GLY A 1 198 ? -10.477 -18.484 -14.516 1 80.19 198 GLY A CA 1
ATOM 1479 C C . GLY A 1 198 ? -11.047 -18.5 -15.914 1 80.19 198 GLY A C 1
ATOM 1480 O O . GLY A 1 198 ? -11.008 -19.531 -16.594 1 80.19 198 GLY A O 1
ATOM 1481 N N . ASP A 1 199 ? -11.641 -17.375 -16.266 1 76.62 199 ASP A N 1
ATOM 1482 C CA . ASP A 1 199 ? -12.297 -17.297 -17.562 1 76.62 199 ASP A CA 1
ATOM 1483 C C . ASP A 1 199 ? -11.281 -17.016 -18.672 1 76.62 199 ASP A C 1
ATOM 1485 O O . ASP A 1 199 ? -11.32 -15.953 -19.297 1 76.62 199 ASP A O 1
ATOM 1489 N N . TRP A 1 200 ? -10.281 -17.766 -18.875 1 68.75 200 TRP A N 1
ATOM 1490 C CA . TRP A 1 200 ? -9.328 -17.562 -19.969 1 68.75 200 TRP A CA 1
ATOM 1491 C C . TRP A 1 200 ? -9.086 -18.859 -20.719 1 68.75 200 TRP A C 1
ATOM 1493 O O . TRP A 1 200 ? -8.047 -19.031 -21.359 1 68.75 200 TRP A O 1
ATOM 1503 N N . GLY A 1 201 ? -10.156 -19.656 -20.672 1 60.38 201 GLY A N 1
ATOM 1504 C CA . GLY A 1 201 ? -10.141 -20.906 -21.406 1 60.38 201 GLY A CA 1
ATOM 1505 C C . GLY A 1 201 ? -10.148 -22.125 -20.516 1 60.38 201 GLY A C 1
ATOM 1506 O O . GLY A 1 201 ? -9.789 -22.047 -19.344 1 60.38 201 GLY A O 1
ATOM 1507 N N . ALA A 1 202 ? -10.867 -23.109 -20.797 1 57.62 202 ALA A N 1
ATOM 1508 C CA . ALA A 1 202 ? -11.078 -24.406 -20.156 1 57.62 202 ALA A CA 1
ATOM 1509 C C . ALA A 1 202 ? -9.75 -25.078 -19.844 1 57.62 202 ALA A C 1
ATOM 1511 O O . ALA A 1 202 ? -8.953 -25.344 -20.75 1 57.62 202 ALA A O 1
ATOM 1512 N N . SER A 1 203 ? -8.898 -24.734 -18.734 1 63.72 203 SER A N 1
ATOM 1513 C CA . SER A 1 203 ? -7.723 -25.531 -18.406 1 63.72 203 SER A CA 1
ATOM 1514 C C . SER A 1 203 ? -7.578 -25.734 -16.906 1 63.72 203 SER A C 1
ATOM 1516 O O . SER A 1 203 ? -8.18 -25 -16.109 1 63.72 203 SER A O 1
ATOM 1518 N N . ALA A 1 204 ? -7.117 -26.906 -16.578 1 58.78 204 ALA A N 1
ATOM 1519 C CA . ALA A 1 204 ? -6.762 -27.219 -15.188 1 58.78 204 ALA A CA 1
ATOM 1520 C C . ALA A 1 204 ? -6.047 -26.047 -14.531 1 58.78 204 ALA A C 1
ATOM 1522 O O . ALA A 1 204 ? -6.262 -25.766 -13.344 1 58.78 204 ALA A O 1
ATOM 1523 N N . ALA A 1 205 ? -5.348 -25.344 -15.273 1 62.16 205 ALA A N 1
ATOM 1524 C CA . ALA A 1 205 ? -4.656 -24.172 -14.758 1 62.16 205 ALA A CA 1
ATOM 1525 C C . ALA A 1 205 ? -5.645 -23.062 -14.375 1 62.16 205 ALA A C 1
ATOM 1527 O O . ALA A 1 205 ? -5.48 -22.406 -13.344 1 62.16 205 ALA A O 1
ATOM 1528 N N . GLY A 1 206 ? -6.68 -23.031 -15.109 1 67.62 206 GLY A N 1
ATOM 1529 C CA . GLY A 1 206 ? -7.723 -22.062 -14.805 1 67.62 206 GLY A CA 1
ATOM 1530 C C . GLY A 1 206 ? -8.422 -22.344 -13.484 1 67.62 206 GLY A C 1
ATOM 1531 O O . GLY A 1 206 ? -8.688 -21.406 -12.719 1 67.62 206 GLY A O 1
ATOM 1532 N N . GLU A 1 207 ? -8.586 -23.641 -13.312 1 71.88 207 GLU A N 1
ATOM 1533 C CA . GLU A 1 207 ? -9.234 -24.016 -12.055 1 71.88 207 GLU A CA 1
ATOM 1534 C C . GLU A 1 207 ? -8.352 -23.688 -10.859 1 71.88 207 GLU A C 1
ATOM 1536 O O . GLU A 1 207 ? -8.844 -23.203 -9.836 1 71.88 207 GLU A O 1
ATOM 1541 N N . ALA A 1 208 ? -7.105 -24.047 -11.016 1 66.69 208 ALA A N 1
ATOM 1542 C CA . ALA A 1 208 ? -6.168 -23.75 -9.938 1 66.69 208 ALA A CA 1
ATOM 1543 C C . AL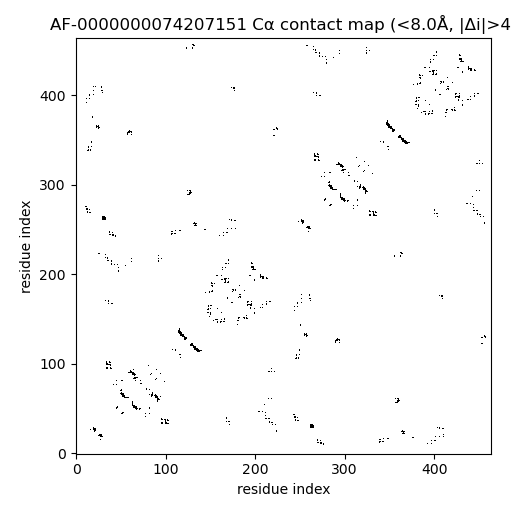A A 1 208 ? -6.109 -22.25 -9.672 1 66.69 208 ALA A C 1
ATOM 1545 O O . ALA A 1 208 ? -6.105 -21.812 -8.516 1 66.69 208 ALA A O 1
ATOM 1546 N N . VAL A 1 209 ? -6.094 -21.5 -10.648 1 67.69 209 VAL A N 1
ATOM 1547 C CA . VAL A 1 209 ? -6.039 -20.062 -10.531 1 67.69 209 VAL A CA 1
ATOM 1548 C C . VAL A 1 209 ? -7.312 -19.547 -9.859 1 67.69 209 VAL A C 1
ATOM 1550 O O . VAL A 1 209 ? -7.258 -18.703 -8.953 1 67.69 209 VAL A O 1
ATOM 1553 N N . LEU A 1 210 ? -8.422 -20.125 -10.297 1 67.06 210 LEU A N 1
ATOM 1554 C CA . LEU A 1 210 ? -9.695 -19.734 -9.695 1 67.06 210 LEU A CA 1
ATOM 1555 C C . LEU A 1 210 ? -9.695 -20 -8.195 1 67.06 210 LEU A C 1
ATOM 1557 O O . LEU A 1 210 ? -10.023 -19.109 -7.402 1 67.06 210 LEU A O 1
ATOM 1561 N N . ARG A 1 211 ? -9.258 -21.141 -7.902 1 70.12 211 ARG A N 1
ATOM 1562 C CA . ARG A 1 211 ? -9.273 -21.516 -6.492 1 70.12 211 ARG A CA 1
ATOM 1563 C C . ARG A 1 211 ? -8.305 -20.641 -5.688 1 70.12 211 ARG A C 1
ATOM 1565 O O . ARG A 1 211 ? -8.625 -20.219 -4.574 1 70.12 211 ARG A O 1
ATOM 1572 N N . THR A 1 212 ? -7.152 -20.359 -6.246 1 71.19 212 THR A N 1
ATOM 1573 C CA . THR A 1 212 ? -6.16 -19.562 -5.523 1 71.19 212 THR A CA 1
ATOM 1574 C C . THR A 1 212 ? -6.578 -18.094 -5.461 1 71.19 212 THR A C 1
ATOM 1576 O O . THR A 1 212 ? -6.422 -17.453 -4.426 1 71.19 212 THR A O 1
ATOM 1579 N N . THR A 1 213 ? -7.098 -17.688 -6.578 1 69.19 213 THR A N 1
ATOM 1580 C CA . THR A 1 213 ? -7.559 -16.312 -6.586 1 69.19 213 THR A CA 1
ATOM 1581 C C . THR A 1 213 ? -8.711 -16.109 -5.605 1 69.19 213 THR A C 1
ATOM 1583 O O . THR A 1 213 ? -8.805 -15.086 -4.934 1 69.19 213 THR A O 1
ATOM 1586 N N . ILE A 1 214 ? -9.562 -17.141 -5.492 1 62.47 214 ILE A N 1
ATOM 1587 C CA . ILE A 1 214 ? -10.617 -17.109 -4.484 1 62.47 214 ILE A CA 1
ATOM 1588 C C . ILE A 1 214 ? -10 -17.031 -3.092 1 62.47 214 ILE A C 1
ATOM 1590 O O . ILE A 1 214 ? -10.438 -16.25 -2.25 1 62.47 214 ILE A O 1
ATOM 1594 N N . ALA A 1 215 ? -8.992 -17.797 -3.004 1 64 215 ALA A N 1
ATOM 1595 C CA . ALA A 1 215 ? -8.305 -17.797 -1.713 1 64 215 ALA A CA 1
ATOM 1596 C C . ALA A 1 215 ? -7.707 -16.422 -1.421 1 64 215 ALA A C 1
ATOM 1598 O O . ALA A 1 215 ? -7.824 -15.906 -0.305 1 64 215 ALA A O 1
ATOM 1599 N N . ILE A 1 216 ? -7.137 -15.797 -2.406 1 67.38 216 ILE A N 1
ATOM 1600 C CA . ILE A 1 216 ? -6.527 -14.484 -2.264 1 67.38 216 ILE A CA 1
ATOM 1601 C C . ILE A 1 216 ? -7.609 -13.438 -1.992 1 67.38 216 ILE A C 1
ATOM 1603 O O . ILE A 1 216 ? -7.465 -12.602 -1.097 1 67.38 216 ILE A O 1
ATOM 1607 N N . ALA A 1 217 ? -8.57 -13.508 -2.848 1 61.5 217 ALA A N 1
ATOM 1608 C CA . ALA A 1 217 ? -9.641 -12.531 -2.725 1 61.5 217 ALA A CA 1
ATOM 1609 C C . ALA A 1 217 ? -10.273 -12.578 -1.336 1 61.5 217 ALA A C 1
ATOM 1611 O O . ALA A 1 217 ? -10.609 -11.539 -0.766 1 61.5 217 ALA A O 1
ATOM 1612 N N . THR A 1 218 ? -10.352 -13.742 -0.85 1 59.5 218 THR A N 1
ATOM 1613 C CA . THR A 1 218 ? -10.938 -13.891 0.475 1 59.5 218 THR A CA 1
ATOM 1614 C C . THR A 1 218 ? -9.992 -13.367 1.553 1 59.5 218 THR A C 1
ATOM 1616 O O . THR A 1 218 ? -10.438 -12.93 2.615 1 59.5 218 THR A O 1
ATOM 1619 N N . SER A 1 219 ? -8.781 -13.516 1.28 1 57.44 219 SER A N 1
ATOM 1620 C CA . SER A 1 219 ? -7.793 -13.102 2.27 1 57.44 219 SER A CA 1
ATOM 1621 C C . SER A 1 219 ? -7.594 -11.586 2.244 1 57.44 219 SER A C 1
ATOM 1623 O O . SER A 1 219 ? -7.344 -10.969 3.283 1 57.44 219 SER A O 1
ATOM 1625 N N . SER A 1 220 ? -7.469 -11.086 1.077 1 54.19 220 SER A N 1
ATOM 1626 C CA . SER A 1 220 ? -7.301 -9.641 0.945 1 54.19 220 SER A CA 1
ATOM 1627 C C . SER A 1 220 ? -8.477 -8.891 1.552 1 54.19 220 SER A C 1
ATOM 1629 O O . SER A 1 220 ? -8.32 -7.777 2.064 1 54.19 220 SER A O 1
ATOM 1631 N N . ALA A 1 221 ? -9.656 -9.539 1.355 1 47.88 221 ALA A N 1
ATOM 1632 C CA . ALA A 1 221 ? -10.781 -8.922 2.045 1 47.88 221 ALA A CA 1
ATOM 1633 C C . ALA A 1 221 ? -10.531 -8.836 3.547 1 47.88 221 ALA A C 1
ATOM 1635 O O . ALA A 1 221 ? -10.977 -7.895 4.203 1 47.88 221 ALA A O 1
ATOM 1636 N N . ALA A 1 222 ? -9.695 -9.781 3.986 1 46.28 222 ALA A N 1
ATOM 1637 C CA . ALA A 1 222 ? -9.414 -9.828 5.418 1 46.28 222 ALA A CA 1
ATOM 1638 C C . ALA A 1 222 ? -8.352 -8.797 5.797 1 46.28 222 ALA A C 1
ATOM 1640 O O . ALA A 1 222 ? -8.312 -8.328 6.938 1 46.28 222 ALA A O 1
ATOM 1641 N N . ILE A 1 223 ? -7.391 -8.602 4.914 1 48.34 223 ILE A N 1
ATOM 1642 C CA . ILE A 1 223 ? -6.375 -7.613 5.266 1 48.34 223 ILE A CA 1
ATOM 1643 C C . ILE A 1 223 ? -7.043 -6.305 5.672 1 48.34 223 ILE A C 1
ATOM 1645 O O . ILE A 1 223 ? -6.574 -5.617 6.586 1 48.34 223 ILE A O 1
ATOM 1649 N N . ALA A 1 224 ? -8.109 -6.027 5.027 1 41.84 224 ALA A N 1
ATOM 1650 C CA . ALA A 1 224 ? -8.828 -4.852 5.527 1 41.84 224 ALA A CA 1
ATOM 1651 C C . ALA A 1 224 ? -9.219 -5.035 6.988 1 41.84 224 ALA A C 1
ATOM 1653 O O . ALA A 1 224 ? -9.266 -4.066 7.75 1 41.84 224 ALA A O 1
ATOM 1654 N N . ILE A 1 225 ? -9.383 -6.266 7.418 1 38.41 225 ILE A N 1
ATOM 1655 C CA . ILE A 1 225 ? -9.836 -6.578 8.773 1 38.41 225 ILE A CA 1
ATOM 1656 C C . ILE A 1 225 ? -8.633 -6.695 9.703 1 38.41 225 ILE A C 1
ATOM 1658 O O . ILE A 1 225 ? -8.68 -6.242 10.852 1 38.41 225 ILE A O 1
ATOM 1662 N N . ALA A 1 226 ? -7.613 -7.48 9.367 1 42 226 ALA A N 1
ATOM 1663 C CA . ALA A 1 226 ? -6.59 -7.934 10.312 1 42 226 ALA A CA 1
ATOM 1664 C C . ALA A 1 226 ? -5.68 -6.781 10.727 1 42 226 ALA A C 1
ATOM 1666 O O . ALA A 1 226 ? -4.973 -6.875 11.734 1 42 226 ALA A O 1
ATOM 1667 N N . SER A 1 227 ? -5.379 -5.812 9.969 1 36.62 227 SER A N 1
ATOM 1668 C CA . SER A 1 227 ? -4.562 -4.77 10.586 1 36.62 227 SER A CA 1
ATOM 1669 C C . SER A 1 227 ? -5.148 -4.332 11.922 1 36.62 227 SER A C 1
ATOM 1671 O O . SER A 1 227 ? -4.5 -3.604 12.68 1 36.62 227 SER A O 1
ATOM 1673 N N . VAL A 1 228 ? -6.371 -4.648 12.25 1 34.44 228 VAL A N 1
ATOM 1674 C CA . VAL A 1 228 ? -6.988 -4.324 13.531 1 34.44 228 VAL A CA 1
ATOM 1675 C C . VAL A 1 228 ? -6.523 -5.312 14.602 1 34.44 228 VAL A C 1
ATOM 1677 O O . VAL A 1 228 ? -6.43 -4.965 15.781 1 34.44 228 VAL A O 1
ATOM 1680 N N . GLN A 1 229 ? -6.254 -6.582 14.336 1 33.28 229 GLN A N 1
ATOM 1681 C CA . GLN A 1 229 ? -6.062 -7.523 15.43 1 33.28 229 GLN A CA 1
ATOM 1682 C C . GLN A 1 229 ? -4.652 -7.418 16 1 33.28 229 GLN A C 1
ATOM 1684 O O . GLN A 1 229 ? -4.379 -7.922 17.094 1 33.28 229 GLN A O 1
ATOM 1689 N N . SER A 1 230 ? -3.602 -7.105 15.383 1 31.64 230 SER A N 1
ATOM 1690 C CA . SER A 1 230 ? -2.328 -7.258 16.078 1 31.64 230 SER A CA 1
ATOM 1691 C C . SER A 1 230 ? -2.24 -6.324 17.281 1 31.64 230 SER A C 1
ATOM 1693 O O . SER A 1 230 ? -1.367 -6.484 18.141 1 31.64 230 SER A O 1
ATOM 1695 N N . ASN A 1 231 ? -2.84 -5.199 17.422 1 27.56 231 ASN A N 1
ATOM 1696 C CA . ASN A 1 231 ? -2.703 -4.469 18.672 1 27.56 231 ASN A CA 1
ATOM 1697 C C . ASN A 1 231 ? -3.633 -5.027 19.75 1 27.56 231 ASN A C 1
ATOM 1699 O O . ASN A 1 231 ? -3.797 -4.418 20.812 1 27.56 231 ASN A O 1
ATOM 1703 N N . SER A 1 232 ? -4.52 -6.031 19.594 1 24.09 232 SER A N 1
ATOM 1704 C CA . SER A 1 232 ? -5.043 -6.473 20.875 1 24.09 232 SER A CA 1
ATOM 1705 C C . SER A 1 232 ? -4.082 -7.434 21.562 1 24.09 232 SER A C 1
ATOM 1707 O O . SER A 1 232 ? -3.424 -8.242 20.906 1 24.09 232 SER A O 1
ATOM 1709 N N . MET B 1 1 ? 27.969 -36.438 -17.188 1 26.91 1 MET B N 1
ATOM 1710 C CA . MET B 1 1 ? 26.547 -36.438 -16.891 1 26.91 1 MET B CA 1
ATOM 1711 C C . MET B 1 1 ? 26.047 -35.062 -16.516 1 26.91 1 MET B C 1
ATOM 1713 O O . MET B 1 1 ? 26.469 -34.5 -15.5 1 26.91 1 MET B O 1
ATOM 1717 N N . THR B 1 2 ? 25.75 -34.25 -17.438 1 29.56 2 THR B N 1
ATOM 1718 C CA . THR B 1 2 ? 25.5 -32.812 -17.391 1 29.56 2 THR B CA 1
ATOM 1719 C C . THR B 1 2 ? 24.328 -32.5 -16.453 1 29.56 2 THR B C 1
ATOM 1721 O O . THR B 1 2 ? 23.312 -33.188 -16.469 1 29.56 2 THR B O 1
ATOM 1724 N N . ALA B 1 3 ? 24.609 -32.062 -15.297 1 36 3 ALA B N 1
ATOM 1725 C CA . ALA B 1 3 ? 23.594 -31.766 -14.297 1 36 3 ALA B CA 1
ATOM 1726 C C . ALA B 1 3 ? 22.359 -31.156 -14.953 1 36 3 ALA B C 1
ATOM 1728 O O . ALA B 1 3 ? 22.469 -30.297 -15.836 1 36 3 ALA B O 1
ATOM 1729 N N . PRO B 1 4 ? 21.312 -31.984 -15.172 1 33.66 4 PRO B N 1
ATOM 1730 C CA . PRO B 1 4 ? 20.156 -31.375 -15.812 1 33.66 4 PRO B CA 1
ATOM 1731 C C . PRO B 1 4 ? 19.953 -29.922 -15.406 1 33.66 4 PRO B C 1
ATOM 1733 O O . PRO B 1 4 ? 20.094 -29.578 -14.234 1 33.66 4 PRO B O 1
ATOM 1736 N N . THR B 1 5 ? 20.5 -28.922 -16.031 1 36.25 5 THR B N 1
ATOM 1737 C CA . THR B 1 5 ? 20.25 -27.484 -15.852 1 36.25 5 THR B CA 1
ATOM 1738 C C . THR B 1 5 ? 18.766 -27.203 -15.672 1 36.25 5 THR B C 1
ATOM 1740 O O . THR B 1 5 ? 17.969 -27.422 -16.594 1 36.25 5 THR B O 1
ATOM 1743 N N . THR B 1 6 ? 18.078 -27.766 -14.68 1 40.06 6 THR B N 1
ATOM 1744 C CA . THR B 1 6 ? 16.688 -27.453 -14.391 1 40.06 6 THR B CA 1
ATOM 1745 C C . THR B 1 6 ? 16.328 -26.047 -14.898 1 40.06 6 THR B C 1
ATOM 1747 O O . THR B 1 6 ? 17.031 -25.078 -14.594 1 40.06 6 THR B O 1
ATOM 1750 N N . PRO B 1 7 ? 15.875 -25.906 -16.078 1 44.78 7 PRO B N 1
ATOM 1751 C CA . PRO B 1 7 ? 15.531 -24.625 -16.672 1 44.78 7 PRO B CA 1
ATOM 1752 C C . PRO B 1 7 ? 15.086 -23.594 -15.641 1 44.78 7 PRO B C 1
ATOM 1754 O O . PRO B 1 7 ? 14.398 -23.938 -14.68 1 44.78 7 PRO B O 1
ATOM 1757 N N . ASP B 1 8 ? 15.969 -22.781 -15.094 1 51.94 8 ASP B N 1
ATOM 1758 C CA . ASP B 1 8 ? 15.922 -21.703 -14.109 1 51.94 8 ASP B CA 1
ATOM 1759 C C . ASP B 1 8 ? 14.609 -20.938 -14.203 1 51.94 8 ASP B C 1
ATOM 1761 O O . ASP B 1 8 ? 14.539 -19.906 -14.875 1 51.94 8 ASP B O 1
ATOM 1765 N N . THR B 1 9 ? 13.438 -21.625 -14.336 1 79.06 9 THR B N 1
ATOM 1766 C CA . THR B 1 9 ? 12.148 -20.984 -14.562 1 79.06 9 THR B CA 1
ATOM 1767 C C . THR B 1 9 ? 11.766 -20.109 -13.375 1 79.06 9 THR B C 1
ATOM 1769 O O . THR B 1 9 ? 11.891 -20.531 -12.219 1 79.06 9 THR B O 1
ATOM 1772 N N . SER B 1 10 ? 11.594 -18.891 -13.586 1 91.44 10 SER B N 1
ATOM 1773 C CA . SER B 1 10 ? 11.164 -17.922 -12.586 1 91.44 10 SER B CA 1
ATOM 1774 C C . SER B 1 10 ? 9.852 -18.328 -11.93 1 91.44 10 SER B C 1
ATOM 1776 O O . SER B 1 10 ? 9.008 -18.969 -12.57 1 91.44 10 SER B O 1
ATOM 1778 N N . LEU B 1 11 ? 9.773 -18.203 -10.688 1 95.06 11 LEU B N 1
ATOM 1779 C CA . LEU B 1 11 ? 8.523 -18.406 -9.969 1 95.06 11 LEU B CA 1
ATOM 1780 C C . LEU B 1 11 ? 7.484 -17.375 -10.391 1 95.06 11 LEU B C 1
ATOM 1782 O O . LEU B 1 11 ? 7.84 -16.266 -10.812 1 95.06 11 LEU B O 1
ATOM 1786 N N . ILE B 1 12 ? 6.242 -17.781 -10.227 1 93 12 ILE B N 1
ATOM 1787 C CA . ILE B 1 12 ? 5.145 -16.844 -10.453 1 93 12 ILE B CA 1
ATOM 1788 C C . ILE B 1 12 ? 5.297 -15.633 -9.547 1 93 12 ILE B C 1
ATOM 1790 O O . ILE B 1 12 ? 5.102 -14.5 -9.977 1 93 12 ILE B O 1
ATOM 1794 N N . ALA B 1 13 ? 5.727 -15.883 -8.312 1 94.88 13 ALA B N 1
ATOM 1795 C CA . ALA B 1 13 ? 5.898 -14.812 -7.34 1 94.88 13 ALA B CA 1
ATOM 1796 C C . ALA B 1 13 ? 7 -13.844 -7.773 1 94.88 13 ALA B C 1
ATOM 1798 O O . ALA B 1 13 ? 6.895 -12.633 -7.57 1 94.88 13 ALA B O 1
ATOM 1799 N N . GLU B 1 14 ? 8.07 -14.352 -8.344 1 96.88 14 GLU B N 1
ATOM 1800 C CA . GLU B 1 14 ? 9.148 -13.516 -8.844 1 96.88 14 GLU B CA 1
ATOM 1801 C C . GLU B 1 14 ? 8.68 -12.633 -9.992 1 96.88 14 GLU B C 1
ATOM 1803 O O . GLU B 1 14 ? 8.938 -11.422 -10.008 1 96.88 14 GLU B O 1
ATOM 1808 N N . ASP B 1 15 ? 8 -13.266 -10.906 1 96.62 15 ASP B N 1
ATOM 1809 C CA . ASP B 1 15 ? 7.508 -12.523 -12.07 1 96.62 15 ASP B CA 1
ATOM 1810 C C . ASP B 1 15 ? 6.477 -11.477 -11.656 1 96.62 15 ASP B C 1
ATOM 1812 O O . ASP B 1 15 ? 6.465 -10.367 -12.188 1 96.62 15 ASP B O 1
ATOM 1816 N N . LEU B 1 16 ? 5.652 -11.867 -10.711 1 95.44 16 LEU B N 1
ATOM 1817 C CA . LEU B 1 16 ? 4.652 -10.93 -10.211 1 95.44 16 LEU B CA 1
ATOM 1818 C C . LEU B 1 16 ? 5.32 -9.734 -9.539 1 95.44 16 LEU B C 1
ATOM 1820 O O . LEU B 1 16 ? 4.938 -8.586 -9.781 1 95.44 16 LEU B O 1
ATOM 1824 N N . LEU B 1 17 ? 6.297 -10 -8.703 1 96.44 17 LEU B N 1
ATOM 1825 C CA . LEU B 1 17 ? 7.023 -8.922 -8.031 1 96.44 17 LEU B CA 1
ATOM 1826 C C . LEU B 1 17 ? 7.695 -8.008 -9.055 1 96.44 17 LEU B C 1
ATOM 1828 O O . LEU B 1 17 ? 7.68 -6.785 -8.898 1 96.44 17 LEU B O 1
ATOM 1832 N N . LEU B 1 18 ? 8.242 -8.609 -10.078 1 96.88 18 LEU B N 1
ATOM 1833 C CA . LEU B 1 18 ? 8.883 -7.84 -11.133 1 96.88 18 LEU B CA 1
ATOM 1834 C C . LEU B 1 18 ? 7.867 -6.965 -11.867 1 96.88 18 LEU B C 1
ATOM 1836 O O . LEU B 1 18 ? 8.164 -5.816 -12.203 1 96.88 18 LEU B O 1
ATOM 1840 N N . LEU B 1 19 ? 6.668 -7.469 -12.078 1 96.44 19 LEU B N 1
ATOM 1841 C CA . LEU B 1 19 ? 5.605 -6.711 -12.734 1 96.44 19 LEU B CA 1
ATOM 1842 C C . LEU B 1 19 ? 5.125 -5.57 -11.844 1 96.44 19 LEU B C 1
ATOM 1844 O O . LEU B 1 19 ? 4.773 -4.496 -12.336 1 96.44 19 LEU B O 1
ATOM 1848 N N . LEU B 1 20 ? 5.148 -5.797 -10.523 1 94.81 20 LEU B N 1
ATOM 1849 C CA . LEU B 1 20 ? 4.68 -4.801 -9.562 1 94.81 20 LEU B CA 1
ATOM 1850 C C . LEU B 1 20 ? 5.742 -3.736 -9.32 1 94.81 20 LEU B C 1
ATOM 1852 O O . LEU B 1 20 ? 5.449 -2.676 -8.766 1 94.81 20 LEU B O 1
ATOM 1856 N N . PHE B 1 21 ? 6.93 -4.059 -9.727 1 94.12 21 PHE B N 1
ATOM 1857 C CA . PHE B 1 21 ? 8.062 -3.152 -9.586 1 94.12 21 PHE B CA 1
ATOM 1858 C C . PHE B 1 21 ? 8.055 -2.1 -10.688 1 94.12 21 PHE B C 1
ATOM 1860 O O . PHE B 1 21 ? 7.918 -2.43 -11.867 1 94.12 21 PHE B O 1
ATOM 1867 N N . ASP B 1 22 ? 8.133 -0.844 -10.359 1 87.94 22 ASP B N 1
ATOM 1868 C CA . ASP B 1 22 ? 8.289 0.256 -11.305 1 87.94 22 ASP B CA 1
ATOM 1869 C C . ASP B 1 22 ? 9.719 0.786 -11.305 1 87.94 22 ASP B C 1
ATOM 1871 O O . ASP B 1 22 ? 10.141 1.459 -10.359 1 87.94 22 ASP B O 1
ATOM 1875 N N . PRO B 1 23 ? 10.43 0.558 -12.32 1 88.62 23 PRO B N 1
ATOM 1876 C CA . PRO B 1 23 ? 11.836 0.969 -12.352 1 88.62 23 PRO B CA 1
ATOM 1877 C C . PRO B 1 23 ? 12.008 2.486 -12.406 1 88.62 23 PRO B C 1
ATOM 1879 O O . PRO B 1 23 ? 13.094 3 -12.117 1 88.62 23 PRO B O 1
ATOM 1882 N N . ARG B 1 24 ? 11.023 3.232 -12.844 1 82.25 24 ARG B N 1
ATOM 1883 C CA . ARG B 1 24 ? 11.117 4.688 -12.93 1 82.25 24 ARG B CA 1
ATOM 1884 C C . ARG B 1 24 ? 11.164 5.312 -11.539 1 82.25 24 ARG B C 1
ATOM 1886 O O . ARG B 1 24 ? 11.891 6.285 -11.312 1 82.25 24 ARG B O 1
ATOM 1893 N N . SER B 1 25 ? 10.492 4.727 -10.656 1 73.75 25 SER B N 1
ATOM 1894 C CA . SER B 1 25 ? 10.391 5.285 -9.312 1 73.75 25 SER B CA 1
ATOM 1895 C C . SER B 1 25 ? 11.148 4.43 -8.297 1 73.75 25 SER B C 1
ATOM 1897 O O . SER B 1 25 ? 11.422 4.875 -7.184 1 73.75 25 SER B O 1
ATOM 1899 N N . GLY B 1 26 ? 11.414 3.193 -8.688 1 82.31 26 GLY B N 1
ATOM 1900 C CA . GLY B 1 26 ? 12.062 2.275 -7.762 1 82.31 26 GLY B CA 1
ATOM 1901 C C . GLY B 1 26 ? 11.102 1.691 -6.742 1 82.31 26 GLY B C 1
ATOM 1902 O O . GLY B 1 26 ? 11.531 1.061 -5.773 1 82.31 26 GLY B O 1
ATOM 1903 N N . THR B 1 27 ? 9.82 1.896 -6.934 1 83.44 27 THR B N 1
ATOM 1904 C CA . THR B 1 27 ? 8.82 1.459 -5.965 1 83.44 27 THR B CA 1
ATOM 1905 C C . THR B 1 27 ? 8.164 0.159 -6.418 1 83.44 27 THR B C 1
ATOM 1907 O O . THR B 1 27 ? 8.266 -0.222 -7.586 1 83.44 27 THR B O 1
ATOM 1910 N N . ILE B 1 28 ? 7.594 -0.494 -5.43 1 88.62 28 ILE B N 1
ATOM 1911 C CA . ILE B 1 28 ? 6.812 -1.699 -5.684 1 88.62 28 ILE B CA 1
ATOM 1912 C C . ILE B 1 28 ? 5.359 -1.468 -5.277 1 88.62 28 ILE B C 1
ATOM 1914 O O . ILE B 1 28 ? 5.082 -1.048 -4.148 1 88.62 28 ILE B O 1
ATOM 1918 N N . ALA B 1 29 ? 4.445 -1.688 -6.211 1 87.38 29 ALA B N 1
ATOM 1919 C CA . ALA B 1 29 ? 3.021 -1.515 -5.934 1 87.38 29 ALA B CA 1
ATOM 1920 C C . ALA B 1 29 ? 2.562 -2.441 -4.812 1 87.38 29 ALA B C 1
ATOM 1922 O O . ALA B 1 29 ? 2.932 -3.617 -4.777 1 87.38 29 ALA B O 1
ATOM 1923 N N . GLY B 1 30 ? 1.734 -1.854 -3.865 1 85.69 30 GLY B N 1
ATOM 1924 C CA . GLY B 1 30 ? 1.188 -2.65 -2.777 1 85.69 30 GLY B CA 1
ATOM 1925 C C . GLY B 1 30 ? 1.998 -2.549 -1.499 1 85.69 30 GLY B C 1
ATOM 1926 O O . GLY B 1 30 ? 1.6 -3.082 -0.462 1 85.69 30 GLY B O 1
ATOM 1927 N N . GLU B 1 31 ? 3.189 -1.944 -1.533 1 84.94 31 GLU B N 1
ATOM 1928 C CA . GLU B 1 31 ? 3.975 -1.706 -0.325 1 84.94 31 GLU B CA 1
ATOM 1929 C C . GLU B 1 31 ? 3.248 -0.764 0.629 1 84.94 31 GLU B C 1
ATOM 1931 O O . GLU B 1 31 ? 2.4 0.025 0.206 1 84.94 31 GLU B O 1
ATOM 1936 N N . ASN B 1 32 ? 3.467 -0.98 1.9 1 80 32 ASN B N 1
ATOM 1937 C CA . ASN B 1 32 ? 2.84 -0.125 2.902 1 80 32 ASN B CA 1
ATOM 1938 C C . ASN B 1 32 ? 3.396 1.295 2.854 1 80 32 ASN B C 1
ATOM 1940 O O . ASN B 1 32 ? 4.555 1.526 3.207 1 80 32 ASN B O 1
ATOM 1944 N N . THR B 1 33 ? 2.639 2.24 2.406 1 82.06 33 THR B N 1
ATOM 1945 C CA . THR B 1 33 ? 3.043 3.643 2.369 1 82.06 33 THR B CA 1
ATOM 1946 C C . THR B 1 33 ? 2.154 4.484 3.281 1 82.06 33 THR B C 1
ATOM 1948 O O . THR B 1 33 ? 2.457 5.652 3.545 1 82.06 33 THR B O 1
ATOM 1951 N N . LEU B 1 34 ? 1.153 3.889 3.889 1 86.25 34 LEU B N 1
ATOM 1952 C CA . LEU B 1 34 ? 0.175 4.641 4.668 1 86.25 34 LEU B CA 1
ATOM 1953 C C . LEU B 1 34 ? 0.816 5.23 5.922 1 86.25 34 LEU B C 1
ATOM 1955 O O . LEU B 1 34 ? 0.504 6.355 6.309 1 86.25 34 LEU B O 1
ATOM 1959 N N . PHE B 1 35 ? 1.66 4.488 6.586 1 85.19 35 PHE B N 1
ATOM 1960 C CA . PHE B 1 35 ? 2.234 4.93 7.852 1 85.19 35 PHE B CA 1
ATOM 1961 C C . PHE B 1 35 ? 3.035 6.215 7.664 1 85.19 35 PHE B C 1
ATOM 1963 O O . PHE B 1 35 ? 2.979 7.117 8.5 1 85.19 35 PHE B O 1
ATOM 1970 N N . TYR B 1 36 ? 3.723 6.344 6.539 1 84.81 36 TYR B N 1
ATOM 1971 C CA . TYR B 1 36 ? 4.496 7.562 6.324 1 84.81 36 TYR B CA 1
ATOM 1972 C C . TYR B 1 36 ? 3.59 8.727 5.949 1 84.81 36 TYR B C 1
ATOM 1974 O O . TYR B 1 36 ? 3.852 9.875 6.32 1 84.81 36 TYR B O 1
ATOM 1982 N N . THR B 1 37 ? 2.592 8.367 5.16 1 88.62 37 THR B N 1
ATOM 1983 C CA . THR B 1 37 ? 1.638 9.391 4.738 1 88.62 37 THR B CA 1
ATOM 1984 C C . THR B 1 37 ? 0.945 10.016 5.941 1 88.62 37 THR B C 1
ATOM 1986 O O . THR B 1 37 ? 0.88 11.242 6.062 1 88.62 37 THR B O 1
ATOM 1989 N N . LEU B 1 38 ? 0.553 9.242 6.891 1 91.69 38 LEU B N 1
ATOM 1990 C CA . LEU B 1 38 ? -0.13 9.727 8.086 1 91.69 38 LEU B CA 1
ATOM 1991 C C . LEU B 1 38 ? 0.843 10.445 9.016 1 91.69 38 LEU B C 1
ATOM 1993 O O . LEU B 1 38 ? 0.499 11.477 9.602 1 91.69 38 LEU B O 1
ATOM 1997 N N . ALA B 1 39 ? 1.999 9.93 9.117 1 90.94 39 ALA B N 1
ATOM 1998 C CA . ALA B 1 39 ? 3.021 10.602 9.914 1 90.94 39 ALA B CA 1
ATOM 1999 C C . ALA B 1 39 ? 3.355 11.977 9.328 1 90.94 39 ALA B C 1
ATOM 2001 O O . ALA B 1 39 ? 3.539 12.945 10.07 1 90.94 39 ALA B O 1
ATOM 2002 N N . GLY B 1 40 ? 3.463 12.016 8.023 1 88.06 40 GLY B N 1
ATOM 2003 C CA . GLY B 1 40 ? 3.654 13.297 7.363 1 88.06 40 GLY B CA 1
ATOM 2004 C C . GLY B 1 40 ? 2.553 14.297 7.664 1 88.06 40 GLY B C 1
ATOM 2005 O O . GLY B 1 40 ? 2.82 15.484 7.871 1 88.06 40 GLY B O 1
ATOM 2006 N N . ALA B 1 41 ? 1.362 13.844 7.68 1 91.56 41 ALA B N 1
ATOM 2007 C CA . ALA B 1 41 ? 0.23 14.711 8 1 91.56 41 ALA B CA 1
ATOM 2008 C C . ALA B 1 41 ? 0.332 15.242 9.43 1 91.56 41 ALA B C 1
ATOM 2010 O O . ALA B 1 41 ? 0.074 16.422 9.68 1 91.56 41 ALA B O 1
ATOM 2011 N N . VAL B 1 42 ? 0.68 14.406 10.336 1 92.88 42 VAL B N 1
ATOM 2012 C CA . VAL B 1 42 ? 0.855 14.805 11.727 1 92.88 42 VAL B CA 1
ATOM 2013 C C . VAL B 1 42 ? 1.966 15.852 11.828 1 92.88 42 VAL B C 1
ATOM 2015 O O . VAL B 1 42 ? 1.801 16.875 12.484 1 92.88 42 VAL B O 1
ATOM 2018 N N . LEU B 1 43 ? 3.062 15.609 11.172 1 90.44 43 LEU B N 1
ATOM 2019 C CA . LEU B 1 43 ? 4.18 16.547 11.188 1 90.44 43 LEU B CA 1
ATOM 2020 C C . LEU B 1 43 ? 3.771 17.891 10.586 1 90.44 43 LEU B C 1
ATOM 2022 O O . LEU B 1 43 ? 4.133 18.953 11.109 1 90.44 43 LEU B O 1
ATOM 2026 N N . THR B 1 44 ? 3.07 17.828 9.492 1 88 44 THR B N 1
ATOM 2027 C CA . THR B 1 44 ? 2.596 19.047 8.844 1 88 44 THR B CA 1
ATOM 2028 C C . THR B 1 44 ? 1.716 19.859 9.789 1 88 44 THR B C 1
ATOM 2030 O O . THR B 1 44 ? 1.862 21.078 9.891 1 88 44 THR B O 1
ATOM 2033 N N . GLU B 1 45 ? 0.823 19.172 10.445 1 90.69 45 GLU B N 1
ATOM 2034 C CA . GLU B 1 45 ? -0.061 19.844 11.391 1 90.69 45 GLU B CA 1
ATOM 2035 C C . GLU B 1 45 ? 0.732 20.484 12.523 1 90.69 45 GLU B C 1
ATOM 2037 O O . GLU B 1 45 ? 0.454 21.625 12.906 1 90.69 45 GLU B O 1
ATOM 2042 N N . LEU B 1 46 ? 1.679 19.812 13.039 1 91.38 46 LEU B N 1
ATOM 2043 C CA . LEU B 1 46 ? 2.525 20.359 14.094 1 91.38 46 LEU B CA 1
ATOM 2044 C C . LEU B 1 46 ? 3.297 21.578 13.602 1 91.38 46 LEU B C 1
ATOM 2046 O O . LEU B 1 46 ? 3.469 22.547 14.344 1 91.38 46 LEU B O 1
ATOM 2050 N N . ALA B 1 47 ? 3.762 21.516 12.398 1 87.06 47 ALA B N 1
ATOM 2051 C CA . ALA B 1 47 ? 4.539 22.609 11.82 1 87.06 47 ALA B CA 1
ATOM 2052 C C . ALA B 1 47 ? 3.66 23.828 11.562 1 87.06 47 ALA B C 1
ATOM 2054 O O . ALA B 1 47 ? 4.039 24.953 11.898 1 87.06 47 ALA B O 1
ATOM 2055 N N . VAL B 1 48 ? 2.512 23.641 11.008 1 84.38 48 VAL B N 1
ATOM 2056 C CA . VAL B 1 48 ? 1.601 24.734 10.688 1 84.38 48 VAL B CA 1
ATOM 2057 C C . VAL B 1 48 ? 1.128 25.406 11.977 1 84.38 48 VAL B C 1
ATOM 2059 O O . VAL B 1 48 ? 0.941 26.625 12.023 1 84.38 48 VAL B O 1
ATOM 2062 N N . GLY B 1 49 ? 0.949 24.609 13.031 1 86.44 49 GLY B N 1
ATOM 2063 C CA . GLY B 1 49 ? 0.523 25.125 14.32 1 86.44 49 GLY B CA 1
ATOM 2064 C C . GLY B 1 49 ? 1.665 25.703 15.141 1 86.44 49 GLY B C 1
ATOM 2065 O O . GLY B 1 49 ? 1.466 26.125 16.281 1 86.44 49 GLY B O 1
ATOM 2066 N N . ASP B 1 50 ? 2.854 25.688 14.57 1 88.25 50 ASP B N 1
ATOM 2067 C CA . ASP B 1 50 ? 4.047 26.234 15.195 1 88.25 50 ASP B CA 1
ATOM 2068 C C . ASP B 1 50 ? 4.426 25.453 16.453 1 88.25 50 ASP B C 1
ATOM 2070 O O . ASP B 1 50 ? 4.883 26.047 17.438 1 88.25 50 ASP B O 1
ATOM 2074 N N . HIS B 1 51 ? 4.168 24.203 16.422 1 93.12 51 HIS B N 1
ATOM 2075 C CA . HIS B 1 51 ? 4.52 23.359 17.547 1 93.12 51 HIS B CA 1
ATOM 2076 C C . HIS B 1 51 ? 5.918 22.766 17.391 1 93.12 51 HIS B C 1
ATOM 2078 O O . HIS B 1 51 ? 6.52 22.312 18.359 1 93.12 51 HIS B O 1
ATOM 2084 N N . VAL B 1 52 ? 6.391 22.766 16.141 1 91.69 52 VAL B N 1
ATOM 2085 C CA . VAL B 1 52 ? 7.719 22.234 15.859 1 91.69 52 VAL B CA 1
ATOM 2086 C C . VAL B 1 52 ? 8.438 23.141 14.867 1 91.69 52 VAL B C 1
ATOM 2088 O O . VAL B 1 52 ? 7.809 23.953 14.18 1 91.69 52 VAL B O 1
ATOM 2091 N N . GLU B 1 53 ? 9.695 22.984 14.898 1 87.81 53 GLU B N 1
ATOM 2092 C CA . GLU B 1 53 ? 10.57 23.578 13.898 1 87.81 53 GLU B CA 1
ATOM 2093 C C . GLU B 1 53 ? 11.344 22.516 13.133 1 87.81 53 GLU B C 1
ATOM 2095 O O . GLU B 1 53 ? 11.812 21.531 13.719 1 87.81 53 GLU B O 1
ATOM 2100 N N . ILE B 1 54 ? 11.32 22.594 11.812 1 82.94 54 ILE B N 1
ATOM 2101 C CA . ILE B 1 54 ? 12.055 21.672 10.945 1 82.94 54 ILE B CA 1
ATOM 2102 C C . ILE B 1 54 ? 13.258 22.391 10.344 1 82.94 54 ILE B C 1
ATOM 2104 O O . ILE B 1 54 ? 13.109 23.406 9.648 1 82.94 54 ILE B O 1
ATOM 2108 N N . ASP B 1 55 ? 14.367 21.875 10.781 1 79.56 55 ASP B N 1
ATOM 2109 C CA . ASP B 1 55 ? 15.609 22.469 10.289 1 79.56 55 ASP B CA 1
ATOM 2110 C C . ASP B 1 55 ? 15.836 22.141 8.82 1 79.56 55 ASP B C 1
ATOM 2112 O O . ASP B 1 55 ? 15.562 21.016 8.391 1 79.56 55 ASP B O 1
ATOM 2116 N N . SER B 1 56 ? 16.078 23.109 8.031 1 67.25 56 SER B N 1
ATOM 2117 C CA . SER B 1 56 ? 16.297 22.891 6.605 1 67.25 56 SER B CA 1
ATOM 2118 C C . SER B 1 56 ? 17.625 22.188 6.359 1 67.25 56 SER B C 1
ATOM 2120 O O . SER B 1 56 ? 17.875 21.656 5.27 1 67.25 56 SER B O 1
ATOM 2122 N N . LYS B 1 57 ? 18.453 22.172 7.418 1 67.69 57 LYS B N 1
ATOM 2123 C CA . LYS B 1 57 ? 19.75 21.531 7.211 1 67.69 57 LYS B CA 1
ATOM 2124 C C . LYS B 1 57 ? 19.609 20.016 7.215 1 67.69 57 LYS B C 1
ATOM 2126 O O . LYS B 1 57 ? 18.969 19.438 8.102 1 67.69 57 LYS B O 1
ATOM 2131 N N . PRO B 1 58 ? 20.125 19.391 6.184 1 63.78 58 PRO B N 1
ATOM 2132 C CA . PRO B 1 58 ? 20.016 17.938 6.047 1 63.78 58 PRO B CA 1
ATOM 2133 C C . PRO B 1 58 ? 20.859 17.172 7.07 1 63.78 58 PRO B C 1
ATOM 2135 O O . PRO B 1 58 ? 21.906 17.672 7.488 1 63.78 58 PRO B O 1
ATOM 2138 N N . GLY B 1 59 ? 20.281 16.312 7.863 1 67 59 GLY B N 1
ATOM 2139 C CA . GLY B 1 59 ? 21 15.367 8.711 1 67 59 GLY B CA 1
ATOM 2140 C C . GLY B 1 59 ? 20.922 13.938 8.211 1 67 59 GLY B C 1
ATOM 2141 O O . GLY B 1 59 ? 20.391 13.68 7.129 1 67 59 GLY B O 1
ATOM 2142 N N . LEU B 1 60 ? 21.578 12.969 8.93 1 67.94 60 LEU B N 1
ATOM 2143 C CA . LEU B 1 60 ? 21.672 11.562 8.547 1 67.94 60 LEU B CA 1
ATOM 2144 C C . LEU B 1 60 ? 20.281 10.953 8.375 1 67.94 60 LEU B C 1
ATOM 2146 O O . LEU B 1 60 ? 20.078 10.109 7.5 1 67.94 60 LEU B O 1
ATOM 2150 N N . THR B 1 61 ? 19.406 11.406 9.25 1 73.62 61 THR B N 1
ATOM 2151 C CA . THR B 1 61 ? 18.062 10.867 9.188 1 73.62 61 THR B CA 1
ATOM 2152 C C . THR B 1 61 ? 17.062 11.938 8.742 1 73.62 61 THR B C 1
ATOM 2154 O O . THR B 1 61 ? 15.938 11.992 9.234 1 73.62 61 THR B O 1
ATOM 2157 N N . GLY B 1 62 ? 17.578 12.898 7.93 1 74.31 62 GLY B N 1
ATOM 2158 C CA . GLY B 1 62 ? 16.719 13.969 7.434 1 74.31 62 GLY B CA 1
ATOM 2159 C C . GLY B 1 62 ? 16.797 15.234 8.273 1 74.31 62 GLY B C 1
ATOM 2160 O O . GLY B 1 62 ? 17.562 15.297 9.234 1 74.31 62 GLY B O 1
ATOM 2161 N N . PRO B 1 63 ? 15.977 16.219 7.848 1 79.06 63 PRO B N 1
ATOM 2162 C CA . PRO B 1 63 ? 15.969 17.453 8.641 1 79.06 63 PRO B CA 1
ATOM 2163 C C . PRO B 1 63 ? 15.586 17.219 10.094 1 79.06 63 PRO B C 1
ATOM 2165 O O . PRO B 1 63 ? 14.719 16.391 10.383 1 79.06 63 PRO B O 1
ATOM 2168 N N . LYS B 1 64 ? 16.219 17.906 10.906 1 85.88 64 LYS B N 1
ATOM 2169 C CA . LYS B 1 64 ? 15.961 17.797 12.344 1 85.88 64 LYS B CA 1
ATOM 2170 C C . LYS B 1 64 ? 14.648 18.469 12.727 1 85.88 64 LYS B C 1
ATOM 2172 O O . LYS B 1 64 ? 14.359 19.578 12.266 1 85.88 64 LYS B O 1
ATOM 2177 N N . ILE B 1 65 ? 13.852 17.766 13.453 1 90.75 65 ILE B N 1
ATOM 2178 C CA . ILE B 1 65 ? 12.586 18.281 13.977 1 90.75 65 ILE B CA 1
ATOM 2179 C C . ILE B 1 65 ? 12.727 18.562 15.469 1 90.75 65 ILE B C 1
ATOM 2181 O O . ILE B 1 65 ? 13.102 17.688 16.25 1 90.75 65 ILE B O 1
ATOM 2185 N N . THR B 1 66 ? 12.469 19.797 15.867 1 92.5 66 THR B N 1
ATOM 2186 C CA . THR B 1 66 ? 12.562 20.203 17.266 1 92.5 66 THR B CA 1
ATOM 2187 C C . THR B 1 66 ? 11.219 20.734 17.75 1 92.5 66 THR B C 1
ATOM 2189 O O . THR B 1 66 ? 10.531 21.469 17.031 1 92.5 66 THR B O 1
ATOM 2192 N N . ALA B 1 67 ? 10.938 20.344 19 1 95.38 67 ALA B N 1
ATOM 2193 C CA . ALA B 1 67 ? 9.695 20.828 19.594 1 95.38 67 ALA B CA 1
ATOM 2194 C C . ALA B 1 67 ? 9.844 22.281 20.047 1 95.38 67 ALA B C 1
ATOM 2196 O O . ALA B 1 67 ? 10.891 22.672 20.578 1 95.38 67 ALA B O 1
ATOM 2197 N N . ASN B 1 68 ? 8.82 23.016 19.734 1 94.31 68 ASN B N 1
ATOM 2198 C CA . ASN B 1 68 ? 8.711 24.328 20.375 1 94.31 68 ASN B CA 1
ATOM 2199 C C . ASN B 1 68 ? 8.133 24.203 21.797 1 94.31 68 ASN B C 1
ATOM 2201 O O . ASN B 1 68 ? 6.922 24.078 21.969 1 94.31 68 ASN B O 1
ATOM 2205 N N . ALA B 1 69 ? 8.93 24.156 22.766 1 85.56 69 ALA B N 1
ATOM 2206 C CA . ALA B 1 69 ? 8.586 23.812 24.141 1 85.56 69 ALA B CA 1
ATOM 2207 C C . ALA B 1 69 ? 7.449 24.688 24.656 1 85.56 69 ALA B C 1
ATOM 2209 O O . ALA B 1 69 ? 6.637 24.25 25.484 1 85.56 69 ALA B O 1
ATOM 2210 N N . GLY B 1 70 ? 7.25 25.828 24.219 1 88.75 70 GLY B N 1
ATOM 2211 C CA . GLY B 1 70 ? 6.23 26.734 24.719 1 88.75 70 GLY B CA 1
ATOM 2212 C C . GLY B 1 70 ? 4.91 26.609 23.969 1 88.75 70 GLY B C 1
ATOM 2213 O O . GLY B 1 70 ? 3.973 27.375 24.25 1 88.75 70 GLY B O 1
ATOM 2214 N N . SER B 1 71 ? 4.742 25.594 23.125 1 93 71 SER B N 1
ATOM 2215 C CA . SER B 1 71 ? 3.551 25.531 22.297 1 93 71 SER B CA 1
ATOM 2216 C C . SER B 1 71 ? 3.006 24.109 22.203 1 93 71 SER B C 1
ATOM 2218 O O . SER B 1 71 ? 2.914 23.531 21.125 1 93 71 SER B O 1
ATOM 2220 N N . PRO B 1 72 ? 2.611 23.562 23.359 1 94.69 72 PRO B N 1
ATOM 2221 C CA . PRO B 1 72 ? 2.051 22.203 23.297 1 94.69 72 PRO B CA 1
ATOM 2222 C C . PRO B 1 72 ? 0.728 22.156 22.547 1 94.69 72 PRO B C 1
ATOM 2224 O O . PRO B 1 72 ? -0.131 23.016 22.719 1 94.69 72 PRO B O 1
ATOM 2227 N N . PRO B 1 73 ? 0.619 21.156 21.672 1 95.75 73 PRO B N 1
ATOM 2228 C CA . PRO B 1 73 ? -0.659 21 20.969 1 95.75 73 PRO B CA 1
ATOM 2229 C C . PRO B 1 73 ? -1.808 20.641 21.906 1 95.75 73 PRO B C 1
ATOM 2231 O O . PRO B 1 73 ? -1.601 19.938 22.891 1 95.75 73 PRO B O 1
ATOM 2234 N N . ALA B 1 74 ? -3.027 21.078 21.578 1 94.19 74 ALA B N 1
ATOM 2235 C CA . ALA B 1 74 ? -4.215 20.781 22.375 1 94.19 74 ALA B CA 1
ATOM 2236 C C . ALA B 1 74 ? -4.715 19.359 22.109 1 94.19 74 ALA B C 1
ATOM 2238 O O . ALA B 1 74 ? -5.156 18.672 23.031 1 94.19 74 ALA B O 1
ATOM 2239 N N . ASP B 1 75 ? -4.625 18.938 20.953 1 95.56 75 ASP B N 1
ATOM 2240 C CA . ASP B 1 75 ? -5.117 17.625 20.578 1 95.56 75 ASP B CA 1
ATOM 2241 C C . ASP B 1 75 ? -4.242 16.516 21.172 1 95.56 75 ASP B C 1
ATOM 2243 O O . ASP B 1 75 ? -3.021 16.531 21.016 1 95.56 75 ASP B O 1
ATOM 2247 N N . PRO B 1 76 ? -4.887 15.57 21.797 1 95.94 76 PRO B N 1
ATOM 2248 C CA . PRO B 1 76 ? -4.105 14.531 22.484 1 95.94 76 PRO B CA 1
ATOM 2249 C C . PRO B 1 76 ? -3.242 13.719 21.516 1 95.94 76 PRO B C 1
ATOM 2251 O O . PRO B 1 76 ? -2.135 13.305 21.875 1 95.94 76 PRO B O 1
ATOM 2254 N N . LEU B 1 77 ? -3.717 13.453 20.375 1 96.38 77 LEU B N 1
ATOM 2255 C CA . LEU B 1 77 ? -2.947 12.688 19.391 1 96.38 77 LEU B CA 1
ATOM 2256 C C . LEU B 1 77 ? -1.687 13.445 18.984 1 96.38 77 LEU B C 1
ATOM 2258 O O . LEU B 1 77 ? -0.603 12.859 18.922 1 96.38 77 LEU B O 1
ATOM 2262 N N . LEU B 1 78 ? -1.792 14.734 18.734 1 96.25 78 LEU B N 1
ATOM 2263 C CA . LEU B 1 78 ? -0.649 15.57 18.391 1 96.25 78 LEU B CA 1
ATOM 2264 C C . LEU B 1 78 ? 0.288 15.734 19.578 1 96.25 78 LEU B C 1
ATOM 2266 O O . LEU B 1 78 ? 1.511 15.719 19.422 1 96.25 78 LEU B O 1
ATOM 2270 N N . ARG B 1 79 ? -0.325 15.852 20.75 1 96.31 79 ARG B N 1
ATOM 2271 C CA . ARG B 1 79 ? 0.45 16.078 21.953 1 96.31 79 ARG B CA 1
ATOM 2272 C C . ARG B 1 79 ? 1.368 14.898 22.25 1 96.31 79 ARG B C 1
ATOM 2274 O O . ARG B 1 79 ? 2.535 15.078 22.594 1 96.31 79 ARG B O 1
ATOM 2281 N N . GLU B 1 80 ? 0.861 13.75 22.078 1 96.25 80 GLU B N 1
ATOM 2282 C CA . GLU B 1 80 ? 1.638 12.539 22.328 1 96.25 80 GLU B CA 1
ATOM 2283 C C . GLU B 1 80 ? 2.877 12.484 21.438 1 96.25 80 GLU B C 1
ATOM 2285 O O . GLU B 1 80 ? 3.959 12.102 21.891 1 96.25 80 GLU B O 1
ATOM 2290 N N . ARG B 1 81 ? 2.793 12.82 20.219 1 95.56 81 ARG B N 1
ATOM 2291 C CA . ARG B 1 81 ? 3.91 12.797 19.281 1 95.56 81 ARG B CA 1
ATOM 2292 C C . ARG B 1 81 ? 4.848 13.977 19.516 1 95.56 81 ARG B C 1
ATOM 2294 O O . ARG B 1 81 ? 6.059 13.859 19.328 1 95.56 81 ARG B O 1
ATOM 2301 N N . TRP B 1 82 ? 4.23 15.094 19.875 1 96.12 82 TRP B N 1
ATOM 2302 C CA . TRP B 1 82 ? 5.012 16.266 20.234 1 96.12 82 TRP B CA 1
ATOM 2303 C C . TRP B 1 82 ? 5.895 15.992 21.453 1 96.12 82 TRP B C 1
ATOM 2305 O O . TRP B 1 82 ? 7.055 16.406 21.484 1 96.12 82 TRP B O 1
ATOM 2315 N N . ASP B 1 83 ? 5.395 15.25 22.406 1 96.25 83 ASP B N 1
ATOM 2316 C CA . ASP B 1 83 ? 6.129 14.906 23.625 1 96.25 83 ASP B CA 1
ATOM 2317 C C . ASP B 1 83 ? 7.387 14.109 23.297 1 96.25 83 ASP B C 1
ATOM 2319 O O . ASP B 1 83 ? 8.406 14.234 23.969 1 96.25 83 ASP B O 1
ATOM 2323 N N . LEU B 1 84 ? 7.316 13.297 22.281 1 95.25 84 LEU B N 1
ATOM 2324 C CA . LEU B 1 84 ? 8.492 12.555 21.844 1 95.25 84 LEU B CA 1
ATOM 2325 C C . LEU B 1 84 ? 9.609 13.492 21.422 1 95.25 84 LEU B C 1
ATOM 2327 O O . LEU B 1 84 ? 10.781 13.242 21.688 1 95.25 84 LEU B O 1
ATOM 2331 N N . LEU B 1 85 ? 9.203 14.555 20.75 1 94.69 85 LEU B N 1
ATOM 2332 C CA . LEU B 1 85 ? 10.164 15.523 20.234 1 94.69 85 LEU B CA 1
ATOM 2333 C C . LEU B 1 85 ? 10.711 16.391 21.375 1 94.69 85 LEU B C 1
ATOM 2335 O O . LEU B 1 85 ? 11.852 16.859 21.312 1 94.69 85 LEU B O 1
ATOM 2339 N N . VAL B 1 86 ? 9.859 16.641 22.406 1 94.69 86 VAL B N 1
ATOM 2340 C CA . VAL B 1 86 ? 10.305 17.375 23.594 1 94.69 86 VAL B CA 1
ATOM 2341 C C . VAL B 1 86 ? 11.391 16.578 24.312 1 94.69 86 VAL B C 1
ATOM 2343 O O . VAL B 1 86 ? 12.367 17.141 24.797 1 94.69 86 VAL B O 1
ATOM 2346 N N . GLN B 1 87 ? 11.203 15.297 24.344 1 95 87 GLN B N 1
ATOM 2347 C CA . GLN B 1 87 ? 12.203 14.438 24.969 1 95 87 GLN B CA 1
ATOM 2348 C C . GLN B 1 87 ? 13.516 14.477 24.203 1 95 87 GLN B C 1
ATOM 2350 O O . GLN B 1 87 ? 14.586 14.625 24.797 1 95 87 GLN B O 1
ATOM 2355 N N . LYS B 1 88 ? 13.438 14.336 22.938 1 94.5 88 LYS B N 1
ATOM 2356 C CA . LYS B 1 88 ? 14.625 14.328 22.078 1 94.5 88 LYS B CA 1
ATOM 2357 C C . LYS B 1 88 ? 14.273 14.727 20.656 1 94.5 88 LYS B C 1
ATOM 2359 O O . LYS B 1 88 ? 13.375 14.133 20.047 1 94.5 88 LYS B O 1
ATOM 2364 N N . PRO B 1 89 ? 14.961 15.742 20.25 1 92.19 89 PRO B N 1
ATOM 2365 C CA . PRO B 1 89 ? 14.781 16.031 18.828 1 92.19 89 PRO B CA 1
ATOM 2366 C C . PRO B 1 89 ? 15.062 14.828 17.938 1 92.19 89 PRO B C 1
ATOM 2368 O O . PRO B 1 89 ? 15.867 13.961 18.297 1 92.19 89 PRO B O 1
ATOM 2371 N N . ARG B 1 90 ? 14.359 14.711 16.844 1 88.62 90 ARG B N 1
ATOM 2372 C CA . ARG B 1 90 ? 14.5 13.602 15.906 1 88.62 90 ARG B CA 1
ATOM 2373 C C . ARG B 1 90 ? 14.711 14.109 14.484 1 88.62 90 ARG B C 1
ATOM 2375 O O . ARG B 1 90 ? 14.219 15.18 14.125 1 88.62 90 ARG B O 1
ATOM 2382 N N . GLY B 1 91 ? 15.469 13.297 13.719 1 85.06 91 GLY B N 1
ATOM 2383 C CA . GLY B 1 91 ? 15.375 13.477 12.273 1 85.06 91 GLY B CA 1
ATOM 2384 C C . GLY B 1 91 ? 14.016 13.125 11.719 1 85.06 91 GLY B C 1
ATOM 2385 O O . GLY B 1 91 ? 13.297 12.305 12.289 1 85.06 91 GLY B O 1
ATOM 2386 N N . SER B 1 92 ? 13.648 13.766 10.625 1 83.94 92 SER B N 1
ATOM 2387 C CA . SER B 1 92 ? 12.32 13.578 10.047 1 83.94 92 SER B CA 1
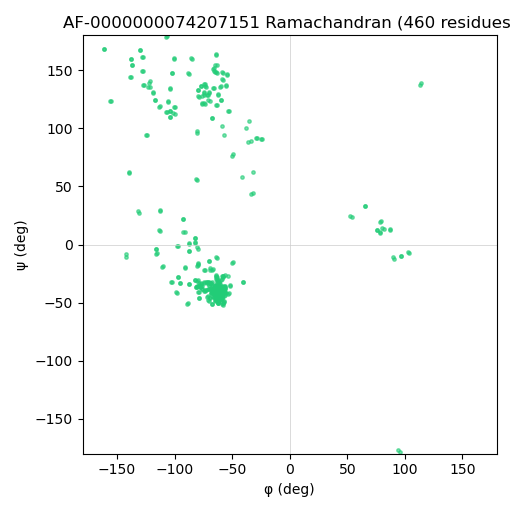ATOM 2388 C C . SER B 1 92 ? 12.047 12.109 9.75 1 83.94 92 SER B C 1
ATOM 2390 O O . SER B 1 92 ? 10.953 11.609 10.008 1 83.94 92 SER B O 1
ATOM 2392 N N . GLN B 1 93 ? 13.016 11.383 9.234 1 80.62 93 GLN B N 1
ATOM 2393 C CA . GLN B 1 93 ? 12.82 9.977 8.906 1 80.62 93 GLN B CA 1
ATOM 2394 C C . GLN B 1 93 ? 12.578 9.141 10.156 1 80.62 93 GLN B C 1
ATOM 2396 O O . GLN B 1 93 ? 11.703 8.281 10.18 1 80.62 93 GLN B O 1
ATOM 2401 N N . THR B 1 94 ? 13.375 9.398 11.141 1 83.25 94 THR B N 1
ATOM 2402 C CA . THR B 1 94 ? 13.234 8.695 12.406 1 83.25 94 THR B CA 1
ATOM 2403 C C . THR B 1 94 ? 11.875 8.977 13.031 1 83.25 94 THR B C 1
ATOM 2405 O O . THR B 1 94 ? 11.203 8.062 13.516 1 83.25 94 THR B O 1
ATOM 2408 N N . PHE B 1 95 ? 11.516 10.242 12.969 1 88.62 95 PHE B N 1
ATOM 2409 C CA . PHE B 1 95 ? 10.234 10.641 13.539 1 88.62 95 PHE B CA 1
ATOM 2410 C C . PHE B 1 95 ? 9.086 9.93 12.828 1 88.62 95 PHE B C 1
ATOM 2412 O O . PHE B 1 95 ? 8.211 9.359 13.477 1 88.62 95 PHE B O 1
ATOM 2419 N N . LEU B 1 96 ? 9.086 9.93 11.492 1 88 96 LEU B N 1
ATOM 2420 C CA . LEU B 1 96 ? 8.016 9.32 10.711 1 88 96 LEU B CA 1
ATOM 2421 C C . LEU B 1 96 ? 7.938 7.82 10.969 1 88 96 LEU B C 1
ATOM 2423 O O . LEU B 1 96 ? 6.848 7.266 11.133 1 88 96 LEU B O 1
ATOM 2427 N N . ALA B 1 97 ? 9.062 7.203 11.094 1 83.5 97 ALA B N 1
ATOM 2428 C CA . ALA B 1 97 ? 9.125 5.762 11.32 1 83.5 97 ALA B CA 1
ATOM 2429 C C . ALA B 1 97 ? 8.641 5.402 12.719 1 83.5 97 ALA B C 1
ATOM 2431 O O . ALA B 1 97 ? 8.039 4.348 12.93 1 83.5 97 ALA B O 1
ATOM 2432 N N . GLU B 1 98 ? 8.906 6.23 13.625 1 88.38 98 GLU B N 1
ATOM 2433 C CA . GLU B 1 98 ? 8.562 5.965 15.016 1 88.38 98 GLU B CA 1
ATOM 2434 C C . GLU B 1 98 ? 7.078 6.184 15.273 1 88.38 98 GLU B C 1
ATOM 2436 O O . GLU B 1 98 ? 6.469 5.473 16.078 1 88.38 98 GLU B O 1
ATOM 2441 N N . VAL B 1 99 ? 6.508 7.113 14.578 1 91.94 99 VAL B N 1
ATOM 2442 C CA . VAL B 1 99 ? 5.145 7.504 14.922 1 91.94 99 VAL B CA 1
ATOM 2443 C C . VAL B 1 99 ? 4.164 6.902 13.914 1 91.94 99 VAL B C 1
ATOM 2445 O O . VAL B 1 99 ? 3.021 6.594 14.266 1 91.94 99 VAL B O 1
ATOM 2448 N N . GLY B 1 100 ? 4.551 6.746 12.719 1 90.19 100 GLY B N 1
ATOM 2449 C CA . GLY B 1 100 ? 3.709 6.418 11.578 1 90.19 100 GLY B CA 1
ATOM 2450 C C . GLY B 1 100 ? 2.918 5.137 11.773 1 90.19 100 GLY B C 1
ATOM 2451 O O . GLY B 1 100 ? 1.696 5.125 11.617 1 90.19 100 GLY B O 1
ATOM 2452 N N . PRO B 1 101 ? 3.666 4.078 12.203 1 87 101 PRO B N 1
ATOM 2453 C CA . PRO B 1 101 ? 3.012 2.77 12.281 1 87 101 PRO B CA 1
ATOM 2454 C C . PRO B 1 101 ? 1.872 2.74 13.297 1 87 101 PRO B C 1
ATOM 2456 O O . PRO B 1 101 ? 1.03 1.839 13.266 1 87 101 PRO B O 1
ATOM 2459 N N . TYR B 1 102 ? 1.714 3.736 14.141 1 92 102 TYR B N 1
ATOM 2460 C CA . TYR B 1 102 ? 0.755 3.688 15.234 1 92 102 TYR B CA 1
ATOM 2461 C C . TYR B 1 102 ? -0.374 4.688 15.023 1 92 102 TYR B C 1
ATOM 2463 O O . TYR B 1 102 ? -1.199 4.906 15.914 1 92 102 TYR B O 1
ATOM 2471 N N . LEU B 1 103 ? -0.439 5.219 13.852 1 94.19 103 LEU B N 1
ATOM 2472 C CA . LEU B 1 103 ? -1.383 6.316 13.664 1 94.19 103 LEU B CA 1
ATOM 2473 C C . LEU B 1 103 ? -2.689 5.812 13.062 1 94.19 103 LEU B C 1
ATOM 2475 O O . LEU B 1 103 ? -3.752 6.391 13.297 1 94.19 103 LEU B O 1
ATOM 2479 N N . ARG B 1 104 ? -2.617 4.738 12.32 1 92.25 104 ARG B N 1
ATOM 2480 C CA . ARG B 1 104 ? -3.797 4.289 11.586 1 92.25 104 ARG B CA 1
ATOM 2481 C C . ARG B 1 104 ? -4.961 4.023 12.531 1 92.25 104 ARG B C 1
ATOM 2483 O O . ARG B 1 104 ? -6.051 4.578 12.359 1 92.25 104 ARG B O 1
ATOM 2490 N N . GLU B 1 105 ? -4.742 3.273 13.562 1 93.06 105 GLU B N 1
ATOM 2491 C CA . GLU B 1 105 ? -5.848 2.793 14.391 1 93.06 105 GLU B CA 1
ATOM 2492 C C . GLU B 1 105 ? -6.469 3.93 15.195 1 93.06 105 GLU B C 1
ATOM 2494 O O . GLU B 1 105 ? -7.684 4.125 15.172 1 93.06 105 GLU B O 1
ATOM 2499 N N . PRO B 1 106 ? -5.703 4.727 15.852 1 95.56 106 PRO B N 1
ATOM 2500 C CA . PRO B 1 106 ? -6.336 5.832 16.578 1 95.56 106 PRO B CA 1
ATOM 2501 C C . PRO B 1 106 ? -7.07 6.797 15.656 1 95.56 106 PRO B C 1
ATOM 2503 O O . PRO B 1 106 ? -8.117 7.332 16.016 1 95.56 106 PRO B O 1
ATOM 2506 N N . LEU B 1 107 ? -6.566 7.043 14.492 1 96.56 107 LEU B N 1
ATOM 2507 C CA . LEU B 1 107 ? -7.234 7.945 13.562 1 96.56 107 LEU B CA 1
ATOM 2508 C C . LEU B 1 107 ? -8.539 7.34 13.047 1 96.56 107 LEU B C 1
ATOM 2510 O O . LEU B 1 107 ? -9.547 8.031 12.938 1 96.56 107 LEU B O 1
ATOM 2514 N N . LEU B 1 108 ? -8.477 6.066 12.758 1 94.19 108 LEU B N 1
ATOM 2515 C CA . LEU B 1 108 ? -9.695 5.383 12.32 1 94.19 108 LEU B CA 1
ATOM 2516 C C . LEU B 1 108 ? -10.742 5.387 13.43 1 94.19 108 LEU B C 1
ATOM 2518 O O . LEU B 1 108 ? -11.93 5.598 13.164 1 94.19 108 LEU B O 1
ATOM 2522 N N . ASP B 1 109 ? -10.305 5.168 14.641 1 94.94 109 ASP B N 1
ATOM 2523 C CA . ASP B 1 109 ? -11.219 5.191 15.781 1 94.94 109 ASP B CA 1
ATOM 2524 C C . ASP B 1 109 ? -11.922 6.543 15.891 1 94.94 109 ASP B C 1
ATOM 2526 O O . ASP B 1 109 ? -13.133 6.602 16.141 1 94.94 109 ASP B O 1
ATOM 2530 N N . ARG B 1 110 ? -11.195 7.555 15.672 1 96.19 110 ARG B N 1
ATOM 2531 C CA . ARG B 1 110 ? -11.773 8.891 15.727 1 96.19 110 ARG B CA 1
ATOM 2532 C C . ARG B 1 110 ? -12.789 9.102 14.617 1 96.19 110 ARG B C 1
ATOM 2534 O O . ARG B 1 110 ? -13.859 9.68 14.844 1 96.19 110 ARG B O 1
ATOM 2541 N N . LEU B 1 111 ? -12.492 8.656 13.43 1 96.69 111 LEU B N 1
ATOM 2542 C CA . LEU B 1 111 ? -13.406 8.797 12.305 1 96.69 111 LEU B CA 1
ATOM 2543 C C . LEU B 1 111 ? -14.688 8 12.531 1 96.69 111 LEU B C 1
ATOM 2545 O O . LEU B 1 111 ? -15.773 8.445 12.148 1 96.69 111 LEU B O 1
ATOM 2549 N N . VAL B 1 112 ? -14.547 6.867 13.18 1 95.19 112 VAL B N 1
ATOM 2550 C CA . VAL B 1 112 ? -15.703 6.027 13.484 1 95.19 112 VAL B CA 1
ATOM 2551 C C . VAL B 1 112 ? -16.547 6.691 14.57 1 95.19 112 VAL B C 1
ATOM 2553 O O . VAL B 1 112 ? -17.781 6.746 14.461 1 95.19 112 VAL B O 1
ATOM 2556 N N . GLU B 1 113 ? -15.922 7.172 15.555 1 95.56 113 GLU B N 1
ATOM 2557 C CA . GLU B 1 113 ? -16.609 7.848 16.656 1 95.56 113 GLU B CA 1
ATOM 2558 C C . GLU B 1 113 ? -17.406 9.047 16.141 1 95.56 113 GLU B C 1
ATOM 2560 O O . GLU B 1 113 ? -18.516 9.297 16.609 1 95.56 113 GLU B O 1
ATOM 2565 N N . ARG B 1 114 ? -16.906 9.75 15.172 1 95.56 114 ARG B N 1
ATOM 2566 C CA . ARG B 1 114 ? -17.562 10.953 14.641 1 95.56 114 ARG B CA 1
ATOM 2567 C C . ARG B 1 114 ? -18.547 10.594 13.539 1 95.56 114 ARG B C 1
ATOM 2569 O O . ARG B 1 114 ? -19.234 11.469 13 1 95.56 114 ARG B O 1
ATOM 2576 N N . GLY B 1 115 ? -18.578 9.328 13.172 1 96.12 115 GLY B N 1
ATOM 2577 C CA . GLY B 1 115 ? -19.578 8.844 12.227 1 96.12 115 GLY B CA 1
ATOM 2578 C C . GLY B 1 115 ? -19.141 9 10.781 1 96.12 115 GLY B C 1
ATOM 2579 O O . GLY B 1 115 ? -19.953 8.844 9.867 1 96.12 115 GLY B O 1
ATOM 2580 N N . HIS B 1 116 ? -17.891 9.281 10.484 1 96.69 116 HIS B N 1
ATOM 2581 C CA . HIS B 1 116 ? -17.422 9.477 9.117 1 96.69 116 HIS B CA 1
ATOM 2582 C C . HIS B 1 116 ? -17.125 8.141 8.438 1 96.69 116 HIS B C 1
ATOM 2584 O O . HIS B 1 116 ? -17.188 8.031 7.215 1 96.69 116 HIS B O 1
ATOM 2590 N N . VAL B 1 117 ? -16.703 7.102 9.234 1 95.69 117 VAL B N 1
ATOM 2591 C CA . VAL B 1 117 ? -16.438 5.738 8.781 1 95.69 117 VAL B CA 1
ATOM 2592 C C . VAL B 1 117 ? -17.219 4.746 9.641 1 95.69 117 VAL B C 1
ATOM 2594 O O . VAL B 1 117 ? -17.391 4.949 10.844 1 95.69 117 VAL B O 1
ATOM 2597 N N . GLY B 1 118 ? -17.75 3.84 9.016 1 94.56 118 GLY B N 1
ATOM 2598 C CA . GLY B 1 118 ? -18.406 2.76 9.727 1 94.56 118 GLY B CA 1
ATOM 2599 C C . GLY B 1 118 ? -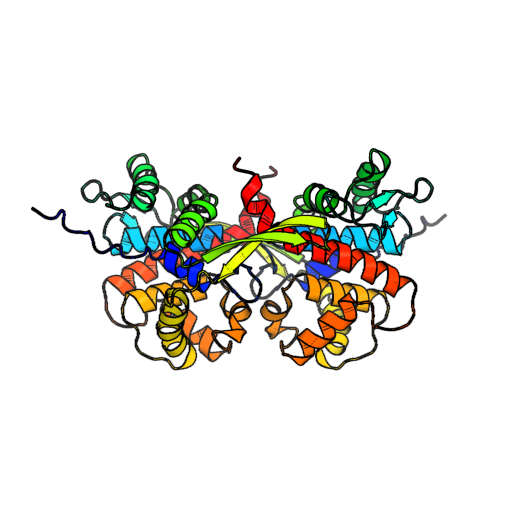17.594 1.485 9.781 1 94.56 118 GLY B C 1
ATOM 2600 O O . GLY B 1 118 ? -16.766 1.236 8.898 1 94.56 118 GLY B O 1
ATOM 2601 N N . ARG B 1 119 ? -17.781 0.745 10.914 1 90.25 119 ARG B N 1
ATOM 2602 C CA . ARG B 1 119 ? -17.25 -0.607 11.031 1 90.25 119 ARG B CA 1
ATOM 2603 C C . ARG B 1 119 ? -18.375 -1.638 11.094 1 90.25 119 ARG B C 1
ATOM 2605 O O . ARG B 1 119 ? -19.266 -1.537 11.93 1 90.25 119 ARG B O 1
ATOM 2612 N N . GLU B 1 120 ? -18.297 -2.482 10.094 1 87.31 120 GLU B N 1
ATOM 2613 C CA . GLU B 1 120 ? -19.344 -3.508 10.047 1 87.31 120 GLU B CA 1
ATOM 2614 C C . GLU B 1 120 ? -18.734 -4.906 10.055 1 87.31 120 GLU B C 1
ATOM 2616 O O . GLU B 1 120 ? -17.734 -5.16 9.375 1 87.31 120 GLU B O 1
ATOM 2621 N N . LYS B 1 121 ? -19.391 -5.719 10.891 1 83.19 121 LYS B N 1
ATOM 2622 C CA . LYS B 1 121 ? -19.016 -7.125 10.844 1 83.19 121 LYS B CA 1
ATOM 2623 C C . LYS B 1 121 ? -19.594 -7.816 9.617 1 83.19 121 LYS B C 1
ATOM 2625 O O . LYS B 1 121 ? -20.75 -7.609 9.273 1 83.19 121 LYS B O 1
ATOM 2630 N N . ARG B 1 122 ? -18.734 -8.328 8.859 1 76.69 122 ARG B N 1
ATOM 2631 C CA . ARG B 1 122 ? -19.141 -9.078 7.668 1 76.69 122 ARG B CA 1
ATOM 2632 C C . ARG B 1 122 ? -18.484 -10.453 7.641 1 76.69 122 ARG B C 1
ATOM 2634 O O . ARG B 1 122 ? -17.734 -10.812 8.555 1 76.69 122 ARG B O 1
ATOM 2641 N N . LYS B 1 123 ? -19.094 -11.305 6.836 1 70.12 123 LYS B N 1
ATOM 2642 C CA . LYS B 1 123 ? -18.484 -12.609 6.602 1 70.12 123 LYS B CA 1
ATOM 2643 C C . LYS B 1 123 ? -17.812 -12.664 5.227 1 70.12 123 LYS B C 1
ATOM 2645 O O . LYS B 1 123 ? -18.438 -12.312 4.219 1 70.12 123 LYS B O 1
ATOM 2650 N N . ALA B 1 124 ? -16.484 -12.812 5.316 1 62.38 124 ALA B N 1
ATOM 2651 C CA . ALA B 1 124 ? -15.781 -13.039 4.055 1 62.38 124 ALA B CA 1
ATOM 2652 C C . ALA B 1 124 ? -16.031 -14.445 3.531 1 62.38 124 ALA B C 1
ATOM 2654 O O . ALA B 1 124 ? -15.977 -15.414 4.293 1 62.38 124 ALA B O 1
ATOM 2655 N N . LEU B 1 125 ? -16.266 -14.57 2.316 1 59.38 125 LEU B N 1
ATOM 2656 C CA . LEU B 1 125 ? -16.531 -15.844 1.654 1 59.38 125 LEU B CA 1
ATOM 2657 C C . LEU B 1 125 ? -17.641 -16.594 2.365 1 59.38 125 LEU B C 1
ATOM 2659 O O . LEU B 1 125 ? -17.641 -17.828 2.416 1 59.38 125 LEU B O 1
ATOM 2663 N N . GLY B 1 126 ? -18.484 -15.953 3.049 1 59.62 126 GLY B N 1
ATOM 2664 C CA . GLY B 1 126 ? -19.719 -16.469 3.635 1 59.62 126 GLY B CA 1
ATOM 2665 C C . GLY B 1 126 ? -19.516 -17.016 5.035 1 59.62 126 GLY B C 1
ATOM 2666 O O . GLY B 1 126 ? -20.484 -17.344 5.723 1 59.62 126 GLY B O 1
ATOM 2667 N N . PHE B 1 127 ? -18.266 -17.188 5.516 1 64.31 127 PHE B N 1
ATOM 2668 C CA . PHE B 1 127 ? -18.172 -17.875 6.805 1 64.31 127 PHE B CA 1
ATOM 2669 C C . PHE B 1 127 ? -17.062 -17.266 7.652 1 64.31 127 PHE B C 1
ATOM 2671 O O . PHE B 1 127 ? -16.906 -17.625 8.82 1 64.31 127 PHE B O 1
ATOM 2678 N N . ILE B 1 128 ? -16.234 -16.422 7.129 1 64 128 ILE B N 1
ATOM 2679 C CA . ILE B 1 128 ? -15.125 -15.898 7.922 1 64 128 ILE B CA 1
ATOM 2680 C C . ILE B 1 128 ? -15.477 -14.508 8.445 1 64 128 ILE B C 1
ATOM 2682 O O . ILE B 1 128 ? -15.602 -13.562 7.668 1 64 128 ILE B O 1
ATOM 2686 N N . PRO B 1 129 ? -15.625 -14.477 9.719 1 70.81 129 PRO B N 1
ATOM 2687 C CA . PRO B 1 129 ? -15.93 -13.156 10.281 1 70.81 129 PRO B CA 1
ATOM 2688 C C . PRO B 1 129 ? -14.852 -12.125 9.992 1 70.81 129 PRO B C 1
ATOM 2690 O O . PRO B 1 129 ? -13.656 -12.414 10.141 1 70.81 129 PRO B O 1
ATOM 2693 N N . THR B 1 130 ? -15.266 -11.016 9.375 1 72.38 130 THR B N 1
ATOM 2694 C CA . THR B 1 130 ? -14.336 -9.93 9.078 1 72.38 130 THR B CA 1
ATOM 2695 C C . THR B 1 130 ? -14.961 -8.578 9.398 1 72.38 130 THR B C 1
ATOM 2697 O O . THR B 1 130 ? -16.172 -8.484 9.625 1 72.38 130 THR B O 1
ATOM 2700 N N . THR B 1 131 ? -14.047 -7.578 9.688 1 79.06 131 THR B N 1
ATOM 2701 C CA . THR B 1 131 ? -14.5 -6.207 9.875 1 79.06 131 THR B CA 1
ATOM 2702 C C . THR B 1 131 ? -14.273 -5.375 8.617 1 79.06 131 THR B C 1
ATOM 2704 O O . THR B 1 131 ? -13.164 -5.344 8.086 1 79.06 131 THR B O 1
ATOM 2707 N N . ALA B 1 132 ? -15.367 -4.906 8.094 1 81.81 132 ALA B N 1
ATOM 2708 C CA . ALA B 1 132 ? -15.297 -4.07 6.895 1 81.81 132 ALA B CA 1
ATOM 2709 C C . ALA B 1 132 ? -15.516 -2.6 7.238 1 81.81 132 ALA B C 1
ATOM 2711 O O . ALA B 1 132 ? -16.359 -2.27 8.07 1 81.81 132 ALA B O 1
ATOM 2712 N N . LEU B 1 133 ? -14.68 -1.754 6.684 1 88.5 133 LEU B N 1
ATOM 2713 C CA . LEU B 1 133 ? -14.914 -0.317 6.777 1 88.5 133 LEU B CA 1
ATOM 2714 C C . LEU B 1 133 ? -15.953 0.129 5.754 1 88.5 133 LEU B C 1
ATOM 2716 O O . LEU B 1 133 ? -15.953 -0.341 4.613 1 88.5 133 LEU B O 1
ATOM 2720 N N . THR B 1 134 ? -16.859 0.888 6.191 1 91.12 134 THR B N 1
ATOM 2721 C CA . THR B 1 134 ? -17.922 1.378 5.328 1 91.12 134 THR B CA 1
ATOM 2722 C C . THR B 1 134 ? -18.078 2.891 5.465 1 91.12 134 THR B C 1
ATOM 2724 O O . THR B 1 134 ? -17.453 3.508 6.324 1 91.12 134 THR B O 1
ATOM 2727 N N . ASP B 1 135 ? -18.844 3.412 4.508 1 93.56 135 ASP B N 1
ATOM 2728 C CA . ASP B 1 135 ? -19.188 4.828 4.617 1 93.56 135 ASP B CA 1
ATOM 2729 C C . ASP B 1 135 ? -20 5.102 5.887 1 93.56 135 ASP B C 1
ATOM 2731 O O . ASP B 1 135 ? -20.969 4.406 6.172 1 93.56 135 ASP B O 1
ATOM 2735 N N . GLY B 1 136 ? -19.641 6.031 6.684 1 94.94 136 GLY B N 1
ATOM 2736 C CA . GLY B 1 136 ? -20.312 6.359 7.938 1 94.94 136 GLY B CA 1
ATOM 2737 C C . GLY B 1 136 ? -21.562 7.188 7.746 1 94.94 136 GLY B C 1
ATOM 2738 O O . GLY B 1 136 ? -22.359 7.352 8.68 1 94.94 136 GLY B O 1
ATOM 2739 N N . GLY B 1 137 ? -21.703 7.809 6.582 1 93.69 137 GLY B N 1
ATOM 2740 C CA . GLY B 1 137 ? -22.953 8.477 6.277 1 93.69 137 GLY B CA 1
ATOM 2741 C C . GLY B 1 137 ? -22.891 9.984 6.422 1 93.69 137 GLY B C 1
ATOM 2742 O O . GLY B 1 137 ? -23.859 10.68 6.156 1 93.69 137 GLY B O 1
ATOM 2743 N N . THR B 1 138 ? -21.844 10.555 6.91 1 96.25 138 THR B N 1
ATOM 2744 C CA . THR B 1 138 ? -21.703 12 7 1 96.25 138 THR B CA 1
ATOM 2745 C C . THR B 1 138 ? -21.172 12.578 5.691 1 96.25 138 THR B C 1
ATOM 2747 O O . THR B 1 138 ? -20.562 11.859 4.898 1 96.25 138 THR B O 1
ATOM 2750 N N . PRO B 1 139 ? -21.359 13.805 5.477 1 96.31 139 PRO B N 1
ATOM 2751 C CA . PRO B 1 139 ? -20.906 14.406 4.219 1 96.31 139 PRO B CA 1
ATOM 2752 C C . PRO B 1 139 ? -19.422 14.773 4.238 1 96.31 139 PRO B C 1
ATOM 2754 O O . PRO B 1 139 ? -18.906 15.32 3.26 1 96.31 139 PRO B O 1
ATOM 2757 N N . ARG B 1 140 ? -18.734 14.438 5.234 1 96 140 ARG B N 1
ATOM 2758 C CA . ARG B 1 140 ? -17.391 14.977 5.441 1 96 140 ARG B CA 1
ATOM 2759 C C . ARG B 1 140 ? -16.453 14.57 4.309 1 96 140 ARG B C 1
ATOM 2761 O O . ARG B 1 140 ? -15.742 15.406 3.752 1 96 140 ARG B O 1
ATOM 2768 N N . ARG B 1 141 ? -16.391 13.266 3.943 1 96.88 141 ARG B N 1
ATOM 2769 C CA . ARG B 1 141 ? -15.508 12.836 2.863 1 96.88 141 ARG B CA 1
ATOM 2770 C C . ARG B 1 141 ? -15.859 13.539 1.555 1 96.88 141 ARG B C 1
ATOM 2772 O O . ARG B 1 141 ? -14.977 13.984 0.826 1 96.88 141 ARG B O 1
ATOM 2779 N N . ALA B 1 142 ? -17.141 13.633 1.295 1 96.44 142 ALA B N 1
ATOM 2780 C CA . ALA B 1 142 ? -17.594 14.297 0.077 1 96.44 142 ALA B CA 1
ATOM 2781 C C . ALA B 1 142 ? -17.188 15.766 0.067 1 96.44 142 ALA B C 1
ATOM 2783 O O . ALA B 1 142 ? -16.812 16.297 -0.977 1 96.44 142 ALA B O 1
ATOM 2784 N N . GLU B 1 143 ? -17.297 16.391 1.159 1 97.25 143 GLU B N 1
ATOM 2785 C CA . GLU B 1 143 ? -16.891 17.781 1.286 1 97.25 143 GLU B CA 1
ATOM 2786 C C . GLU B 1 143 ? -15.391 17.953 1.033 1 97.25 143 GLU B C 1
ATOM 2788 O O . GLU B 1 143 ? -14.969 18.891 0.351 1 97.25 143 GLU B O 1
ATOM 2793 N N . LEU B 1 144 ? -14.641 17.062 1.59 1 97.19 144 LEU B N 1
ATOM 2794 C CA . LEU B 1 144 ? -13.195 17.094 1.381 1 97.19 144 LEU B CA 1
ATOM 2795 C C . LEU B 1 144 ? -12.859 16.906 -0.093 1 97.19 144 LEU B C 1
ATOM 2797 O O . LEU B 1 144 ? -12.016 17.609 -0.637 1 97.19 144 LEU B O 1
ATOM 2801 N N . LEU B 1 145 ? -13.539 15.977 -0.732 1 97.44 145 LEU B N 1
ATOM 2802 C CA . LEU B 1 145 ? -13.305 15.719 -2.148 1 97.44 145 LEU B CA 1
ATOM 2803 C C . LEU B 1 145 ? -13.703 16.922 -2.994 1 97.44 145 LEU B C 1
ATOM 2805 O O . LEU B 1 145 ? -13.008 17.281 -3.947 1 97.44 145 LEU B O 1
ATOM 2809 N N . ALA B 1 146 ? -14.781 17.5 -2.621 1 97.12 146 ALA B N 1
ATOM 2810 C CA . ALA B 1 146 ? -15.25 18.672 -3.354 1 97.12 146 ALA B CA 1
ATOM 2811 C C . ALA B 1 146 ? -14.25 19.828 -3.271 1 97.12 146 ALA B C 1
ATOM 2813 O O . ALA B 1 146 ? -14.141 20.625 -4.195 1 97.12 146 ALA B O 1
ATOM 2814 N N . ALA B 1 147 ? -13.555 19.875 -2.184 1 96.44 147 ALA B N 1
ATOM 2815 C CA . ALA B 1 147 ? -12.562 20.922 -1.994 1 96.44 147 ALA B CA 1
ATOM 2816 C C . ALA B 1 147 ? -11.273 20.609 -2.74 1 96.44 147 ALA B C 1
ATOM 2818 O O . ALA B 1 147 ? -10.695 21.469 -3.404 1 96.44 147 ALA B O 1
ATOM 2819 N N . VAL B 1 148 ? -10.805 19.328 -2.723 1 96.88 148 VAL B N 1
ATOM 2820 C CA . VAL B 1 148 ? -9.469 18.969 -3.186 1 96.88 148 VAL B CA 1
ATOM 2821 C C . VAL B 1 148 ? -9.5 18.688 -4.688 1 96.88 148 VAL B C 1
ATOM 2823 O O . VAL B 1 148 ? -8.555 19.031 -5.402 1 96.88 148 VAL B O 1
ATOM 2826 N N . ARG B 1 149 ? -10.586 18.141 -5.168 1 97.44 149 ARG B N 1
ATOM 2827 C CA . ARG B 1 149 ? -10.648 17.672 -6.551 1 97.44 149 ARG B CA 1
ATOM 2828 C C . ARG B 1 149 ? -10.461 18.828 -7.523 1 97.44 149 ARG B C 1
ATOM 2830 O O . ARG B 1 149 ? -9.609 18.781 -8.414 1 97.44 149 ARG B O 1
ATOM 2837 N N . PRO B 1 150 ? -11.172 19.953 -7.406 1 96.44 150 PRO B N 1
ATOM 2838 C CA . PRO B 1 150 ? -10.977 21.062 -8.352 1 96.44 150 PRO B CA 1
ATOM 2839 C C . PRO B 1 150 ? -9.555 21.625 -8.32 1 96.44 150 PRO B C 1
ATOM 2841 O O . PRO B 1 150 ? -9.055 22.094 -9.344 1 96.44 150 PRO B O 1
ATOM 2844 N N . VAL B 1 151 ? -8.938 21.594 -7.195 1 94.5 151 VAL B N 1
ATOM 2845 C CA . VAL B 1 151 ? -7.57 22.078 -7.062 1 94.5 151 VAL B CA 1
ATOM 2846 C C . VAL B 1 151 ? -6.629 21.203 -7.887 1 94.5 151 VAL B C 1
ATOM 2848 O O . VAL B 1 151 ? -5.777 21.719 -8.617 1 94.5 151 VAL B O 1
ATOM 2851 N N . LEU B 1 152 ? -6.828 19.922 -7.816 1 95.31 152 LEU B N 1
ATOM 2852 C CA . LEU B 1 152 ? -5.934 18.969 -8.477 1 95.31 152 LEU B CA 1
ATOM 2853 C C . LEU B 1 152 ? -6.273 18.844 -9.953 1 95.31 152 LEU B C 1
ATOM 2855 O O . LEU B 1 152 ? -5.379 18.719 -10.797 1 95.31 152 LEU B O 1
ATOM 2859 N N . THR B 1 153 ? -7.543 18.906 -10.328 1 95.5 153 THR B N 1
ATOM 2860 C CA . THR B 1 153 ? -7.961 18.594 -11.695 1 95.5 153 THR B CA 1
ATOM 2861 C C . THR B 1 153 ? -8.07 19.875 -12.523 1 95.5 153 THR B C 1
ATOM 2863 O O . THR B 1 153 ? -7.812 19.859 -13.734 1 95.5 153 THR B O 1
ATOM 2866 N N . ASP B 1 154 ? -8.453 20.953 -11.867 1 92.81 154 ASP B N 1
ATOM 2867 C CA . ASP B 1 154 ? -8.789 22.156 -12.625 1 92.81 154 ASP B CA 1
ATOM 2868 C C . ASP B 1 154 ? -7.816 23.281 -12.305 1 92.81 154 ASP B C 1
ATOM 2870 O O . ASP B 1 154 ? -7.898 24.359 -12.898 1 92.81 154 ASP B O 1
ATOM 2874 N N . GLY B 1 155 ? -7.023 23.078 -11.406 1 89.62 155 GLY B N 1
ATOM 2875 C CA . GLY B 1 155 ? -6.051 24.109 -11.047 1 89.62 155 GLY B CA 1
ATOM 2876 C C . GLY B 1 155 ? -6.645 25.219 -10.211 1 89.62 155 GLY B C 1
ATOM 2877 O O . GLY B 1 155 ? -6.121 26.344 -10.203 1 89.62 155 GLY B O 1
ATOM 2878 N N . ALA B 1 156 ? -7.781 25.016 -9.555 1 92.38 156 ALA B N 1
ATOM 2879 C CA . ALA B 1 156 ? -8.391 26.016 -8.68 1 92.38 156 ALA B CA 1
ATOM 2880 C C . ALA B 1 156 ? -7.441 26.422 -7.555 1 92.38 156 ALA B C 1
ATOM 2882 O O . ALA B 1 156 ? -6.621 25.609 -7.109 1 92.38 156 ALA B O 1
ATOM 2883 N N . GLU B 1 157 ? -7.52 27.641 -7.117 1 89.31 157 GLU B N 1
ATOM 2884 C CA . GLU B 1 157 ? -6.703 28.109 -6.004 1 89.31 157 GLU B CA 1
ATOM 2885 C C . GLU B 1 157 ? -7.207 27.562 -4.676 1 89.31 157 GLU B C 1
ATOM 2887 O O . GLU B 1 157 ? -8.375 27.75 -4.32 1 89.31 157 GLU B O 1
ATOM 2892 N N . PRO B 1 158 ? -6.395 26.891 -4.012 1 90.12 158 PRO B N 1
ATOM 2893 C CA . PRO B 1 158 ? -6.844 26.281 -2.76 1 90.12 158 PRO B CA 1
ATOM 2894 C C . PRO B 1 158 ? -6.684 27.203 -1.561 1 90.12 158 PRO B C 1
ATOM 2896 O O . PRO B 1 158 ? -5.809 28.078 -1.564 1 90.12 158 PRO B O 1
ATOM 2899 N N . ASP B 1 159 ? -7.566 27.125 -0.542 1 87.62 159 ASP B N 1
ATOM 2900 C CA . ASP B 1 159 ? -7.219 27.609 0.79 1 87.62 159 ASP B CA 1
ATOM 2901 C C . ASP B 1 159 ? -6.078 26.797 1.393 1 87.62 159 ASP B C 1
ATOM 2903 O O . ASP B 1 159 ? -5.738 25.719 0.883 1 87.62 159 ASP B O 1
ATOM 2907 N N . PRO B 1 160 ? -5.438 27.25 2.398 1 84.94 160 PRO B N 1
ATOM 2908 C CA . PRO B 1 160 ? -4.23 26.625 2.943 1 84.94 160 PRO B CA 1
ATOM 2909 C C . PRO B 1 160 ? -4.461 25.156 3.34 1 84.94 160 PRO B C 1
ATOM 2911 O O . PRO B 1 160 ? -3.637 24.297 3.029 1 84.94 160 PRO B O 1
ATOM 2914 N N . ARG B 1 161 ? -5.543 24.828 3.988 1 87.38 161 ARG B N 1
ATOM 2915 C CA . ARG B 1 161 ? -5.805 23.469 4.434 1 87.38 161 ARG B CA 1
ATOM 2916 C C . ARG B 1 161 ? -5.988 22.531 3.248 1 87.38 161 ARG B C 1
ATOM 2918 O O . ARG B 1 161 ? -5.461 21.406 3.242 1 87.38 161 ARG B O 1
ATOM 2925 N N . THR B 1 162 ? -6.703 22.969 2.242 1 91.5 162 THR B N 1
ATOM 2926 C CA . THR B 1 162 ? -6.91 22.188 1.034 1 91.5 162 THR B CA 1
ATOM 2927 C C . THR B 1 162 ? -5.598 21.969 0.29 1 91.5 162 THR B C 1
ATOM 2929 O O . THR B 1 162 ? -5.344 20.891 -0.242 1 91.5 162 THR B O 1
ATOM 2932 N N . ALA B 1 163 ? -4.781 22.969 0.299 1 88.44 163 ALA B N 1
ATOM 2933 C CA . ALA B 1 163 ? -3.471 22.859 -0.336 1 88.44 163 ALA B CA 1
ATOM 2934 C C . ALA B 1 163 ? -2.617 21.797 0.344 1 88.44 163 ALA B C 1
ATOM 2936 O O . ALA B 1 163 ? -1.967 21 -0.327 1 88.44 163 ALA B O 1
ATOM 2937 N N . VAL B 1 164 ? -2.697 21.844 1.653 1 87.44 164 VAL B N 1
ATOM 2938 C CA . VAL B 1 164 ? -1.934 20.875 2.434 1 87.44 164 VAL B CA 1
ATOM 2939 C C . VAL B 1 164 ? -2.428 19.453 2.133 1 87.44 164 VAL B C 1
ATOM 2941 O O . VAL B 1 164 ? -1.63 18.562 1.855 1 87.44 164 VAL B O 1
ATOM 2944 N N . LEU B 1 165 ? -3.725 19.266 2.117 1 91.94 165 LEU B N 1
ATOM 2945 C CA . LEU B 1 165 ? -4.301 17.953 1.841 1 91.94 165 LEU B CA 1
ATOM 2946 C C . LEU B 1 165 ? -3.947 17.484 0.432 1 91.94 165 LEU B C 1
ATOM 2948 O O . LEU B 1 165 ? -3.582 16.328 0.229 1 91.94 165 LEU B O 1
ATOM 2952 N N . GLY B 1 166 ? -4.027 18.391 -0.523 1 91.81 166 GLY B N 1
ATOM 2953 C CA . GLY B 1 166 ? -3.645 18.047 -1.888 1 91.81 166 GLY B CA 1
ATOM 2954 C C . GLY B 1 166 ? -2.188 17.656 -2.021 1 91.81 166 GLY B C 1
ATOM 2955 O O . GLY B 1 166 ? -1.864 16.688 -2.715 1 91.81 166 GLY B O 1
ATOM 2956 N N . ALA B 1 167 ? -1.319 18.406 -1.341 1 88.19 167 ALA B N 1
ATOM 2957 C CA . ALA B 1 167 ? 0.111 18.109 -1.363 1 88.19 167 ALA B CA 1
ATOM 2958 C C . ALA B 1 167 ? 0.401 16.734 -0.756 1 88.19 167 ALA B C 1
ATOM 2960 O O . ALA B 1 167 ? 1.196 15.969 -1.299 1 88.19 167 ALA B O 1
ATOM 2961 N N . LEU B 1 168 ? -0.259 16.453 0.317 1 88.38 168 LEU B N 1
ATOM 2962 C CA . LEU B 1 168 ? -0.028 15.195 1.007 1 88.38 168 LEU B CA 1
ATOM 2963 C C . LEU B 1 168 ? -0.592 14.023 0.204 1 88.38 168 LEU B C 1
ATOM 2965 O O . LEU B 1 168 ? 0.005 12.945 0.167 1 88.38 168 LEU B O 1
ATOM 2969 N N . LEU B 1 169 ? -1.757 14.172 -0.448 1 91 169 LEU B N 1
ATOM 2970 C CA . LEU B 1 169 ? -2.291 13.148 -1.342 1 91 169 LEU B CA 1
ATOM 2971 C C . LEU B 1 169 ? -1.312 12.852 -2.471 1 91 169 LEU B C 1
ATOM 2973 O O . LEU B 1 169 ? -1.053 11.68 -2.777 1 91 169 LEU B O 1
ATOM 2977 N N . SER B 1 170 ? -0.796 13.898 -2.992 1 87.56 170 SER B N 1
ATOM 2978 C CA . SER B 1 170 ? 0.185 13.742 -4.059 1 87.56 170 SER B CA 1
ATOM 2979 C C . SER B 1 170 ? 1.431 13.016 -3.566 1 87.56 170 SER B C 1
ATOM 2981 O O . SER B 1 170 ? 1.885 12.055 -4.191 1 87.56 170 SER B O 1
ATOM 2983 N N . ALA B 1 171 ? 1.941 13.438 -2.445 1 82.44 171 ALA B N 1
ATOM 2984 C CA . ALA B 1 171 ? 3.158 12.867 -1.879 1 82.44 171 ALA B CA 1
ATOM 2985 C C . ALA B 1 171 ? 2.953 11.398 -1.518 1 82.44 171 ALA B C 1
ATOM 2987 O O . ALA B 1 171 ? 3.902 10.609 -1.528 1 82.44 171 ALA B O 1
ATOM 2988 N N . SER B 1 172 ? 1.784 11.016 -1.188 1 83.75 172 SER B N 1
ATOM 2989 C CA . SER B 1 172 ? 1.477 9.648 -0.804 1 83.75 172 SER B CA 1
ATOM 2990 C C . SER B 1 172 ? 1.631 8.695 -1.986 1 83.75 172 SER B C 1
ATOM 2992 O O . SER B 1 172 ? 1.72 7.477 -1.803 1 83.75 172 SER B O 1
ATOM 2994 N N . GLY B 1 173 ? 1.56 9.266 -3.211 1 81.5 173 GLY B N 1
ATOM 2995 C CA . GLY B 1 173 ? 1.588 8.438 -4.402 1 81.5 173 GLY B CA 1
ATOM 2996 C C . GLY B 1 173 ? 0.272 7.73 -4.668 1 81.5 173 GLY B C 1
ATOM 2997 O O . GLY B 1 173 ? 0.186 6.879 -5.559 1 81.5 173 GLY B O 1
ATOM 2998 N N . SER B 1 174 ? -0.798 8.086 -4.012 1 86.06 174 SER B N 1
ATOM 2999 C CA . SER B 1 174 ? -2.037 7.32 -4.047 1 86.06 174 SER B CA 1
ATOM 3000 C C . SER B 1 174 ? -3.02 7.898 -5.059 1 86.06 174 SER B C 1
ATOM 3002 O O . SER B 1 174 ? -4.078 7.316 -5.309 1 86.06 174 SER B O 1
ATOM 3004 N N . LEU B 1 175 ? -2.672 8.984 -5.727 1 87.88 175 LEU B N 1
ATOM 3005 C CA . LEU B 1 175 ? -3.631 9.664 -6.59 1 87.88 175 LEU B CA 1
ATOM 3006 C C . LEU B 1 175 ? -4.102 8.75 -7.715 1 87.88 175 LEU B C 1
ATOM 3008 O O . LEU B 1 175 ? -5.293 8.703 -8.023 1 87.88 175 LEU B O 1
ATOM 3012 N N . PRO B 1 176 ? -3.25 7.914 -8.289 1 83.12 176 PRO B N 1
ATOM 3013 C CA . PRO B 1 176 ? -3.746 7.008 -9.328 1 83.12 176 PRO B CA 1
ATOM 3014 C C . PRO B 1 176 ? -4.797 6.031 -8.812 1 83.12 176 PRO B C 1
ATOM 3016 O O . PRO B 1 176 ? -5.742 5.695 -9.531 1 83.12 176 PRO B O 1
ATOM 3019 N N . VAL B 1 177 ? -4.676 5.629 -7.582 1 83.31 177 VAL B N 1
ATOM 3020 C CA . VAL B 1 177 ? -5.617 4.68 -6.996 1 83.31 177 VAL B CA 1
ATOM 3021 C C . VAL B 1 177 ? -6.941 5.375 -6.703 1 83.31 177 VAL B C 1
ATOM 3023 O O . VAL B 1 177 ? -7.992 4.73 -6.652 1 83.31 177 VAL B O 1
ATOM 3026 N N . LEU B 1 178 ? -6.883 6.684 -6.582 1 89.44 178 LEU B N 1
ATOM 3027 C CA . LEU B 1 178 ? -8.078 7.469 -6.277 1 89.44 178 LEU B CA 1
ATOM 3028 C C . LEU B 1 178 ? -8.742 7.961 -7.559 1 89.44 178 LEU B C 1
ATOM 3030 O O . LEU B 1 178 ? -9.508 8.93 -7.531 1 89.44 178 LEU B O 1
ATOM 3034 N N . ASN B 1 179 ? -8.484 7.32 -8.633 1 85.06 179 ASN B N 1
ATOM 3035 C CA . ASN B 1 179 ? -8.898 7.754 -9.961 1 85.06 179 ASN B CA 1
ATOM 3036 C C . ASN B 1 179 ? -10.414 7.941 -10.047 1 85.06 179 ASN B C 1
ATOM 3038 O O . ASN B 1 179 ? -10.891 8.836 -10.742 1 85.06 179 ASN B O 1
ATOM 3042 N N . SER B 1 180 ? -11.203 7.113 -9.445 1 84.94 180 SER B N 1
ATOM 3043 C CA . SER B 1 180 ? -12.664 7.207 -9.508 1 84.94 180 SER B CA 1
ATOM 3044 C C . SER B 1 180 ? -13.156 8.5 -8.859 1 84.94 180 SER B C 1
ATOM 3046 O O . SER B 1 180 ? -14.195 9.031 -9.25 1 84.94 180 SER B O 1
ATOM 3048 N N . ASP B 1 181 ? -12.453 9.039 -7.926 1 92.38 181 ASP B N 1
ATOM 3049 C CA . ASP B 1 181 ? -12.828 10.25 -7.207 1 92.38 181 ASP B CA 1
ATOM 3050 C C . ASP B 1 181 ? -12.125 11.477 -7.781 1 92.38 181 ASP B C 1
ATOM 3052 O O . ASP B 1 181 ? -12.719 12.555 -7.875 1 92.38 181 ASP B O 1
ATOM 3056 N N . ILE B 1 182 ? -10.922 11.297 -8.07 1 93.69 182 ILE B N 1
ATOM 3057 C CA . ILE B 1 182 ? -10.055 12.305 -8.672 1 93.69 182 ILE B CA 1
ATOM 3058 C C . ILE B 1 182 ? -9.445 11.766 -9.961 1 93.69 182 ILE B C 1
ATOM 3060 O O . ILE B 1 182 ? -8.43 11.07 -9.93 1 93.69 182 ILE B O 1
ATOM 3064 N N . PRO B 1 183 ? -10.078 12.062 -11.008 1 89.12 183 PRO B N 1
ATOM 3065 C CA . PRO B 1 183 ? -9.609 11.492 -12.273 1 89.12 183 PRO B CA 1
ATOM 3066 C C . PRO B 1 183 ? -8.125 11.75 -12.523 1 89.12 183 PRO B C 1
ATOM 3068 O O . PRO B 1 183 ? -7.711 12.898 -12.695 1 89.12 183 PRO B O 1
ATOM 3071 N N . TRP B 1 184 ? -7.398 10.719 -12.539 1 85.75 184 TRP B N 1
ATOM 3072 C CA . TRP B 1 184 ? -5.945 10.758 -12.633 1 85.75 184 TRP B CA 1
ATOM 3073 C C . TRP B 1 184 ? -5.5 11.117 -14.047 1 85.75 184 TRP B C 1
ATOM 3075 O O . TRP B 1 184 ? -6.066 10.633 -15.023 1 85.75 184 TRP B O 1
ATOM 3085 N N . SER B 1 185 ? -4.512 11.953 -14.164 1 86 185 SER B N 1
ATOM 3086 C CA . SER B 1 185 ? -3.918 12.398 -15.422 1 86 185 SER B CA 1
ATOM 3087 C C . SER B 1 185 ? -2.531 12.992 -15.203 1 86 185 SER B C 1
ATOM 3089 O O . SER B 1 185 ? -2.092 13.148 -14.062 1 86 185 SER B O 1
ATOM 3091 N N . GLY B 1 186 ? -1.827 13.188 -16.328 1 85.5 186 GLY B N 1
ATOM 3092 C CA . GLY B 1 186 ? -0.561 13.891 -16.234 1 85.5 186 GLY B CA 1
ATOM 3093 C C . GLY B 1 186 ? -0.692 15.266 -15.594 1 85.5 186 GLY B C 1
ATOM 3094 O O . GLY B 1 186 ? 0.19 15.695 -14.852 1 85.5 186 GLY B O 1
ATOM 3095 N N . ALA B 1 187 ? -1.766 15.922 -15.922 1 91 187 ALA B N 1
ATOM 3096 C CA . ALA B 1 187 ? -2.01 17.25 -15.359 1 91 187 ALA B CA 1
ATOM 3097 C C . ALA B 1 187 ? -2.191 17.172 -13.844 1 91 187 ALA B C 1
ATOM 3099 O O . ALA B 1 187 ? -1.699 18.031 -13.117 1 91 187 ALA B O 1
ATOM 3100 N N . VAL B 1 188 ? -2.934 16.188 -13.383 1 92.12 188 VAL B N 1
ATOM 3101 C CA . VAL B 1 188 ? -3.141 16 -11.945 1 92.12 188 VAL B CA 1
ATOM 3102 C C . VAL B 1 188 ? -1.806 15.703 -11.266 1 92.12 188 VAL B C 1
ATOM 3104 O O . VAL B 1 188 ? -1.527 16.219 -10.18 1 92.12 188 VAL B O 1
ATOM 3107 N N . TYR B 1 189 ? -1.039 14.906 -11.914 1 87.06 189 TYR B N 1
ATOM 3108 C CA . TYR B 1 189 ? 0.298 14.625 -11.398 1 87.06 189 TYR B CA 1
ATOM 3109 C C . TYR B 1 189 ? 1.107 15.914 -11.266 1 87.06 189 TYR B C 1
ATOM 3111 O O . TYR B 1 189 ? 1.678 16.188 -10.203 1 87.06 189 TYR B O 1
ATOM 3119 N N . THR B 1 190 ? 1.151 16.672 -12.32 1 89.56 190 THR B N 1
ATOM 3120 C CA . THR B 1 190 ? 1.927 17.906 -12.336 1 89.56 190 THR B CA 1
ATOM 3121 C C . THR B 1 190 ? 1.426 18.875 -11.273 1 89.56 190 THR B C 1
ATOM 3123 O O . THR B 1 190 ? 2.221 19.453 -10.531 1 89.56 190 THR B O 1
ATOM 3126 N N . ARG B 1 191 ? 0.13 19.016 -11.172 1 91.75 191 ARG B N 1
ATOM 3127 C CA . ARG B 1 191 ? -0.459 19.906 -10.172 1 91.75 191 ARG B CA 1
ATOM 3128 C C . ARG B 1 191 ? -0.117 19.438 -8.758 1 91.75 191 ARG B C 1
ATOM 3130 O O . ARG B 1 191 ? 0.187 20.25 -7.883 1 91.75 191 ARG B O 1
ATOM 3137 N N . GLY B 1 192 ? -0.228 18.156 -8.5 1 90.5 192 GLY B N 1
ATOM 3138 C CA . GLY B 1 192 ? 0.165 17.594 -7.219 1 90.5 192 GLY B CA 1
ATOM 3139 C C . GLY B 1 192 ? 1.587 17.953 -6.824 1 90.5 192 GLY B C 1
ATOM 3140 O O . GLY B 1 192 ? 1.842 18.344 -5.684 1 90.5 192 GLY B O 1
ATOM 3141 N N . LYS B 1 193 ? 2.488 17.891 -7.789 1 85.56 193 LYS B N 1
ATOM 3142 C CA . LYS B 1 193 ? 3.887 18.219 -7.531 1 85.56 193 LYS B CA 1
ATOM 3143 C C . LYS B 1 193 ? 4.055 19.703 -7.215 1 85.56 193 LYS B C 1
ATOM 3145 O O . LYS B 1 193 ? 4.867 20.062 -6.363 1 85.56 193 LYS B O 1
ATOM 3150 N N . GLU B 1 194 ? 3.35 20.484 -7.848 1 87.5 194 GLU B N 1
ATOM 3151 C CA . GLU B 1 194 ? 3.361 21.906 -7.539 1 87.5 194 GLU B CA 1
ATOM 3152 C C . GLU B 1 194 ? 2.912 22.172 -6.102 1 87.5 194 GLU B C 1
ATOM 3154 O O . GLU B 1 194 ? 3.51 22.984 -5.395 1 87.5 194 GLU B O 1
ATOM 3159 N N . LEU B 1 195 ? 1.872 21.531 -5.691 1 88.75 195 LEU B N 1
ATOM 3160 C CA . LEU B 1 195 ? 1.362 21.688 -4.332 1 88.75 195 LEU B CA 1
ATOM 3161 C C . LEU B 1 195 ? 2.398 21.234 -3.309 1 88.75 195 LEU B C 1
ATOM 3163 O O . LEU B 1 195 ? 2.568 21.859 -2.266 1 88.75 195 LEU B O 1
ATOM 3167 N N . GLU B 1 196 ? 3.057 20.172 -3.611 1 85.56 196 GLU B N 1
ATOM 3168 C CA . GLU B 1 196 ? 4.102 19.656 -2.729 1 85.56 196 GLU B CA 1
ATOM 3169 C C . GLU B 1 196 ? 5.203 20.688 -2.525 1 85.56 196 GLU B C 1
ATOM 3171 O O . GLU B 1 196 ? 5.836 20.734 -1.466 1 85.56 196 GLU B O 1
ATOM 3176 N N . GLN B 1 197 ? 5.395 21.516 -3.553 1 82.44 197 GLN B N 1
ATOM 3177 C CA . GLN B 1 197 ? 6.457 22.516 -3.523 1 82.44 197 GLN B CA 1
ATOM 3178 C C . GLN B 1 197 ? 5.98 23.797 -2.867 1 82.44 197 GLN B C 1
ATOM 3180 O O . GLN B 1 197 ? 6.75 24.766 -2.73 1 82.44 197 GLN B O 1
ATOM 3185 N N . GLY B 1 198 ? 4.781 23.828 -2.447 1 79.5 198 GLY B N 1
ATOM 3186 C CA . GLY B 1 198 ? 4.234 25.016 -1.798 1 79.5 198 GLY B CA 1
ATOM 3187 C C . GLY B 1 198 ? 3.77 26.078 -2.777 1 79.5 198 GLY B C 1
ATOM 3188 O O . GLY B 1 198 ? 3.586 27.234 -2.404 1 79.5 198 GLY B O 1
ATOM 3189 N N . ASP B 1 199 ? 3.68 25.641 -4.02 1 75.94 199 ASP B N 1
ATOM 3190 C CA . ASP B 1 199 ? 3.309 26.594 -5.066 1 75.94 199 ASP B CA 1
ATOM 3191 C C . ASP B 1 199 ? 1.797 26.812 -5.098 1 75.94 199 ASP B C 1
ATOM 3193 O O . ASP B 1 199 ? 1.137 26.453 -6.078 1 75.94 199 ASP B O 1
ATOM 3197 N N . TRP B 1 200 ? 1.157 27.188 -4.082 1 67.94 200 TRP B N 1
ATOM 3198 C CA . TRP B 1 200 ? -0.275 27.469 -4.086 1 67.94 200 TRP B CA 1
ATOM 3199 C C . TRP B 1 200 ? -0.569 28.812 -3.445 1 67.94 200 TRP B C 1
ATOM 3201 O O . TRP B 1 200 ? -1.684 29.062 -2.979 1 67.94 200 TRP B O 1
ATOM 3211 N N . GLY B 1 201 ? 0.495 29.641 -3.566 1 60.31 201 GLY B N 1
ATOM 3212 C CA . GLY B 1 201 ? 0.367 31 -3.09 1 60.31 201 GLY B CA 1
ATOM 3213 C C . GLY B 1 201 ? 1.264 31.312 -1.905 1 60.31 201 GLY B C 1
ATOM 3214 O O . GLY B 1 201 ? 1.696 30.406 -1.196 1 60.31 201 GLY B O 1
ATOM 3215 N N . ALA B 1 202 ? 1.866 32.375 -1.823 1 57.16 202 ALA B N 1
ATOM 3216 C CA . ALA B 1 202 ? 2.773 32.969 -0.827 1 57.16 202 ALA B CA 1
ATOM 3217 C C . ALA B 1 202 ? 2.168 32.875 0.572 1 57.16 202 ALA B C 1
ATOM 3219 O O . ALA B 1 202 ? 1.101 33.438 0.826 1 57.16 202 ALA B O 1
ATOM 3220 N N . SER B 1 203 ? 2.129 31.688 1.359 1 63.41 203 SER B N 1
ATOM 3221 C CA . SER B 1 203 ? 1.686 31.734 2.75 1 63.41 203 SER B CA 1
ATOM 32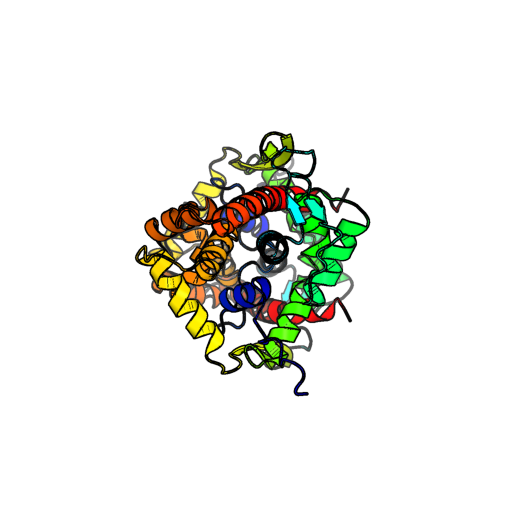22 C C . SER B 1 203 ? 2.562 30.859 3.641 1 63.41 203 SER B C 1
ATOM 3224 O O . SER B 1 203 ? 3.283 29.984 3.148 1 63.41 203 SER B O 1
ATOM 3226 N N . ALA B 1 204 ? 2.746 31.359 4.828 1 58.12 204 ALA B N 1
ATOM 3227 C CA . ALA B 1 204 ? 3.43 30.594 5.867 1 58.12 204 ALA B CA 1
ATOM 3228 C C . ALA B 1 204 ? 2.996 29.141 5.848 1 58.12 204 ALA B C 1
ATOM 3230 O O . ALA B 1 204 ? 3.812 28.234 6.062 1 58.12 204 ALA B O 1
ATOM 3231 N N . ALA B 1 205 ? 1.821 28.906 5.508 1 61.66 205 ALA B N 1
ATOM 3232 C CA . ALA B 1 205 ? 1.317 27.547 5.402 1 61.66 205 ALA B CA 1
ATOM 3233 C C . ALA B 1 205 ? 1.989 26.797 4.25 1 61.66 205 ALA B C 1
ATOM 3235 O O . ALA B 1 205 ? 2.324 25.609 4.379 1 61.66 205 ALA B O 1
ATOM 3236 N N . GLY B 1 206 ? 2.295 27.547 3.279 1 66.5 206 GLY B N 1
ATOM 3237 C CA . GLY B 1 206 ? 2.99 26.953 2.143 1 66.5 206 GLY B CA 1
ATOM 3238 C C . GLY B 1 206 ? 4.395 26.484 2.477 1 66.5 206 GLY B C 1
ATOM 3239 O O . GLY B 1 206 ? 4.809 25.406 2.055 1 66.5 206 GLY B O 1
ATOM 3240 N N . GLU B 1 207 ? 5.004 27.359 3.281 1 71.06 207 GLU B N 1
ATOM 3241 C CA . GLU B 1 207 ? 6.359 27 3.688 1 71.06 207 GLU B CA 1
ATOM 3242 C C . GLU B 1 207 ? 6.363 25.734 4.555 1 71.06 207 GLU B C 1
ATOM 3244 O O . GLU B 1 207 ? 7.223 24.875 4.398 1 71.06 207 GLU B O 1
ATOM 3249 N N . ALA B 1 208 ? 5.438 25.766 5.5 1 65.94 208 ALA B N 1
ATOM 3250 C CA . ALA B 1 208 ? 5.332 24.594 6.367 1 65.94 208 ALA B CA 1
ATOM 3251 C C . ALA B 1 208 ? 5.039 23.328 5.559 1 65.94 208 ALA B C 1
ATOM 3253 O O . ALA B 1 208 ? 5.633 22.281 5.801 1 65.94 208 ALA B O 1
ATOM 3254 N N . VAL B 1 209 ? 4.211 23.422 4.648 1 65.94 209 VAL B N 1
ATOM 3255 C CA . VAL B 1 209 ? 3.848 22.297 3.799 1 65.94 209 VAL B CA 1
ATOM 3256 C C . VAL B 1 209 ? 5.059 21.859 2.98 1 65.94 209 VAL B C 1
ATOM 3258 O O . VAL B 1 209 ? 5.352 20.656 2.891 1 65.94 209 VAL B O 1
ATOM 3261 N N . LEU B 1 210 ? 5.766 22.859 2.475 1 65.5 210 LEU B N 1
ATOM 3262 C CA . LEU B 1 210 ? 6.965 22.547 1.704 1 65.5 210 LEU B CA 1
ATOM 3263 C C . LEU B 1 210 ? 7.969 21.766 2.545 1 65.5 210 LEU B C 1
ATOM 3265 O O . LEU B 1 210 ? 8.453 20.719 2.123 1 65.5 210 LEU B O 1
ATOM 3269 N N . ARG B 1 211 ? 8.133 22.281 3.682 1 68.56 211 ARG B N 1
ATOM 3270 C CA . ARG B 1 211 ? 9.125 21.641 4.543 1 68.56 211 ARG B CA 1
ATOM 3271 C C . ARG B 1 211 ? 8.68 20.25 4.953 1 68.56 211 ARG B C 1
ATOM 3273 O O . ARG B 1 211 ? 9.492 19.312 4.984 1 68.56 211 ARG B O 1
ATOM 3280 N N . THR B 1 212 ? 7.402 20.078 5.223 1 69.69 212 THR B N 1
ATOM 3281 C CA . THR B 1 212 ? 6.91 18.766 5.656 1 69.69 212 THR B CA 1
ATOM 3282 C C . THR B 1 212 ? 6.848 17.797 4.484 1 69.69 212 THR B C 1
ATOM 3284 O O . THR B 1 212 ? 7.188 16.625 4.629 1 69.69 212 THR B O 1
ATOM 3287 N N . THR B 1 213 ? 6.414 18.359 3.398 1 67.81 213 THR B N 1
ATOM 3288 C CA . THR B 1 213 ? 6.367 17.516 2.219 1 67.81 213 THR B CA 1
ATOM 3289 C C . THR B 1 213 ? 7.77 17.047 1.824 1 67.81 213 THR B C 1
ATOM 3291 O O . THR B 1 213 ? 7.961 15.906 1.413 1 67.81 213 THR B O 1
ATOM 3294 N N . ILE B 1 214 ? 8.758 17.953 2.018 1 61.62 214 ILE B N 1
ATOM 3295 C CA . ILE B 1 214 ? 10.148 17.562 1.797 1 61.62 214 ILE B CA 1
ATOM 3296 C C . ILE B 1 214 ? 10.531 16.438 2.758 1 61.62 214 ILE B C 1
ATOM 3298 O O . ILE B 1 214 ? 11.156 15.453 2.355 1 61.62 214 ILE B O 1
ATOM 3302 N N . ALA B 1 215 ? 10.055 16.672 3.916 1 63.28 215 ALA B N 1
ATOM 3303 C CA . ALA B 1 215 ? 10.344 15.641 4.914 1 63.28 215 ALA B CA 1
ATOM 3304 C C . ALA B 1 215 ? 9.711 14.305 4.539 1 63.28 215 ALA B C 1
ATOM 3306 O O . ALA B 1 215 ? 10.344 13.258 4.641 1 63.28 215 ALA B O 1
ATOM 3307 N N . ILE B 1 216 ? 8.508 14.328 4.047 1 65.69 216 ILE B N 1
ATOM 3308 C CA . ILE B 1 216 ? 7.789 13.125 3.648 1 65.69 216 ILE B CA 1
ATOM 3309 C C . ILE B 1 216 ? 8.461 12.492 2.43 1 65.69 216 ILE B C 1
ATOM 3311 O O . ILE B 1 216 ? 8.68 11.281 2.387 1 65.69 216 ILE B O 1
ATOM 3315 N N . ALA B 1 217 ? 8.641 13.359 1.498 1 60.78 217 ALA B N 1
ATOM 3316 C CA . ALA B 1 217 ? 9.234 12.875 0.257 1 60.78 217 ALA B CA 1
ATOM 3317 C C . ALA B 1 217 ? 10.578 12.188 0.524 1 60.78 217 ALA B C 1
ATOM 3319 O O . ALA B 1 217 ? 10.891 11.172 -0.1 1 60.78 217 ALA B O 1
ATOM 3320 N N . THR B 1 218 ? 11.25 12.727 1.448 1 58.84 218 THR B N 1
ATOM 3321 C CA . THR B 1 218 ? 12.547 12.141 1.772 1 58.84 218 THR B CA 1
ATOM 3322 C C . THR B 1 218 ? 12.375 10.812 2.51 1 58.84 218 THR B C 1
ATOM 3324 O O . THR B 1 218 ? 13.227 9.93 2.414 1 58.84 218 THR B O 1
ATOM 3327 N N . SER B 1 219 ? 11.367 10.75 3.236 1 56.75 219 SER B N 1
ATOM 3328 C CA . SER B 1 219 ? 11.141 9.539 4.023 1 56.75 219 SER B CA 1
ATOM 3329 C C . SER B 1 219 ? 10.562 8.422 3.16 1 56.75 219 SER B C 1
ATOM 3331 O O . SER B 1 219 ? 10.867 7.246 3.379 1 56.75 219 SER B O 1
ATOM 3333 N N . SER B 1 220 ? 9.609 8.773 2.395 1 53.69 220 SER B N 1
ATOM 3334 C CA . SER B 1 220 ? 9.031 7.777 1.499 1 53.69 220 SER B CA 1
ATOM 3335 C C . SER B 1 220 ? 10.086 7.176 0.581 1 53.69 220 SER B C 1
ATOM 3337 O O . SER B 1 220 ? 10 6.004 0.208 1 53.69 220 SER B O 1
ATOM 3339 N N . ALA B 1 221 ? 10.984 8.102 0.204 1 47.59 221 ALA B N 1
ATOM 3340 C CA . ALA B 1 221 ? 12.102 7.539 -0.556 1 47.59 221 ALA B CA 1
ATOM 3341 C C . ALA B 1 221 ? 12.828 6.469 0.25 1 47.59 221 ALA B C 1
ATOM 3343 O O . ALA B 1 221 ? 13.328 5.488 -0.312 1 47.59 221 ALA B O 1
ATOM 3344 N N . ALA B 1 222 ? 12.742 6.668 1.57 1 46.28 222 ALA B N 1
ATOM 3345 C CA . ALA B 1 222 ? 13.445 5.73 2.441 1 46.28 222 ALA B CA 1
ATOM 3346 C C . ALA B 1 222 ? 12.648 4.445 2.631 1 46.28 222 ALA B C 1
ATOM 3348 O O . ALA B 1 222 ? 13.211 3.385 2.893 1 46.28 222 ALA B O 1
ATOM 3349 N N . ILE B 1 223 ? 11.336 4.582 2.705 1 48.16 223 ILE B N 1
ATOM 3350 C CA . ILE B 1 223 ? 10.562 3.357 2.875 1 48.16 223 ILE B CA 1
ATOM 3351 C C . ILE B 1 223 ? 10.961 2.34 1.809 1 48.16 223 ILE B C 1
ATOM 3353 O O . ILE B 1 223 ? 11.023 1.139 2.08 1 48.16 223 ILE B O 1
ATOM 3357 N N . ALA B 1 224 ? 11.234 2.834 0.675 1 41.47 224 ALA B N 1
ATOM 3358 C CA . ALA B 1 224 ? 11.766 1.87 -0.285 1 41.47 224 ALA B CA 1
ATOM 3359 C C . ALA B 1 224 ? 13.031 1.204 0.249 1 41.47 224 ALA B C 1
ATOM 3361 O O . ALA B 1 224 ? 13.297 0.034 -0.038 1 41.47 224 ALA B O 1
ATOM 3362 N N . ILE B 1 225 ? 13.758 1.876 1.117 1 38.12 225 ILE B N 1
ATOM 3363 C CA . ILE B 1 225 ? 15.023 1.393 1.645 1 38.12 225 ILE B CA 1
ATOM 3364 C C . ILE B 1 225 ? 14.781 0.549 2.895 1 38.12 225 ILE B C 1
ATOM 3366 O O . ILE B 1 225 ? 15.43 -0.478 3.096 1 38.12 225 ILE B O 1
ATOM 3370 N N . ALA B 1 226 ? 14.023 1.029 3.879 1 41.81 226 ALA B N 1
ATOM 3371 C CA . ALA B 1 226 ? 14 0.474 5.23 1 41.81 226 ALA B CA 1
ATOM 3372 C C . ALA B 1 226 ? 13.328 -0.896 5.25 1 41.81 226 ALA B C 1
ATOM 3374 O O . ALA B 1 226 ? 13.492 -1.659 6.207 1 41.81 226 ALA B O 1
ATOM 3375 N N . SER B 1 227 ? 12.398 -1.227 4.477 1 36.5 227 SER B N 1
ATOM 3376 C CA . SER B 1 227 ? 11.945 -2.609 4.594 1 36.5 227 SER B CA 1
ATOM 3377 C C . SER B 1 227 ? 13.125 -3.58 4.535 1 36.5 227 SER B C 1
ATOM 3379 O O . SER B 1 227 ? 12.969 -4.77 4.824 1 36.5 227 SER B O 1
ATOM 3381 N N . VAL B 1 228 ? 14.273 -3.176 4.098 1 34.41 228 VAL B N 1
ATOM 3382 C CA . VAL B 1 228 ? 15.469 -4.02 4.062 1 34.41 228 VAL B CA 1
ATOM 3383 C C . VAL B 1 228 ? 16.078 -4.102 5.461 1 34.41 228 VAL B C 1
ATOM 3385 O O . VAL B 1 228 ? 16.688 -5.109 5.816 1 34.41 228 VAL B O 1
ATOM 3388 N N . GLN B 1 229 ? 16.062 -3.09 6.324 1 33.47 229 GLN B N 1
ATOM 3389 C CA . GLN B 1 229 ? 16.891 -3.141 7.523 1 33.47 229 GLN B CA 1
ATOM 3390 C C . GLN B 1 229 ? 16.234 -3.996 8.609 1 33.47 229 GLN B C 1
ATOM 3392 O O . GLN B 1 229 ? 16.891 -4.359 9.594 1 33.47 229 GLN B O 1
ATOM 3397 N N . SER B 1 230 ? 14.992 -4.168 8.805 1 31.58 230 SER B N 1
ATOM 3398 C CA . SER B 1 230 ? 14.586 -4.871 10.023 1 31.58 230 SER B CA 1
ATOM 3399 C C . SER B 1 230 ? 15.086 -6.312 10.016 1 31.58 230 SER B C 1
ATOM 3401 O O . SER B 1 230 ? 15.062 -6.988 11.047 1 31.58 230 SER B O 1
ATOM 3403 N N . ASN B 1 231 ? 15.344 -7.023 8.984 1 27.92 231 ASN B N 1
ATOM 3404 C CA . ASN B 1 231 ? 15.898 -8.359 9.172 1 27.92 231 ASN B CA 1
ATOM 3405 C C . ASN B 1 231 ? 17.406 -8.312 9.445 1 27.92 231 ASN B C 1
ATOM 3407 O O . ASN B 1 231 ? 18.078 -9.344 9.445 1 27.92 231 ASN B O 1
ATOM 3411 N N . SER B 1 232 ? 18.188 -7.203 9.445 1 24.16 232 SER B N 1
ATOM 3412 C CA . SER B 1 232 ? 19.5 -7.5 10 1 24.16 232 SER B CA 1
ATOM 3413 C C . SER B 1 232 ? 19.469 -7.484 11.531 1 24.16 232 SER B C 1
ATOM 3415 O O . SER B 1 232 ? 18.766 -6.684 12.133 1 24.16 232 SER B O 1
#

Secondary structure (DSSP, 8-state):
--------PPPHHHHHHHHHEETTTTEETT---HHHHHHHHHHHHHHHTTSEEE-SS--TTSSEEEE-TT---SSHHHHHHHHHHHHS-EEHHHHHHHHGGGTHHHHHHHHHHTTSEEEEEEEETTTEEEEEEEE-S-SHHHHHHHHHHHHHHH-PPPPHHHHHHHHHHHHTT-GGGGTTTS---HHHHHHHHHHHTT-SSS-HHHHHHHHHHHHHHHHHHHHHHHTTGGG-/--------PPPHHHHHHHHHEETTTTEETT---HHHHHHHHHHHHHHHTTSEEE-SS--TTSSEEEE-TT---SSHHHHHHHHHHHHS-EEHHHHHHHHGGGTHHHHHHHHHHTTSEEEEEEEETTTEEEEEEEE-S-SHHHHHHHHHHHHHHH-PPPPHHHHHHHHHHHHTT-GGGGTTTS---HHHHHHHHHHHTT-SSS-HHHHHHHHHHHHHHHHHHHHHHHTTGGG-

Nearest PDB structures (foldseek):
  5n9j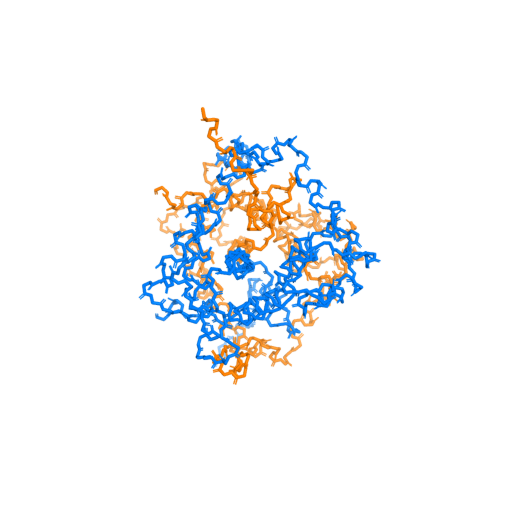-assembly1_A  TM=2.726E-01  e=3.660E+00  Schizosaccharomyces pombe
  7zlh-assembly1_A  TM=1.856E-01  e=1.739E+00  Caenorhabditis elegans
  9bkj-assembly1_R  TM=2.412E-01  e=8.092E+00  Homo sapiens
  5n9j-assembly1_A  TM=2.726E-01  e=4.421E+00  Schizosaccharomyces pombe
  7zlh-assembly1_A  TM=2.020E-01  e=2.826E+00  Caenorhabditis elegans